Protein AF-0000000084936327 (afdb_homodimer)

Structure (mmCIF, N/CA/C/O backbone):
data_AF-0000000084936327-model_v1
#
loop_
_entity.id
_entity.type
_entity.pdbx_description
1 polymer 'EamA domain-containing protein'
#
loop_
_atom_site.group_PDB
_atom_site.id
_atom_site.type_symbol
_atom_site.label_atom_id
_atom_site.label_alt_id
_atom_site.label_comp_id
_atom_site.label_asym_id
_atom_site.label_entity_id
_atom_site.label_seq_id
_atom_site.pdbx_PDB_ins_code
_atom_site.Cartn_x
_atom_site.Cartn_y
_atom_site.Cartn_z
_atom_site.occupancy
_atom_site.B_iso_or_equiv
_atom_site.auth_seq_id
_atom_site.auth_comp_id
_atom_site.auth_asym_id
_atom_site.auth_atom_id
_atom_site.pdbx_PDB_model_num
ATOM 1 N N . MET A 1 1 ? 14.758 8.336 7.301 1 86.31 1 MET A N 1
ATOM 2 C CA . MET A 1 1 ? 14.344 9.297 8.32 1 86.31 1 MET A CA 1
ATOM 3 C C . MET A 1 1 ? 13.102 10.062 7.867 1 86.31 1 MET A C 1
ATOM 5 O O . MET A 1 1 ? 12.055 9.984 8.516 1 86.31 1 MET A O 1
ATOM 9 N N . TRP A 1 2 ? 13.125 10.625 6.633 1 91.94 2 TRP A N 1
ATOM 10 C CA . TRP A 1 2 ? 12 11.43 6.172 1 91.94 2 TRP A CA 1
ATOM 11 C C . TRP A 1 2 ? 10.75 10.578 6 1 91.94 2 TRP A C 1
ATOM 13 O O . TRP A 1 2 ? 9.633 11.062 6.164 1 91.94 2 TRP A O 1
ATOM 23 N N . ILE A 1 3 ? 10.93 9.273 5.809 1 90.69 3 ILE A N 1
ATOM 24 C CA . ILE A 1 3 ? 9.812 8.359 5.613 1 90.69 3 ILE A CA 1
ATOM 25 C C . ILE A 1 3 ? 9.023 8.211 6.914 1 90.69 3 ILE A C 1
ATOM 27 O O . ILE A 1 3 ? 7.797 8.312 6.918 1 90.69 3 ILE A O 1
ATOM 31 N N . ALA A 1 4 ? 9.719 8.016 8 1 91 4 ALA A N 1
ATOM 32 C CA . ALA A 1 4 ? 9.078 7.852 9.305 1 91 4 ALA A CA 1
ATOM 33 C C . ALA A 1 4 ? 8.32 9.117 9.703 1 91 4 ALA A C 1
ATOM 35 O O . ALA A 1 4 ? 7.207 9.039 10.234 1 91 4 ALA A O 1
ATOM 36 N N . PHE A 1 5 ? 8.859 10.266 9.406 1 94.56 5 PHE A N 1
ATOM 37 C CA . PHE A 1 5 ? 8.211 11.531 9.727 1 94.56 5 PHE A CA 1
ATOM 38 C C . PHE A 1 5 ? 6.965 11.734 8.875 1 94.56 5 PHE A C 1
ATOM 40 O O . PHE A 1 5 ? 5.957 12.258 9.359 1 94.56 5 PHE A O 1
ATOM 47 N N . THR A 1 6 ? 7.066 11.336 7.629 1 95.06 6 THR A N 1
ATOM 48 C CA . THR A 1 6 ? 5.918 11.469 6.738 1 95.06 6 THR A CA 1
ATOM 49 C C . THR A 1 6 ? 4.77 10.57 7.199 1 95.06 6 THR A C 1
ATOM 51 O O . THR A 1 6 ? 3.611 10.992 7.215 1 95.06 6 THR A O 1
ATOM 54 N N . LEU A 1 7 ? 5.129 9.367 7.602 1 93.31 7 LEU A N 1
ATOM 55 C CA . LEU A 1 7 ? 4.105 8.445 8.078 1 93.31 7 LEU A CA 1
ATOM 56 C C . LEU A 1 7 ? 3.453 8.961 9.352 1 93.31 7 LEU A C 1
ATOM 58 O O . LEU A 1 7 ? 2.236 8.852 9.523 1 93.31 7 LEU A O 1
ATOM 62 N N . LEU A 1 8 ? 4.246 9.492 10.211 1 94.75 8 LEU A N 1
ATOM 63 C CA . LEU A 1 8 ? 3.717 10.094 11.43 1 94.75 8 LEU A CA 1
ATOM 64 C C . LEU A 1 8 ? 2.77 11.242 11.102 1 94.75 8 LEU A C 1
ATOM 66 O O . LEU A 1 8 ? 1.688 11.352 11.68 1 94.75 8 LEU A O 1
ATOM 70 N N . ALA A 1 9 ? 3.234 12.086 10.227 1 96.62 9 ALA A N 1
ATOM 71 C CA . ALA A 1 9 ? 2.436 13.242 9.828 1 96.62 9 ALA A CA 1
ATOM 72 C C . ALA A 1 9 ? 1.108 12.805 9.219 1 96.62 9 ALA A C 1
ATOM 74 O O . ALA A 1 9 ? 0.053 13.344 9.562 1 96.62 9 ALA A O 1
ATOM 75 N N . ALA A 1 10 ? 1.183 11.852 8.336 1 94.12 10 ALA A N 1
ATOM 76 C CA . ALA A 1 10 ? -0.021 11.352 7.672 1 94.12 10 ALA A CA 1
ATOM 77 C C . ALA A 1 10 ? -0.997 10.758 8.68 1 94.12 10 ALA A C 1
ATOM 79 O O . ALA A 1 10 ? -2.207 10.977 8.586 1 94.12 10 ALA A O 1
ATOM 80 N N . PHE A 1 11 ? -0.504 10.039 9.648 1 94 11 PHE A N 1
ATOM 81 C CA . PHE A 1 11 ? -1.328 9.414 10.68 1 94 11 PHE A CA 1
ATOM 82 C C . PHE A 1 11 ? -2.004 10.469 11.547 1 94 11 PHE A C 1
ATOM 84 O O . PHE A 1 11 ? -3.213 10.406 11.773 1 94 11 PHE A O 1
ATOM 91 N N . MET A 1 12 ? -1.289 11.375 12 1 95.31 12 MET A N 1
ATOM 92 C CA . MET A 1 12 ? -1.824 12.43 12.859 1 95.31 12 MET A CA 1
ATOM 93 C C . MET A 1 12 ? -2.777 13.328 12.086 1 95.31 12 MET A C 1
ATOM 95 O O . MET A 1 12 ? -3.764 13.82 12.633 1 95.31 12 MET A O 1
ATOM 99 N N . GLN A 1 13 ? -2.457 13.57 10.859 1 93.75 13 GLN A N 1
ATOM 100 C CA . GLN A 1 13 ? -3.307 14.406 10.023 1 93.75 13 GLN A CA 1
ATOM 101 C C . GLN A 1 13 ? -4.676 13.773 9.812 1 93.75 13 GLN A C 1
ATOM 103 O O . GLN A 1 13 ? -5.688 14.469 9.742 1 93.75 13 GLN A O 1
ATOM 108 N N . ALA A 1 14 ? -4.715 12.523 9.656 1 90.75 14 ALA A N 1
ATOM 109 C CA . ALA A 1 14 ? -5.996 11.836 9.523 1 90.75 14 ALA A CA 1
ATOM 110 C C . ALA A 1 14 ? -6.871 12.055 10.75 1 90.75 14 ALA A C 1
ATOM 112 O O . ALA A 1 14 ? -8.07 12.336 10.625 1 90.75 14 ALA A O 1
ATOM 113 N N . TRP A 1 15 ? -6.27 11.984 11.891 1 91.69 15 TRP A N 1
ATOM 114 C CA . TRP A 1 15 ? -7.004 12.219 13.125 1 91.69 15 TRP A CA 1
ATOM 115 C C . TRP A 1 15 ? -7.434 13.68 13.234 1 91.69 15 TRP A C 1
ATOM 117 O O . TRP A 1 15 ? -8.57 13.977 13.602 1 91.69 15 TRP A O 1
ATOM 127 N N . ARG A 1 16 ? -6.562 14.508 12.93 1 93.44 16 ARG A N 1
ATOM 128 C CA . ARG A 1 16 ? -6.879 15.93 12.969 1 93.44 16 ARG A CA 1
ATOM 129 C C . ARG A 1 16 ? -8.07 16.25 12.07 1 93.44 16 ARG A C 1
ATOM 131 O O . ARG A 1 16 ? -9.008 16.938 12.492 1 93.44 16 ARG A O 1
ATOM 138 N N . ASN A 1 17 ? -8.031 15.758 10.867 1 89.5 17 ASN A N 1
ATOM 139 C CA . ASN A 1 17 ? -9.109 16 9.914 1 89.5 17 ASN A CA 1
ATOM 140 C C . ASN A 1 17 ? -10.445 15.461 10.422 1 89.5 17 ASN A C 1
ATOM 142 O O . ASN A 1 17 ? -11.484 16.078 10.227 1 89.5 17 ASN A O 1
ATOM 146 N N . ALA A 1 18 ? -10.398 14.352 11.031 1 88.06 18 ALA A N 1
ATOM 147 C CA . ALA A 1 18 ? -11.617 13.766 11.586 1 88.06 18 ALA A CA 1
ATOM 148 C C . ALA A 1 18 ? -12.203 14.641 12.688 1 88.06 18 ALA A C 1
ATOM 150 O O . ALA A 1 18 ? -13.406 14.906 12.711 1 88.06 18 ALA A O 1
ATOM 151 N N . PHE A 1 19 ? -11.391 15.109 13.578 1 91.56 19 PHE A N 1
ATOM 152 C CA . PHE A 1 19 ? -11.828 15.961 14.672 1 91.56 19 PHE A CA 1
ATOM 153 C C . PHE A 1 19 ? -12.312 17.312 14.156 1 91.56 19 PHE A C 1
ATOM 155 O O . PHE A 1 19 ? -13.312 17.844 14.641 1 91.56 19 PHE A O 1
ATOM 162 N N . GLN A 1 20 ? -11.57 17.781 13.211 1 91.38 20 GLN A N 1
ATOM 163 C CA . GLN A 1 20 ? -11.969 19.062 12.625 1 91.38 20 GLN A CA 1
ATOM 164 C C . GLN A 1 20 ? -13.305 18.953 11.898 1 91.38 20 GLN A C 1
ATOM 166 O O . GLN A 1 20 ? -14.109 19.875 11.914 1 91.38 20 GLN A O 1
ATOM 171 N N . SER A 1 21 ? -13.422 17.891 11.242 1 87.25 21 SER A N 1
ATOM 172 C CA . SER A 1 21 ? -14.695 17.656 10.57 1 87.25 21 SER A CA 1
ATOM 173 C C . SER A 1 21 ? -15.859 17.641 11.555 1 87.25 21 SER A C 1
ATOM 175 O O . SER A 1 21 ? -16.922 18.203 11.289 1 87.25 21 SER A O 1
ATOM 177 N N . GLN A 1 22 ? -15.695 17.047 12.633 1 87.94 22 GLN A N 1
ATOM 178 C CA . GLN A 1 22 ? -16.703 17.016 13.68 1 87.94 22 GLN A CA 1
ATOM 179 C C . GLN A 1 22 ? -17.016 18.422 14.195 1 87.94 22 GLN A C 1
ATOM 181 O O . GLN A 1 22 ? -18.172 18.781 14.383 1 87.94 22 GLN A O 1
ATOM 186 N N . LEU A 1 23 ? -16.016 19.125 14.367 1 90.56 23 LEU A N 1
ATOM 187 C CA . LEU A 1 23 ? -16.156 20.469 14.906 1 90.56 23 LEU A CA 1
ATOM 188 C C . LEU A 1 23 ? -16.812 21.391 13.875 1 90.56 23 LEU A C 1
ATOM 190 O O . LEU A 1 23 ? -17.516 22.328 14.234 1 90.56 23 LEU A O 1
ATOM 194 N N . SER A 1 24 ? -16.562 21.109 12.656 1 89.94 24 SER A N 1
ATOM 195 C CA . SER A 1 24 ? -17 21.984 11.578 1 89.94 24 SER A CA 1
ATOM 196 C C . SER A 1 24 ? -18.516 21.969 11.43 1 89.94 24 SER A C 1
ATOM 198 O O . SER A 1 24 ? -19.094 22.859 10.828 1 89.94 24 SER A O 1
ATOM 200 N N . ALA A 1 25 ? -19.156 21.062 12.016 1 86.88 25 ALA A N 1
ATOM 201 C CA . ALA A 1 25 ? -20.609 20.953 11.938 1 86.88 25 ALA A CA 1
ATOM 202 C C . ALA A 1 25 ? -21.297 22.062 12.734 1 86.88 25 ALA A C 1
ATOM 204 O O . ALA A 1 25 ? -22.406 22.469 12.406 1 86.88 25 ALA A O 1
ATOM 205 N N . HIS A 1 26 ? -20.562 22.609 13.68 1 88.12 26 HIS A N 1
ATOM 206 C CA . HIS A 1 26 ? -21.25 23.547 14.562 1 88.12 26 HIS A CA 1
ATOM 207 C C . HIS A 1 26 ? -20.422 24.812 14.773 1 88.12 26 HIS A C 1
ATOM 209 O O . HIS A 1 26 ? -20.703 25.594 15.68 1 88.12 26 HIS A O 1
ATOM 215 N N . THR A 1 27 ? -19.406 24.891 14.031 1 90.25 27 THR A N 1
ATOM 216 C CA . THR A 1 27 ? -18.5 26.031 14.211 1 90.25 27 THR A CA 1
ATOM 217 C C . THR A 1 27 ? -18.156 26.672 12.875 1 90.25 27 THR A C 1
ATOM 219 O O . THR A 1 27 ? -18.203 26.016 11.828 1 90.25 27 THR A O 1
ATOM 222 N N . SER A 1 28 ? -17.828 27.859 12.945 1 93.44 28 SER A N 1
ATOM 223 C CA . SER A 1 28 ? -17.484 28.594 11.727 1 93.44 28 SER A CA 1
ATOM 224 C C . SER A 1 28 ? -16.156 28.094 11.148 1 93.44 28 SER A C 1
ATOM 226 O O . SER A 1 28 ? -15.359 27.469 11.852 1 93.44 28 SER A O 1
ATOM 228 N N . VAL A 1 29 ? -15.93 28.391 9.852 1 93.56 29 VAL A N 1
ATOM 229 C CA . VAL A 1 29 ? -14.719 27.984 9.141 1 93.56 29 VAL A CA 1
ATOM 230 C C . VAL A 1 29 ? -13.492 28.578 9.82 1 93.56 29 VAL A C 1
ATOM 232 O O . VAL A 1 29 ? -12.508 27.875 10.078 1 93.56 29 VAL A O 1
ATOM 235 N N . ALA A 1 30 ? -13.578 29.875 10.156 1 94.31 30 ALA A N 1
ATOM 236 C CA . ALA A 1 30 ? -12.445 30.547 10.789 1 94.31 30 ALA A CA 1
ATOM 237 C C . ALA A 1 30 ? -12.156 29.953 12.172 1 94.31 30 ALA A C 1
ATOM 239 O O . ALA A 1 30 ? -10.992 29.828 12.562 1 94.31 30 ALA A O 1
ATOM 240 N N . GLY A 1 31 ? -13.203 29.625 12.852 1 94.56 31 GLY A N 1
ATOM 241 C CA . GLY A 1 31 ? -13.039 29.016 14.164 1 94.56 31 GLY A CA 1
ATOM 242 C C . GLY A 1 31 ? -12.367 27.656 14.109 1 94.56 31 GLY A C 1
ATOM 243 O O . GLY A 1 31 ? -11.438 27.391 14.867 1 94.56 31 GLY A O 1
ATOM 244 N N . VAL A 1 32 ? -12.828 26.844 13.203 1 94.44 32 VAL A N 1
ATOM 245 C CA . VAL A 1 32 ? -12.258 25.5 13.047 1 94.44 32 VAL A CA 1
ATOM 246 C C . VAL A 1 32 ? -10.797 25.609 12.602 1 94.44 32 VAL A C 1
ATOM 248 O O . VAL A 1 32 ? -9.953 24.812 13.039 1 94.44 32 VAL A O 1
ATOM 251 N N . THR A 1 33 ? -10.508 26.562 11.789 1 95.5 33 THR A N 1
ATOM 252 C CA . THR A 1 33 ? -9.141 26.781 11.312 1 95.5 33 THR A CA 1
ATOM 253 C C . THR A 1 33 ? -8.227 27.188 12.461 1 95.5 33 THR A C 1
ATOM 255 O O . THR A 1 33 ? -7.094 26.719 12.555 1 95.5 33 THR A O 1
ATOM 258 N N . LEU A 1 34 ? -8.703 28 13.305 1 95.56 34 LEU A N 1
ATOM 259 C CA . LEU A 1 34 ? -7.91 28.5 14.422 1 95.56 34 LEU A CA 1
ATOM 260 C C . LEU A 1 34 ? -7.523 27.359 15.359 1 95.56 34 LEU A C 1
ATOM 262 O O . LEU A 1 34 ? -6.414 27.344 15.898 1 95.56 34 LEU A O 1
ATOM 266 N N . VAL A 1 35 ? -8.391 26.469 15.594 1 95.19 35 VAL A N 1
ATOM 267 C CA . VAL A 1 35 ? -8.188 25.406 16.562 1 95.19 35 VAL A CA 1
ATOM 268 C C . VAL A 1 35 ? -6.984 24.562 16.156 1 95.19 35 VAL A C 1
ATOM 270 O O . VAL A 1 35 ? -6.277 24.016 17.016 1 95.19 35 VAL A O 1
ATOM 273 N N . ARG A 1 36 ? -6.719 24.453 14.875 1 94.06 36 ARG A N 1
ATOM 274 C CA . ARG A 1 36 ? -5.559 23.75 14.352 1 94.06 36 ARG A CA 1
ATOM 275 C C . ARG A 1 36 ? -4.262 24.312 14.93 1 94.06 36 ARG A C 1
ATOM 277 O O . ARG A 1 36 ? -3.289 23.578 15.117 1 94.06 36 ARG A O 1
ATOM 284 N N . PHE A 1 37 ? -4.328 25.578 15.289 1 94.25 37 PHE A N 1
ATOM 285 C CA . PHE A 1 37 ? -3.08 26.266 15.594 1 94.25 37 PHE A CA 1
ATOM 286 C C . PHE A 1 37 ? -3.082 26.766 17.031 1 94.25 37 PHE A C 1
ATOM 288 O O . PHE A 1 37 ? -2.025 27.078 17.594 1 94.25 37 PHE A O 1
ATOM 295 N N . LEU A 1 38 ? -4.203 26.797 17.656 1 92.44 38 LEU A N 1
ATOM 296 C CA . LEU A 1 38 ? -4.406 27.5 18.906 1 92.44 38 LEU A CA 1
ATOM 297 C C . LEU A 1 38 ? -3.439 27 19.984 1 92.44 38 LEU A C 1
ATOM 299 O O . LEU A 1 38 ? -2.65 27.781 20.516 1 92.44 38 LEU A O 1
ATOM 303 N N . TRP A 1 39 ? -3.439 25.766 20.219 1 93.19 39 TRP A N 1
ATOM 304 C CA . TRP A 1 39 ? -2.572 25.203 21.25 1 93.19 39 TRP A CA 1
ATOM 305 C C . TRP A 1 39 ? -1.319 24.594 20.641 1 93.19 39 TRP A C 1
ATOM 307 O O . TRP A 1 39 ? -0.469 24.062 21.344 1 93.19 39 TRP A O 1
ATOM 317 N N . ALA A 1 40 ? -1.215 24.688 19.375 1 93.88 40 ALA A N 1
ATOM 318 C CA . ALA A 1 40 ? -0.051 24.141 18.688 1 93.88 40 ALA A CA 1
ATOM 319 C C . ALA A 1 40 ? 1.184 25 18.906 1 93.88 40 ALA A C 1
ATOM 321 O O . ALA A 1 40 ? 2.311 24.5 18.891 1 93.88 40 ALA A O 1
ATOM 322 N N . GLY A 1 41 ? 0.998 26.281 19.172 1 93.31 41 GLY A N 1
ATOM 323 C CA . GLY A 1 41 ? 2.1 27.203 19.422 1 93.31 41 GLY A CA 1
ATOM 324 C C . GLY A 1 41 ? 2.92 26.812 20.641 1 93.31 41 GLY A C 1
ATOM 325 O O . GLY A 1 41 ? 4.113 26.531 20.531 1 93.31 41 GLY A O 1
ATOM 326 N N . PRO A 1 42 ? 2.248 26.75 21.734 1 95.12 42 PRO A N 1
ATOM 327 C CA . PRO A 1 42 ? 2.965 26.344 22.953 1 95.12 42 PRO A CA 1
ATOM 328 C C . PRO A 1 42 ? 3.592 24.953 22.812 1 95.12 42 PRO A C 1
ATOM 330 O O . PRO A 1 42 ? 4.688 24.719 23.328 1 95.12 42 PRO A O 1
ATOM 333 N N . LEU A 1 43 ? 2.953 24.125 22.156 1 96.25 43 LEU A N 1
ATOM 334 C CA . LEU A 1 43 ? 3.48 22.766 21.984 1 96.25 43 LEU A CA 1
ATOM 335 C C . LEU A 1 43 ? 4.719 22.781 21.094 1 96.25 43 LEU A C 1
ATOM 337 O O . LEU A 1 43 ? 5.695 22.094 21.375 1 96.25 43 LEU A O 1
ATOM 341 N N . ALA A 1 44 ? 4.629 23.5 20.047 1 96.31 44 ALA A N 1
ATOM 342 C CA . ALA A 1 44 ? 5.785 23.641 19.172 1 96.31 44 ALA A CA 1
ATOM 343 C C . ALA A 1 44 ? 6.953 24.297 19.891 1 96.31 44 ALA A C 1
ATOM 345 O O . ALA A 1 44 ? 8.109 23.938 19.672 1 96.31 44 ALA A O 1
ATOM 346 N N . GLY A 1 45 ? 6.641 25.312 20.734 1 96.5 45 GLY A N 1
ATOM 347 C CA . GLY A 1 45 ? 7.668 25.938 21.547 1 96.5 45 GLY A CA 1
ATOM 348 C C . GLY A 1 45 ? 8.344 24.953 22.5 1 96.5 45 GLY A C 1
ATOM 349 O O . GLY A 1 45 ? 9.562 24.969 22.656 1 96.5 45 GLY A O 1
ATOM 350 N N . ALA A 1 46 ? 7.52 24.203 23.094 1 96.81 46 ALA A N 1
ATOM 351 C CA . ALA A 1 46 ? 8.055 23.188 24 1 96.81 46 ALA A CA 1
ATOM 352 C C . ALA A 1 46 ? 8.93 22.188 23.25 1 96.81 46 ALA A C 1
ATOM 354 O O . ALA A 1 46 ? 9.953 21.75 23.766 1 96.81 46 ALA A O 1
ATOM 355 N N . TYR A 1 47 ? 8.492 21.828 22.109 1 96.25 47 TYR A N 1
ATOM 356 C CA . TYR A 1 47 ? 9.266 20.922 21.281 1 96.25 47 TYR A CA 1
ATOM 357 C C . TYR A 1 47 ? 10.633 21.5 20.938 1 96.25 47 TYR A C 1
ATOM 359 O O . TYR A 1 47 ? 11.656 20.844 21.094 1 96.25 47 TYR A O 1
ATOM 367 N N . LEU A 1 48 ? 10.672 22.703 20.484 1 95.56 48 LEU A N 1
ATOM 368 C CA . LEU A 1 48 ? 11.914 23.359 20.109 1 95.56 48 LEU A CA 1
ATOM 369 C C . LEU A 1 48 ? 12.828 23.516 21.328 1 95.56 48 LEU A C 1
ATOM 371 O O . LEU A 1 48 ? 14.039 23.328 21.219 1 95.56 48 LEU A O 1
ATOM 375 N N . PHE A 1 49 ? 12.195 23.938 22.422 1 95.94 49 PHE A N 1
ATOM 376 C CA . PHE A 1 49 ? 12.953 24.047 23.656 1 95.94 49 PHE A CA 1
ATOM 377 C C . PHE A 1 49 ? 13.602 22.719 24.031 1 95.94 49 PHE A C 1
ATOM 379 O O . PHE A 1 49 ? 14.758 22.672 24.453 1 95.94 49 PHE A O 1
ATOM 386 N N . GLY A 1 50 ? 12.844 21.734 23.922 1 96.06 50 GLY A N 1
ATOM 387 C CA . GLY A 1 50 ? 13.383 20.406 24.172 1 96.06 50 GLY A CA 1
ATOM 388 C C . GLY A 1 50 ? 14.539 20.031 23.266 1 96.06 50 GLY A C 1
ATOM 389 O O . GLY A 1 50 ? 15.508 19.406 23.703 1 96.06 50 GLY A O 1
ATOM 390 N N . LEU A 1 51 ? 14.469 20.391 22 1 94.81 51 LEU A N 1
ATOM 391 C CA . LEU A 1 51 ? 15.539 20.125 21.047 1 94.81 51 LEU A CA 1
ATOM 392 C C . LEU A 1 51 ? 16.828 20.812 21.453 1 94.81 51 LEU A C 1
ATOM 394 O O . LEU A 1 51 ? 17.906 20.234 21.344 1 94.81 51 LEU A O 1
ATOM 398 N N . TYR A 1 52 ? 16.703 22.031 21.922 1 94.12 52 TYR A N 1
ATOM 399 C CA . TYR A 1 52 ? 17.875 22.797 22.328 1 94.12 52 TYR A CA 1
ATOM 400 C C . TYR A 1 52 ? 18.484 22.234 23.594 1 94.12 52 TYR A C 1
ATOM 402 O O . TYR A 1 52 ? 19.688 22.375 23.844 1 94.12 52 TYR A O 1
ATOM 410 N N . GLN A 1 53 ? 17.641 21.625 24.438 1 94.75 53 GLN A N 1
ATOM 411 C CA . GLN A 1 53 ? 18.156 20.969 25.641 1 94.75 53 GLN A CA 1
ATOM 412 C C . GLN A 1 53 ? 18.875 19.672 25.281 1 94.75 53 GLN A C 1
ATOM 414 O O . GLN A 1 53 ? 19.844 19.281 25.938 1 94.75 53 GLN A O 1
ATOM 419 N N . TRP A 1 54 ? 18.375 19.016 24.312 1 93.19 54 TRP A N 1
ATOM 420 C CA . TRP A 1 54 ? 18.969 17.766 23.859 1 93.19 54 TRP A CA 1
ATOM 421 C C . TRP A 1 54 ? 20.266 18.016 23.094 1 93.19 54 TRP A C 1
ATOM 423 O O . TRP A 1 54 ? 21.281 17.375 23.359 1 93.19 54 TRP A O 1
ATOM 433 N N . GLN A 1 55 ? 20.25 18.922 22.141 1 93.75 55 GLN A N 1
ATOM 434 C CA . GLN A 1 55 ? 21.406 19.328 21.359 1 93.75 55 GLN A CA 1
ATOM 435 C C . GLN A 1 55 ? 21.469 20.844 21.234 1 93.75 55 GLN A C 1
ATOM 437 O O . GLN A 1 55 ? 20.906 21.422 20.297 1 93.75 55 GLN A O 1
ATOM 442 N N . PRO A 1 56 ? 22.234 21.375 22.109 1 91.75 56 P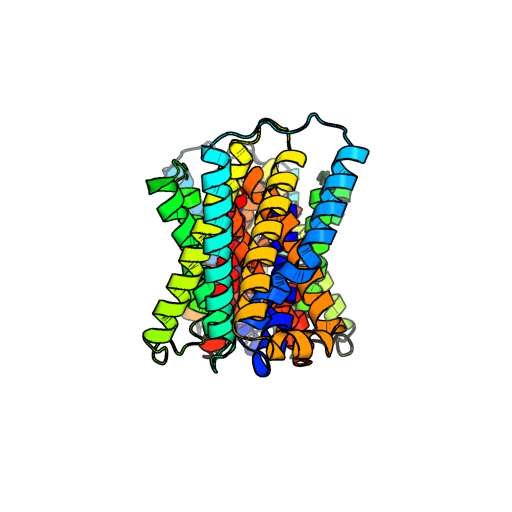RO A N 1
ATOM 443 C CA . PRO A 1 56 ? 22.328 22.828 22.047 1 91.75 56 PRO A CA 1
ATOM 444 C C . PRO A 1 56 ? 22.938 23.328 20.734 1 91.75 56 PRO A C 1
ATOM 446 O O . PRO A 1 56 ? 23.875 22.719 20.219 1 91.75 56 PRO A O 1
ATOM 449 N N . GLN A 1 57 ? 22.266 24.188 20.109 1 91.44 57 GLN A N 1
ATOM 450 C CA . GLN A 1 57 ? 22.719 24.844 18.891 1 91.44 57 GLN A CA 1
ATOM 451 C C . GLN A 1 57 ? 22.672 26.359 19.016 1 91.44 57 GLN A C 1
ATOM 453 O O . GLN A 1 57 ? 22.016 26.891 19.922 1 91.44 57 GLN A O 1
ATOM 458 N N . ALA A 1 58 ? 23.406 26.984 18.141 1 90.06 58 ALA A N 1
ATOM 459 C CA . ALA A 1 58 ? 23.359 28.453 18.109 1 90.06 58 ALA A CA 1
ATOM 460 C C . ALA A 1 58 ? 22 28.938 17.625 1 90.06 58 ALA A C 1
ATOM 462 O O . ALA A 1 58 ? 21.234 28.172 17.031 1 90.06 58 ALA A O 1
ATOM 463 N N . LEU A 1 59 ? 21.688 30.141 17.953 1 89.38 59 LEU A N 1
ATOM 464 C CA . LEU A 1 59 ? 20.453 30.734 17.422 1 89.38 59 LEU A CA 1
ATOM 465 C C . LEU A 1 59 ? 20.578 31.016 15.93 1 89.38 59 LEU A C 1
ATOM 467 O O . LEU A 1 59 ? 21.672 31.344 15.445 1 89.38 59 LEU A O 1
ATOM 471 N N . PRO A 1 60 ? 19.484 30.797 15.297 1 89.69 60 PRO A N 1
ATOM 472 C CA . PRO A 1 60 ? 19.547 30.984 13.852 1 89.69 60 PRO A CA 1
ATOM 473 C C . PRO A 1 60 ? 19.734 32.438 13.445 1 89.69 60 PRO A C 1
ATOM 475 O O . PRO A 1 60 ? 19.375 33.344 14.203 1 89.69 60 PRO A O 1
ATOM 478 N N . GLN A 1 61 ? 20.422 32.625 12.312 1 86.94 61 GLN A N 1
ATOM 479 C CA . GLN A 1 61 ? 20.469 33.906 11.656 1 86.94 61 GLN A CA 1
ATOM 480 C C . GLN A 1 61 ? 19.375 34.031 10.609 1 86.94 61 GLN A C 1
ATOM 482 O O . GLN A 1 61 ? 19.156 33.125 9.805 1 86.94 61 GLN A O 1
ATOM 487 N N . TRP A 1 62 ? 18.656 35.125 10.773 1 87 62 TRP A N 1
ATOM 488 C CA . TRP A 1 62 ? 17.5 35.281 9.898 1 87 62 TRP A CA 1
ATOM 489 C C . TRP A 1 62 ? 17.844 36.188 8.727 1 87 62 TRP A C 1
ATOM 491 O O . TRP A 1 62 ? 18.609 37.156 8.867 1 87 62 TRP A O 1
ATOM 501 N N . ASN A 1 63 ? 17.422 35.812 7.578 1 87.88 63 ASN A N 1
ATOM 502 C CA . ASN A 1 63 ? 17.516 36.656 6.402 1 87.88 63 ASN A CA 1
ATOM 503 C C . ASN A 1 63 ? 16.141 37.031 5.863 1 87.88 63 ASN A C 1
ATOM 505 O O . ASN A 1 63 ? 15.133 36.5 6.324 1 87.88 63 ASN A O 1
ATOM 509 N N . GLY A 1 64 ? 16.016 38.062 5.059 1 89.94 64 GLY A N 1
ATOM 510 C CA . GLY A 1 64 ? 14.766 38.562 4.516 1 89.94 64 GLY A CA 1
ATOM 511 C C . GLY A 1 64 ? 13.984 37.5 3.77 1 89.94 64 GLY A C 1
ATOM 512 O O . GLY A 1 64 ? 12.758 37.406 3.895 1 89.94 64 GLY A O 1
ATOM 513 N N . ALA A 1 65 ? 14.695 36.781 3.051 1 91.5 65 ALA A N 1
ATOM 514 C CA . ALA A 1 65 ? 14.047 35.719 2.283 1 91.5 65 ALA A CA 1
ATOM 515 C C . ALA A 1 65 ? 13.352 34.719 3.207 1 91.5 65 ALA A C 1
ATOM 517 O O . ALA A 1 65 ? 12.25 34.25 2.9 1 91.5 65 ALA A O 1
ATOM 518 N N . PHE A 1 66 ? 14.008 34.438 4.301 1 94.56 66 PHE A N 1
ATOM 519 C CA . PHE A 1 66 ? 13.445 33.531 5.289 1 94.56 66 PHE A CA 1
ATOM 520 C C . PHE A 1 66 ? 12.086 34 5.766 1 94.56 66 PHE A C 1
ATOM 522 O O . PHE A 1 66 ? 11.117 33.219 5.781 1 94.56 66 PHE A O 1
ATOM 529 N N . PHE A 1 67 ? 11.961 35.219 6.074 1 94.75 67 PHE A N 1
ATOM 530 C CA . PHE A 1 67 ? 10.711 35.781 6.586 1 94.75 67 PHE A CA 1
ATOM 531 C C . PHE A 1 67 ? 9.641 35.781 5.5 1 94.75 67 PHE A C 1
ATOM 533 O O . PHE A 1 67 ? 8.461 35.594 5.781 1 94.75 67 PHE A O 1
ATOM 540 N N . GLY A 1 68 ? 10.055 36.031 4.289 1 95.88 68 GLY A N 1
ATOM 541 C CA . GLY A 1 68 ? 9.109 35.938 3.189 1 95.88 68 GLY A CA 1
ATOM 542 C C . GLY A 1 68 ? 8.5 34.562 3.045 1 95.88 68 GLY A C 1
ATOM 543 O O . GLY A 1 68 ? 7.289 34.438 2.867 1 95.88 68 GLY A O 1
ATOM 544 N N . TYR A 1 69 ? 9.344 33.594 3.145 1 96.5 69 TYR A N 1
ATOM 545 C CA . TYR A 1 69 ? 8.883 32.219 3.033 1 96.5 69 TYR A CA 1
ATOM 546 C C . TYR A 1 69 ? 7.973 31.859 4.199 1 96.5 69 TYR A C 1
ATOM 548 O O . TYR A 1 69 ? 6.949 31.188 4.008 1 96.5 69 TYR A O 1
ATOM 556 N N . VAL A 1 70 ? 8.297 32.281 5.348 1 97 70 VAL A N 1
ATOM 557 C CA . VAL A 1 70 ? 7.516 31.953 6.543 1 97 70 VAL A CA 1
ATOM 558 C C . VAL A 1 70 ? 6.137 32.594 6.449 1 97 70 VAL A C 1
ATOM 560 O O . VAL A 1 70 ? 5.121 31.953 6.703 1 97 70 VAL A O 1
ATOM 563 N N . VAL A 1 71 ? 6.121 33.844 6.086 1 97.56 71 VAL A N 1
ATOM 564 C CA . VAL A 1 71 ? 4.863 34.562 5.965 1 97.56 71 VAL A CA 1
ATOM 565 C C . VAL A 1 71 ? 4.012 33.938 4.863 1 97.56 71 VAL A C 1
ATOM 567 O O . VAL A 1 71 ? 2.809 33.75 5.043 1 97.56 71 VAL A O 1
ATOM 570 N N . GLY A 1 72 ? 4.617 33.688 3.752 1 97.56 72 GLY A N 1
ATOM 571 C CA . GLY A 1 72 ? 3.902 33.031 2.666 1 97.56 72 GLY A CA 1
ATOM 572 C C . GLY A 1 72 ? 3.322 31.688 3.057 1 97.56 72 GLY A C 1
ATOM 573 O O . GLY A 1 72 ? 2.154 31.406 2.777 1 97.56 72 GLY A O 1
ATOM 574 N N . ALA A 1 73 ? 4.133 30.891 3.678 1 97.62 73 ALA A N 1
ATOM 575 C CA . ALA A 1 73 ? 3.697 29.562 4.117 1 97.62 73 ALA A CA 1
ATOM 576 C C . ALA A 1 73 ? 2.533 29.672 5.098 1 97.62 73 ALA A C 1
ATOM 578 O O . ALA A 1 73 ? 1.552 28.938 4.988 1 97.62 73 ALA A O 1
ATOM 579 N N . ALA A 1 74 ? 2.604 30.562 6.027 1 97.75 74 ALA A N 1
ATOM 580 C CA . ALA A 1 74 ? 1.571 30.734 7.047 1 97.75 74 ALA A CA 1
ATOM 581 C C . ALA A 1 74 ? 0.249 31.172 6.418 1 97.75 74 ALA A C 1
ATOM 583 O O . ALA A 1 74 ? -0.805 30.609 6.727 1 97.75 74 ALA A O 1
ATOM 584 N N . LEU A 1 75 ? 0.305 32.156 5.551 1 97.94 75 LEU A N 1
ATOM 585 C CA . LEU A 1 75 ? -0.901 32.656 4.914 1 97.94 75 LEU A CA 1
ATOM 586 C C . LEU A 1 75 ? -1.554 31.594 4.043 1 97.94 75 LEU A C 1
ATOM 588 O O . LEU A 1 75 ? -2.775 31.422 4.066 1 97.94 75 LEU A O 1
ATOM 592 N N . MET A 1 76 ? -0.717 30.938 3.32 1 97.38 76 MET A N 1
ATOM 593 C CA . MET A 1 76 ? -1.256 29.906 2.438 1 97.38 76 MET A CA 1
ATOM 594 C C . MET A 1 76 ? -1.824 28.734 3.244 1 97.38 76 MET A C 1
ATOM 596 O O . MET A 1 76 ? -2.816 28.125 2.846 1 97.38 76 MET A O 1
ATOM 600 N N . GLN A 1 77 ? -1.212 28.391 4.305 1 96.75 77 GLN A N 1
ATOM 601 C CA . GLN A 1 77 ? -1.719 27.312 5.137 1 96.75 77 GLN A CA 1
ATOM 602 C C . GLN A 1 77 ? -3.057 27.672 5.766 1 96.75 77 GLN A C 1
ATOM 604 O O . GLN A 1 77 ? -3.93 26.828 5.93 1 96.75 77 GLN A O 1
ATOM 609 N N . ILE A 1 78 ? -3.197 28.938 6.199 1 97.12 78 ILE A N 1
ATOM 610 C CA . ILE A 1 78 ? -4.48 29.406 6.707 1 97.12 78 ILE A CA 1
ATOM 611 C C . ILE A 1 78 ? -5.551 29.25 5.629 1 97.12 78 ILE A C 1
ATOM 613 O O . ILE A 1 78 ? -6.625 28.703 5.891 1 97.12 78 ILE A O 1
ATOM 617 N N . LEU A 1 79 ? -5.211 29.703 4.469 1 96.75 79 LEU A N 1
ATOM 618 C CA . LEU A 1 79 ? -6.141 29.609 3.352 1 96.75 79 LEU A CA 1
ATOM 619 C C . LEU A 1 79 ? -6.48 28.156 3.053 1 96.75 79 LEU A C 1
ATOM 621 O O . LEU A 1 79 ? -7.652 27.812 2.881 1 96.75 79 LEU A O 1
ATOM 625 N N . ALA A 1 80 ? -5.469 27.359 2.953 1 95.62 80 ALA A N 1
ATOM 626 C CA . ALA A 1 80 ? -5.656 25.938 2.643 1 95.62 80 ALA A CA 1
ATOM 627 C C . ALA A 1 80 ? -6.547 25.266 3.68 1 95.62 80 ALA A C 1
ATOM 629 O O . ALA A 1 80 ? -7.469 24.531 3.328 1 95.62 80 ALA A O 1
ATOM 630 N N . THR A 1 81 ? -6.273 25.5 4.898 1 94.44 81 THR A N 1
ATOM 631 C CA . THR A 1 81 ? -7.055 24.906 5.977 1 94.44 81 THR A CA 1
ATOM 632 C C . THR A 1 81 ? -8.5 25.375 5.926 1 94.44 81 THR A C 1
ATOM 634 O O . THR A 1 81 ? -9.43 24.578 6.105 1 94.44 81 THR A O 1
ATOM 637 N N . GLY A 1 82 ? -8.703 26.672 5.746 1 94.19 82 GLY A N 1
ATOM 638 C CA . GLY A 1 82 ? -10.055 27.188 5.598 1 94.19 82 GLY A CA 1
ATOM 639 C C . GLY A 1 82 ? -10.82 26.516 4.465 1 94.19 82 GLY A C 1
ATOM 640 O O . GLY A 1 82 ? -11.984 26.172 4.629 1 94.19 82 GLY A O 1
ATOM 641 N N . LEU A 1 83 ? -10.188 26.406 3.361 1 93.12 83 LEU A N 1
ATOM 642 C CA . LEU A 1 83 ? -10.812 25.75 2.217 1 93.12 83 LEU A CA 1
ATOM 643 C C . LEU A 1 83 ? -11.125 24.297 2.533 1 93.12 83 LEU A C 1
ATOM 645 O O . LEU A 1 83 ? -12.156 23.766 2.113 1 93.12 83 LEU A O 1
ATOM 649 N N . MET A 1 84 ? -10.258 23.703 3.223 1 91.12 84 MET A N 1
ATOM 650 C CA . MET A 1 84 ? -10.477 22.312 3.621 1 91.12 84 MET A CA 1
ATOM 651 C C . MET A 1 84 ? -11.688 22.188 4.531 1 91.12 84 MET A C 1
ATOM 653 O O . MET A 1 84 ? -12.492 21.266 4.383 1 91.12 84 MET A O 1
ATOM 657 N N . VAL A 1 85 ? -11.836 23.062 5.422 1 90.5 85 VAL A N 1
ATOM 658 C CA . VAL A 1 85 ? -12.969 23.047 6.336 1 90.5 85 VAL A CA 1
ATOM 659 C C . VAL A 1 85 ? -14.266 23.25 5.555 1 90.5 85 VAL A C 1
ATOM 661 O O . VAL A 1 85 ? -15.281 22.609 5.836 1 90.5 85 VAL A O 1
ATOM 664 N N . LYS A 1 86 ? -14.211 24.109 4.625 1 89.81 86 LYS A N 1
ATOM 665 C CA . LYS A 1 86 ? -15.383 24.297 3.77 1 89.81 86 LYS A CA 1
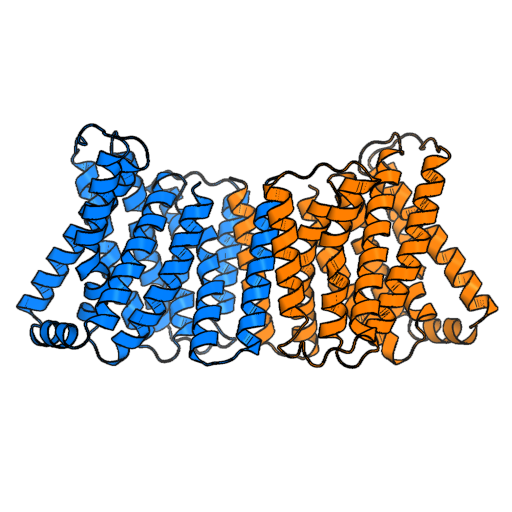ATOM 666 C C . LYS A 1 86 ? -15.75 23 3.047 1 89.81 86 LYS A C 1
ATOM 668 O O . LYS A 1 86 ? -16.938 22.703 2.863 1 89.81 86 LYS A O 1
ATOM 673 N N . LEU A 1 87 ? -14.766 22.344 2.666 1 85.44 87 LEU A N 1
ATOM 674 C CA . LEU A 1 87 ? -14.992 21.062 1.997 1 85.44 87 LEU A CA 1
ATOM 675 C C . LEU A 1 87 ? -15.633 20.062 2.949 1 85.44 87 LEU A C 1
ATOM 677 O O . LEU A 1 87 ? -16.484 19.266 2.539 1 85.44 87 LEU A O 1
ATOM 681 N N . PHE A 1 88 ? -15.242 20.094 4.227 1 82.5 88 PHE A N 1
ATOM 682 C CA . PHE A 1 88 ? -15.812 19.203 5.23 1 82.5 88 PHE A CA 1
ATOM 683 C C . PHE A 1 88 ? -17.297 19.469 5.41 1 82.5 88 PHE A C 1
ATOM 685 O O . PHE A 1 88 ? -18.062 18.547 5.73 1 82.5 88 PHE A O 1
ATOM 692 N N . GLN A 1 89 ? -17.625 20.594 5.164 1 83.69 89 GLN A N 1
ATOM 693 C CA . GLN A 1 89 ? -19 21.016 5.406 1 83.69 89 GLN A CA 1
ATOM 694 C C . GLN A 1 89 ? -19.906 20.625 4.238 1 83.69 89 GLN A C 1
ATOM 696 O O . GLN A 1 89 ? -21.141 20.641 4.363 1 83.69 89 GLN A O 1
ATOM 701 N N . LEU A 1 90 ? -19.25 20.219 3.221 1 76.69 90 LEU A N 1
ATOM 702 C CA . LEU A 1 90 ? -20.047 19.766 2.086 1 76.69 90 LEU A CA 1
ATOM 703 C C . LEU A 1 90 ? -20.562 18.359 2.316 1 76.69 90 LEU A C 1
ATOM 705 O O . LEU A 1 90 ? -20.031 17.625 3.146 1 76.69 90 LEU A O 1
ATOM 709 N N . LYS A 1 91 ? -21.594 17.922 1.722 1 61.94 91 LYS A N 1
ATOM 710 C CA . LYS A 1 91 ? -22.344 16.688 1.958 1 61.94 91 LYS A CA 1
ATOM 711 C C . LYS A 1 91 ? -21.484 15.461 1.7 1 61.94 91 LYS A C 1
ATOM 713 O O . LYS A 1 91 ? -21.656 14.43 2.35 1 61.94 91 LYS A O 1
ATOM 718 N N . ASN A 1 92 ? -20.656 15.625 0.686 1 59.69 92 ASN A N 1
ATOM 719 C CA . ASN A 1 92 ? -19.875 14.43 0.413 1 59.69 92 ASN A CA 1
ATOM 720 C C . ASN A 1 92 ? -18.422 14.602 0.863 1 59.69 92 ASN A C 1
ATOM 722 O O . ASN A 1 92 ? -17.547 14.922 0.054 1 59.69 92 ASN A O 1
ATOM 726 N N . PHE A 1 93 ? -18.141 14.422 2.18 1 57.91 93 PHE A N 1
ATOM 727 C CA . PHE A 1 93 ? -16.859 14.586 2.852 1 57.91 93 PHE A CA 1
ATOM 728 C C . PHE A 1 93 ? -15.766 13.82 2.121 1 57.91 93 PHE A C 1
ATOM 730 O O . PHE A 1 93 ? -14.656 14.336 1.938 1 57.91 93 PHE A O 1
ATOM 737 N N . ALA A 1 94 ? -16.156 12.648 1.753 1 57.78 94 ALA A N 1
ATOM 738 C CA . ALA A 1 94 ? -15.148 11.766 1.185 1 57.78 94 ALA A CA 1
ATOM 739 C C . ALA A 1 94 ? -14.594 12.328 -0.12 1 57.78 94 ALA A C 1
ATOM 741 O O . ALA A 1 94 ? -13.391 12.258 -0.378 1 57.78 94 ALA A O 1
ATOM 742 N N . VAL A 1 95 ? -15.492 13 -0.818 1 61.09 95 VAL A N 1
ATOM 743 C CA . VAL A 1 95 ? -15.102 13.57 -2.104 1 61.09 95 VAL A CA 1
ATOM 744 C C . VAL A 1 95 ? -14.219 14.797 -1.881 1 61.09 95 VAL A C 1
ATOM 746 O O . VAL A 1 95 ? -13.188 14.953 -2.539 1 61.09 95 VAL A O 1
ATOM 749 N N . GLY A 1 96 ? -14.633 15.547 -0.921 1 61.44 96 GLY A N 1
ATOM 750 C CA . GLY A 1 96 ? -13.875 16.766 -0.646 1 61.44 96 GLY A CA 1
ATOM 751 C C . GLY A 1 96 ? -12.469 16.484 -0.133 1 61.44 96 GLY A C 1
ATOM 752 O O . GLY A 1 96 ? -11.5 17.078 -0.598 1 61.44 96 GLY A O 1
ATOM 753 N N . ALA A 1 97 ? -12.289 15.523 0.706 1 62.97 97 ALA A N 1
ATOM 754 C CA . ALA A 1 97 ? -10.992 15.164 1.276 1 62.97 97 ALA A CA 1
ATOM 755 C C . ALA A 1 97 ? -10.07 14.586 0.214 1 62.97 97 ALA A C 1
ATOM 757 O O . ALA A 1 97 ? -8.859 14.836 0.23 1 62.97 97 ALA A O 1
ATOM 758 N N . GLY A 1 98 ? -10.695 13.93 -0.726 1 68.75 98 GLY A N 1
ATOM 759 C CA . GLY A 1 98 ? -9.906 13.344 -1.795 1 68.75 98 GLY A CA 1
ATOM 760 C C . GLY A 1 98 ? -9.32 14.375 -2.738 1 68.75 98 GLY A C 1
ATOM 761 O O . GLY A 1 98 ? -8.148 14.289 -3.115 1 68.75 98 GLY A O 1
ATOM 762 N N . LEU A 1 99 ? -10.133 15.375 -2.994 1 68.75 99 LEU A N 1
ATOM 763 C CA . LEU A 1 99 ? -9.688 16.406 -3.936 1 68.75 99 LEU A CA 1
ATOM 764 C C . LEU A 1 99 ? -8.602 17.281 -3.312 1 68.75 99 LEU A C 1
ATOM 766 O O . LEU A 1 99 ? -7.754 17.812 -4.02 1 68.75 99 LEU A O 1
ATOM 770 N N . ALA A 1 100 ? -8.648 17.312 -2.033 1 73.88 100 ALA A N 1
ATOM 771 C CA . ALA A 1 100 ? -7.613 18.078 -1.328 1 73.88 100 ALA A CA 1
ATOM 772 C C . ALA A 1 100 ? -6.262 17.375 -1.431 1 73.88 100 ALA A C 1
ATOM 774 O O . ALA A 1 100 ? -5.219 18 -1.22 1 73.88 100 ALA A O 1
ATOM 775 N N . LYS A 1 101 ? -6.254 16.234 -1.937 1 77.81 101 LYS A N 1
ATOM 776 C CA . LYS A 1 101 ? -5.027 15.445 -1.969 1 77.81 101 LYS A CA 1
ATOM 777 C C . LYS A 1 101 ? -4.293 15.617 -3.295 1 77.81 101 LYS A C 1
ATOM 779 O O . LYS A 1 101 ? -3.336 14.898 -3.582 1 77.81 101 LYS A O 1
ATOM 784 N N . SER A 1 102 ? -4.73 16.672 -4.062 1 84.75 102 SER A N 1
ATOM 785 C CA . SER A 1 102 ? -3.994 17.047 -5.266 1 84.75 102 SER A CA 1
ATOM 786 C C . SER A 1 102 ? -2.691 17.75 -4.922 1 84.75 102 SER A C 1
ATOM 788 O O . SER A 1 102 ? -1.928 18.125 -5.812 1 84.75 102 SER A O 1
ATOM 790 N N . GLU A 1 103 ? -2.498 17.859 -3.715 1 89.94 103 GLU A N 1
ATOM 791 C CA . GLU A 1 103 ? -1.35 18.578 -3.184 1 89.94 103 GLU A CA 1
ATOM 792 C C . GLU A 1 103 ? -0.039 18 -3.715 1 89.94 103 GLU A C 1
ATOM 794 O O . GLU A 1 103 ? 0.866 18.75 -4.09 1 89.94 103 GLU A O 1
ATOM 799 N N . ALA A 1 104 ? 0.111 16.734 -3.793 1 90.75 104 ALA A N 1
ATOM 800 C CA . ALA A 1 104 ? 1.351 16.094 -4.223 1 90.75 104 ALA A CA 1
ATOM 801 C C . ALA A 1 104 ? 1.668 16.438 -5.676 1 90.75 104 ALA A C 1
ATOM 803 O O . ALA A 1 104 ? 2.809 16.781 -6.008 1 90.75 104 ALA A O 1
ATOM 804 N N . LEU A 1 105 ? 0.674 16.406 -6.473 1 90.06 105 LEU A N 1
ATOM 805 C CA . LEU A 1 105 ? 0.853 16.688 -7.891 1 90.06 105 LEU A CA 1
ATOM 806 C C . LEU A 1 105 ? 1.191 18.156 -8.117 1 90.06 105 LEU A C 1
ATOM 808 O O . LEU A 1 105 ? 2.104 18.484 -8.883 1 90.06 105 LEU A O 1
ATOM 812 N N . VAL A 1 106 ? 0.454 19 -7.461 1 92.44 106 VAL A N 1
ATOM 813 C CA . VAL A 1 106 ? 0.681 20.438 -7.598 1 92.44 106 VAL A CA 1
ATOM 814 C C . VAL A 1 106 ? 2.066 20.797 -7.062 1 92.44 106 VAL A C 1
ATOM 816 O O . VAL A 1 106 ? 2.773 21.609 -7.652 1 92.44 106 VAL A O 1
ATOM 819 N N . ALA A 1 107 ? 2.418 20.188 -5.977 1 93.62 107 ALA A N 1
ATOM 820 C CA . ALA A 1 107 ? 3.744 20.422 -5.41 1 93.62 107 ALA A CA 1
ATOM 821 C C . ALA A 1 107 ? 4.836 20.016 -6.395 1 93.62 107 ALA A C 1
ATOM 823 O O . ALA A 1 107 ? 5.887 20.656 -6.469 1 93.62 107 ALA A O 1
ATOM 824 N N . ALA A 1 108 ? 4.656 18.969 -7.141 1 93.12 108 ALA A N 1
ATOM 825 C CA . ALA A 1 108 ? 5.633 18.516 -8.133 1 93.12 108 ALA A CA 1
ATOM 826 C C . ALA A 1 108 ? 5.75 19.531 -9.273 1 93.12 108 ALA A C 1
ATOM 828 O O . ALA A 1 108 ? 6.859 19.859 -9.703 1 93.12 108 ALA A O 1
ATOM 829 N N . ILE A 1 109 ? 4.633 20 -9.703 1 93.44 109 ILE A N 1
ATOM 830 C CA . ILE A 1 109 ? 4.609 20.938 -10.82 1 93.44 109 ILE A CA 1
ATOM 831 C C . ILE A 1 109 ? 5.219 22.281 -10.391 1 93.44 109 ILE A C 1
ATOM 833 O O . ILE A 1 109 ? 6.18 22.75 -11 1 93.44 109 ILE A O 1
ATOM 837 N N . LEU A 1 110 ? 4.723 22.844 -9.328 1 93.62 110 LEU A N 1
ATOM 838 C CA . LEU A 1 110 ? 5.203 24.141 -8.867 1 93.62 110 LEU A CA 1
ATOM 839 C C . LEU A 1 110 ? 6.637 24.031 -8.359 1 93.62 110 LEU A C 1
ATOM 841 O O . LEU A 1 110 ? 7.43 24.953 -8.539 1 93.62 110 LEU A O 1
ATOM 845 N N . GLY A 1 111 ? 6.91 22.953 -7.684 1 93.31 111 GLY A N 1
ATOM 846 C CA . GLY A 1 111 ? 8.266 22.75 -7.199 1 93.31 111 GLY A CA 1
ATOM 847 C C . GLY A 1 111 ? 9.305 22.75 -8.305 1 93.31 111 GLY A C 1
ATOM 848 O O . GLY A 1 111 ? 10.367 23.359 -8.164 1 93.31 111 GLY A O 1
ATOM 849 N N . THR A 1 112 ? 9.031 22.062 -9.375 1 92 112 THR A N 1
ATOM 850 C CA . THR A 1 112 ? 9.969 21.969 -10.484 1 92 112 THR A CA 1
ATOM 851 C C . THR A 1 112 ? 10.016 23.266 -11.266 1 92 112 THR A C 1
ATOM 853 O O . THR A 1 112 ? 11.078 23.688 -11.742 1 92 112 THR A O 1
ATOM 856 N N . LEU A 1 113 ? 8.945 23.969 -11.367 1 91.62 113 LEU A N 1
ATOM 857 C CA . LEU A 1 113 ? 8.859 25.172 -12.188 1 91.62 113 LEU A CA 1
ATOM 858 C C . LEU A 1 113 ? 9.43 26.375 -11.445 1 91.62 113 LEU A C 1
ATOM 860 O O . LEU A 1 113 ? 10.109 27.219 -12.039 1 91.62 113 LEU A O 1
ATOM 864 N N . PHE A 1 114 ? 9.18 26.469 -10.148 1 92.12 114 PHE A N 1
ATOM 865 C CA . PHE A 1 114 ? 9.438 27.75 -9.484 1 92.12 114 PHE A CA 1
ATOM 866 C C . PHE A 1 114 ? 10.445 27.578 -8.352 1 92.12 114 PHE A C 1
ATOM 868 O O . PHE A 1 114 ? 11.039 28.547 -7.891 1 92.12 114 PHE A O 1
ATOM 875 N N . PHE A 1 115 ? 10.703 26.359 -7.902 1 91.5 115 PHE A N 1
ATOM 876 C CA . PHE A 1 115 ? 11.516 26.203 -6.703 1 91.5 115 PHE A CA 1
ATOM 877 C C . PHE A 1 115 ? 12.766 25.375 -7 1 91.5 115 PHE A C 1
ATOM 879 O O . PHE A 1 115 ? 13.516 25.031 -6.082 1 91.5 115 PHE A O 1
ATOM 886 N N . GLY A 1 116 ? 12.891 25 -8.273 1 87 116 GLY A N 1
ATOM 887 C CA . GLY A 1 116 ? 14.109 24.344 -8.695 1 87 116 GLY A CA 1
ATOM 888 C C . GLY A 1 116 ? 14.164 22.875 -8.281 1 87 116 GLY A C 1
ATOM 889 O O . GLY A 1 116 ? 15.242 22.297 -8.195 1 87 116 GLY A O 1
ATOM 890 N N . THR A 1 117 ? 13.094 22.375 -7.934 1 87.06 117 THR A N 1
ATOM 891 C CA . THR A 1 117 ? 13.047 20.953 -7.559 1 87.06 117 THR A CA 1
ATOM 892 C C . THR A 1 117 ? 13.305 20.062 -8.766 1 87.06 117 THR A C 1
ATOM 894 O O . THR A 1 117 ? 12.734 20.281 -9.836 1 87.06 117 THR A O 1
ATOM 897 N N . GLN A 1 118 ? 14.219 19.141 -8.617 1 87.12 118 GLN A N 1
ATOM 898 C CA . GLN A 1 118 ? 14.516 18.188 -9.688 1 87.12 118 GLN A CA 1
ATOM 899 C C . GLN A 1 118 ? 13.953 16.812 -9.367 1 87.12 118 GLN A C 1
ATOM 901 O O . GLN A 1 118 ? 14.406 16.156 -8.422 1 87.12 118 GLN A O 1
ATOM 906 N N . LEU A 1 119 ? 13.016 16.438 -10.188 1 88.44 119 LEU A N 1
ATOM 907 C CA . LEU A 1 119 ? 12.43 15.109 -10.031 1 88.44 119 LEU A CA 1
ATOM 908 C C . LEU A 1 119 ? 12.914 14.164 -11.125 1 88.44 119 LEU A C 1
ATOM 910 O O . LEU A 1 119 ? 13.047 14.562 -12.289 1 88.44 119 LEU A O 1
ATOM 914 N N . SER A 1 120 ? 13.281 12.984 -10.805 1 88.88 120 SER A N 1
ATOM 915 C CA . SER A 1 120 ? 13.609 11.953 -11.797 1 88.88 120 SER A CA 1
ATOM 916 C C . SER A 1 120 ? 12.367 11.5 -12.547 1 88.88 120 SER A C 1
ATOM 918 O O . SER A 1 120 ? 11.242 11.836 -12.172 1 88.88 120 SER A O 1
ATOM 920 N N . LEU A 1 121 ? 12.539 10.797 -13.578 1 88.19 121 LEU A N 1
ATOM 921 C CA . LEU A 1 121 ? 11.422 10.25 -14.336 1 88.19 121 LEU A CA 1
ATOM 922 C C . LEU A 1 121 ? 10.578 9.32 -13.477 1 88.19 121 LEU A C 1
ATOM 924 O O . LEU A 1 121 ? 9.344 9.359 -13.531 1 88.19 121 LEU A O 1
ATOM 928 N N . LEU A 1 122 ? 11.242 8.508 -12.688 1 85.81 122 LEU A N 1
ATOM 929 C CA . LEU A 1 122 ? 10.531 7.613 -11.781 1 85.81 122 LEU A CA 1
ATOM 930 C C . LEU A 1 122 ? 9.773 8.398 -10.719 1 85.81 122 LEU A C 1
ATOM 932 O O . LEU A 1 122 ? 8.688 7.996 -10.297 1 85.81 122 LEU A O 1
ATOM 936 N N . GLY A 1 123 ? 10.398 9.469 -10.336 1 86.81 123 GLY A N 1
ATOM 937 C CA . GLY A 1 123 ? 9.703 10.336 -9.406 1 86.81 123 GLY A CA 1
ATOM 938 C C . GLY A 1 123 ? 8.406 10.898 -9.969 1 86.81 123 GLY A C 1
ATOM 939 O O . GLY A 1 123 ? 7.367 10.852 -9.312 1 86.81 123 GLY A O 1
ATOM 940 N N . TRP A 1 124 ? 8.438 11.367 -11.195 1 91.38 124 TRP A N 1
ATOM 941 C CA . TRP A 1 124 ? 7.25 11.883 -11.867 1 91.38 124 TRP A CA 1
ATOM 942 C C . TRP A 1 124 ? 6.191 10.797 -12.016 1 91.38 124 TRP A C 1
ATOM 944 O O . TRP A 1 124 ? 4.996 11.062 -11.867 1 91.38 124 TRP A O 1
ATOM 954 N N . LEU A 1 125 ? 6.625 9.633 -12.281 1 90.81 125 LEU A N 1
ATOM 955 C CA . LEU A 1 125 ? 5.699 8.516 -12.406 1 90.81 125 LEU A CA 1
ATOM 956 C C . LEU A 1 125 ? 5.008 8.227 -11.078 1 90.81 125 LEU A C 1
ATOM 958 O O . LEU A 1 125 ? 3.801 7.98 -11.039 1 90.81 125 LEU A O 1
ATOM 962 N N . GLY A 1 126 ? 5.812 8.188 -10.031 1 89.25 126 GLY A N 1
ATOM 963 C CA . GLY A 1 126 ? 5.23 7.992 -8.719 1 89.25 126 GLY A CA 1
ATOM 964 C C . GLY A 1 126 ? 4.195 9.039 -8.359 1 89.25 126 GLY A C 1
ATOM 965 O O . GLY A 1 126 ? 3.098 8.711 -7.902 1 89.25 126 GLY A O 1
ATOM 966 N N . VAL A 1 127 ? 4.566 10.273 -8.633 1 90.38 127 VAL A N 1
ATOM 967 C CA . VAL A 1 127 ? 3.662 11.383 -8.352 1 90.38 127 VAL A CA 1
ATOM 968 C C . VAL A 1 127 ? 2.396 11.25 -9.188 1 90.38 127 VAL A C 1
ATOM 970 O O . VAL A 1 127 ? 1.285 11.414 -8.68 1 90.38 127 VAL A O 1
ATOM 973 N N . GLY A 1 128 ? 2.541 10.961 -10.453 1 91.69 128 GLY A N 1
ATOM 974 C CA . GLY A 1 128 ? 1.405 10.789 -11.352 1 91.69 128 GLY A CA 1
ATOM 975 C C . GLY A 1 128 ? 0.475 9.672 -10.922 1 91.69 128 GLY A C 1
ATOM 976 O O . GLY A 1 128 ? -0.746 9.844 -10.906 1 91.69 128 GLY A O 1
ATOM 977 N N . ILE A 1 129 ? 1.03 8.57 -10.547 1 90.69 129 ILE A N 1
ATOM 978 C CA . ILE A 1 129 ? 0.253 7.426 -10.086 1 90.69 129 ILE A CA 1
ATOM 979 C C . ILE A 1 129 ? -0.511 7.797 -8.82 1 90.69 129 ILE A C 1
ATOM 981 O O . ILE A 1 129 ? -1.689 7.465 -8.672 1 90.69 129 ILE A O 1
ATOM 985 N N . GLY A 1 130 ? 0.169 8.445 -7.969 1 88.25 130 GLY A N 1
ATOM 986 C CA . GLY A 1 130 ? -0.499 8.906 -6.766 1 88.25 130 GLY A CA 1
ATOM 987 C C . GLY A 1 130 ? -1.677 9.82 -7.047 1 88.25 130 GLY A C 1
ATOM 988 O O . GLY A 1 130 ? -2.732 9.695 -6.426 1 88.25 130 GLY A O 1
ATOM 989 N N . ALA A 1 131 ? -1.499 10.68 -7.953 1 86.94 131 ALA A N 1
ATOM 990 C CA . ALA A 1 131 ? -2.561 11.617 -8.32 1 86.94 131 ALA A CA 1
ATOM 991 C C . ALA A 1 131 ? -3.775 10.875 -8.867 1 86.94 131 ALA A C 1
ATOM 993 O O . ALA A 1 131 ? -4.914 11.195 -8.523 1 86.94 131 ALA A O 1
ATOM 994 N N . ILE A 1 132 ? -3.564 9.961 -9.68 1 86.31 132 ILE A N 1
ATOM 995 C CA . ILE A 1 132 ? -4.637 9.156 -10.25 1 86.31 132 ILE A CA 1
ATOM 996 C C . ILE A 1 132 ? -5.352 8.383 -9.148 1 86.31 132 ILE A C 1
ATOM 998 O O . ILE A 1 132 ? -6.582 8.281 -9.148 1 86.31 132 ILE A O 1
ATOM 1002 N N . ALA A 1 133 ? -4.551 7.836 -8.227 1 85.12 133 ALA A N 1
ATOM 1003 C CA . ALA A 1 133 ? -5.105 7.059 -7.125 1 85.12 133 ALA A CA 1
ATOM 1004 C C . ALA A 1 133 ? -6.09 7.887 -6.309 1 85.12 133 ALA A C 1
ATOM 1006 O O . ALA A 1 133 ? -7.195 7.438 -6.008 1 85.12 133 ALA A O 1
ATOM 1007 N N . VAL A 1 134 ? -5.715 9.039 -6.004 1 79.25 134 VAL A N 1
ATOM 1008 C CA . VAL A 1 134 ? -6.535 9.914 -5.172 1 79.25 134 VAL A CA 1
ATOM 1009 C C . VAL A 1 134 ? -7.801 10.312 -5.93 1 79.25 134 VAL A C 1
ATOM 1011 O O . VAL A 1 134 ? -8.875 10.414 -5.336 1 79.25 134 VAL A O 1
ATOM 1014 N N . MET A 1 135 ? -7.676 10.547 -7.184 1 79 135 MET A N 1
ATOM 1015 C CA . MET A 1 135 ? -8.836 10.891 -7.996 1 79 135 MET A CA 1
ATOM 1016 C C . MET A 1 135 ? -9.836 9.742 -8.039 1 79 135 MET A C 1
ATOM 1018 O O . MET A 1 135 ? -11.047 9.961 -8 1 79 135 MET A O 1
ATOM 1022 N N . LEU A 1 136 ? -9.328 8.594 -8.07 1 77.94 136 LEU A N 1
ATOM 1023 C CA . LEU A 1 136 ? -10.188 7.41 -8.117 1 77.94 136 LEU A CA 1
ATOM 1024 C C . LEU A 1 136 ? -10.938 7.242 -6.801 1 77.94 136 LEU A C 1
ATOM 1026 O O . LEU A 1 136 ? -12.094 6.816 -6.797 1 77.94 136 LEU A O 1
ATOM 1030 N N . LEU A 1 137 ? -10.312 7.492 -5.773 1 76.25 137 LEU A N 1
ATOM 1031 C CA . LEU A 1 137 ? -10.898 7.277 -4.453 1 76.25 137 LEU A CA 1
ATOM 1032 C C . LEU A 1 137 ? -11.891 8.375 -4.117 1 76.25 137 LEU A C 1
ATOM 1034 O O . LEU A 1 137 ? -12.797 8.172 -3.305 1 76.25 137 LEU A O 1
ATOM 1038 N N . SER A 1 138 ? -11.703 9.516 -4.656 1 70.62 138 SER A N 1
ATOM 1039 C CA . SER A 1 138 ? -12.57 10.656 -4.344 1 70.62 138 SER A CA 1
ATOM 1040 C C . SER A 1 138 ? -13.898 10.555 -5.086 1 70.62 138 SER A C 1
ATOM 1042 O O . SER A 1 138 ? -14.906 11.109 -4.637 1 70.62 138 SER A O 1
ATOM 1044 N N . SER A 1 139 ? -14.016 9.953 -6.242 1 62.03 139 SER A N 1
ATOM 1045 C CA . SER A 1 139 ? -15.203 10.031 -7.09 1 62.03 139 SER A CA 1
ATOM 1046 C C . SER A 1 139 ? -16.188 8.914 -6.762 1 62.03 139 SER A C 1
ATOM 1048 O O . SER A 1 139 ? -17.344 8.961 -7.18 1 62.03 139 SER A O 1
ATOM 1050 N N . HIS A 1 140 ? -16.047 8.188 -5.68 1 59.44 140 HIS A N 1
ATOM 1051 C CA . HIS A 1 140 ? -16.922 7.051 -5.402 1 59.44 140 HIS A CA 1
ATOM 1052 C C . HIS A 1 140 ? -17.781 6.703 -6.617 1 59.44 140 HIS A C 1
ATOM 1054 O O . HIS A 1 140 ? -18.984 6.484 -6.488 1 59.44 140 HIS A O 1
ATOM 1060 N N . GLY A 1 141 ? -17.234 6.715 -7.758 1 54.91 141 GLY A N 1
ATOM 1061 C CA . GLY A 1 141 ? -18 6.367 -8.945 1 54.91 141 GLY A CA 1
ATOM 1062 C C . GLY A 1 141 ? -18.859 7.508 -9.469 1 54.91 141 GLY A C 1
ATOM 1063 O O . GLY A 1 141 ? -19.5 7.387 -10.516 1 54.91 141 GLY A O 1
ATOM 1064 N N . HIS A 1 142 ? -19 8.516 -8.703 1 60.78 142 HIS A N 1
ATOM 1065 C CA . HIS A 1 142 ? -19.938 9.547 -9.125 1 60.78 142 HIS A CA 1
ATOM 1066 C C . HIS A 1 142 ? -19.219 10.812 -9.562 1 60.78 142 HIS A C 1
ATOM 1068 O O . HIS A 1 142 ? -19.484 11.906 -9.047 1 60.78 142 HIS A O 1
ATOM 1074 N N . TRP A 1 143 ? -18.281 10.625 -10.391 1 60.31 143 TRP A N 1
ATOM 1075 C CA . TRP A 1 143 ? -17.594 11.812 -10.891 1 60.31 143 TRP A CA 1
ATOM 1076 C C . TRP A 1 143 ? -18.578 12.797 -11.516 1 60.31 143 TRP A C 1
ATOM 1078 O O . TRP A 1 143 ? -18.391 14.008 -11.438 1 60.31 143 TRP A O 1
ATOM 1088 N N . ARG A 1 144 ? -19.594 12.156 -11.906 1 59.34 144 ARG A N 1
ATOM 1089 C CA . ARG A 1 144 ? -20.562 12.945 -12.664 1 59.34 144 ARG A CA 1
ATOM 1090 C C . ARG A 1 144 ? -21.391 13.828 -11.734 1 59.34 144 ARG A C 1
ATOM 1092 O O . ARG A 1 144 ? -21.969 14.828 -12.172 1 59.34 144 ARG A O 1
ATOM 1099 N N . GLN A 1 145 ? -21.312 13.531 -10.656 1 62.97 145 GLN A N 1
ATOM 1100 C CA . GLN A 1 145 ? -22.172 14.305 -9.773 1 62.97 145 GLN A CA 1
ATOM 1101 C C . GLN A 1 145 ? -21.375 15.352 -9 1 62.97 145 GLN A C 1
ATOM 1103 O O . GLN A 1 145 ? -21.938 16.109 -8.211 1 62.97 145 GLN A O 1
ATOM 1108 N N . LEU A 1 146 ? -20.156 15.414 -9.43 1 69.81 146 LEU A N 1
ATOM 1109 C CA . LEU A 1 146 ? -19.375 16.422 -8.719 1 69.81 146 LEU A CA 1
ATOM 1110 C C . LEU A 1 146 ? -19.594 17.797 -9.328 1 69.81 146 LEU A C 1
ATOM 1112 O O . LEU A 1 146 ? -19.516 17.969 -10.547 1 69.81 146 LEU A O 1
ATOM 1116 N N . SER A 1 147 ? -20.031 18.766 -8.5 1 75.69 147 SER A N 1
ATOM 1117 C CA . SER A 1 147 ? -20.203 20.156 -8.953 1 75.69 147 SER A CA 1
ATOM 1118 C C . SER A 1 147 ? -18.859 20.797 -9.25 1 75.69 147 SER A C 1
ATOM 1120 O O . SER A 1 147 ? -17.844 20.438 -8.656 1 75.69 147 SER A O 1
ATOM 1122 N N . LEU A 1 148 ? -18.797 21.641 -10.164 1 78.94 148 LEU A N 1
ATOM 1123 C CA . LEU A 1 148 ? -17.594 22.406 -10.539 1 78.94 148 LEU A CA 1
ATOM 1124 C C . LEU A 1 148 ? -17.062 23.188 -9.344 1 78.94 148 LEU A C 1
ATOM 1126 O O . LEU A 1 148 ? -15.836 23.297 -9.172 1 78.94 148 LEU A O 1
ATOM 1130 N N . SER A 1 149 ? -17.922 23.641 -8.539 1 82.44 149 SER A N 1
ATOM 1131 C CA . SER A 1 149 ? -17.516 24.406 -7.371 1 82.44 149 SER A CA 1
ATOM 1132 C C . SER A 1 149 ? -16.719 23.547 -6.395 1 82.44 149 SER A C 1
ATOM 1134 O O . SER A 1 149 ? -15.742 24.016 -5.809 1 82.44 149 SER A O 1
ATOM 1136 N N . THR A 1 150 ? -17.062 22.375 -6.285 1 81.06 150 THR A N 1
ATOM 1137 C CA . THR A 1 150 ? -16.375 21.469 -5.375 1 81.06 150 THR A CA 1
ATOM 1138 C C . THR A 1 150 ? -14.992 21.109 -5.906 1 81.06 150 THR A C 1
ATOM 1140 O O . THR A 1 150 ? -14.031 21.047 -5.141 1 81.06 150 THR A O 1
ATOM 1143 N N . VAL A 1 151 ? -14.938 20.984 -7.172 1 80.25 151 VAL A N 1
ATOM 1144 C CA . VAL A 1 151 ? -13.664 20.641 -7.805 1 80.25 151 VAL A CA 1
ATOM 1145 C C . VAL A 1 151 ? -12.688 21.812 -7.672 1 80.25 151 VAL A C 1
ATOM 1147 O O . VAL A 1 151 ? -11.523 21.625 -7.336 1 80.25 151 VAL A O 1
ATOM 1150 N N . VAL A 1 152 ? -13.219 22.969 -7.895 1 86.44 152 VAL A N 1
ATOM 1151 C CA . VAL A 1 152 ? -12.383 24.156 -7.809 1 86.44 152 VAL A CA 1
ATOM 1152 C C . VAL A 1 152 ? -11.93 24.375 -6.367 1 86.44 152 VAL A C 1
ATOM 1154 O O . VAL A 1 152 ? -10.781 24.734 -6.117 1 86.44 152 VAL A O 1
ATOM 1157 N N . LEU A 1 153 ? -12.789 24.172 -5.48 1 87.56 153 LEU A N 1
ATOM 1158 C CA . LEU A 1 153 ? -12.461 24.297 -4.062 1 87.56 153 LEU A CA 1
ATOM 1159 C C . LEU A 1 153 ? -11.383 23.297 -3.66 1 87.56 153 LEU A C 1
ATOM 1161 O O . LEU A 1 153 ? -10.445 23.656 -2.943 1 87.56 153 LEU A O 1
ATOM 1165 N N . GLY A 1 154 ? -11.523 22.156 -4.133 1 86.44 154 GLY A N 1
ATOM 1166 C CA . GLY A 1 154 ? -10.539 21.125 -3.838 1 86.44 154 GLY A CA 1
ATOM 1167 C C . GLY A 1 154 ? -9.172 21.422 -4.418 1 86.44 154 GLY A C 1
ATOM 1168 O O . GLY A 1 154 ? -8.156 21.281 -3.732 1 86.44 154 GLY A O 1
ATOM 1169 N N . LEU A 1 155 ? -9.18 21.828 -5.617 1 87.12 155 LEU A N 1
ATOM 1170 C CA . LEU A 1 155 ? -7.926 22.156 -6.289 1 87.12 155 LEU A CA 1
ATOM 1171 C C . LEU A 1 155 ? -7.25 23.344 -5.637 1 87.12 155 LEU A C 1
ATOM 1173 O O . LEU A 1 155 ? -6.023 23.391 -5.52 1 87.12 155 LEU A O 1
ATOM 1177 N N . ALA A 1 156 ? -8.078 24.297 -5.301 1 92.94 156 ALA A N 1
ATOM 1178 C CA . ALA A 1 156 ? -7.543 25.469 -4.613 1 92.94 156 ALA A CA 1
ATOM 1179 C C . ALA A 1 156 ? -6.945 25.078 -3.262 1 92.94 156 ALA A C 1
ATOM 1181 O O . ALA A 1 156 ? -5.891 25.594 -2.875 1 92.94 156 ALA A O 1
ATOM 1182 N N . CYS A 1 157 ? -7.582 24.234 -2.574 1 93.44 157 CYS A N 1
ATOM 1183 C CA . CYS A 1 157 ? -7.094 23.734 -1.294 1 93.44 157 CYS A CA 1
ATOM 1184 C C . CYS A 1 157 ? -5.758 23.016 -1.461 1 93.44 157 CYS A C 1
ATOM 1186 O O . CYS A 1 157 ? -4.781 23.344 -0.786 1 93.44 157 CYS A O 1
ATOM 1188 N N . GLY A 1 158 ? -5.73 22.141 -2.422 1 92.38 158 GLY A N 1
ATOM 1189 C CA . GLY A 1 158 ? -4.508 21.406 -2.691 1 92.38 158 GLY A CA 1
ATOM 1190 C C . GLY A 1 158 ? -3.357 22.297 -3.119 1 92.38 158 GLY A C 1
ATOM 1191 O O . GLY A 1 158 ? -2.217 22.109 -2.695 1 92.38 158 GLY A O 1
ATOM 1192 N N . SER A 1 159 ? -3.686 23.219 -3.918 1 94.56 159 SER A N 1
ATOM 1193 C CA . SER A 1 159 ? -2.668 24.156 -4.395 1 94.56 159 SER A CA 1
ATOM 1194 C C . SER A 1 159 ? -2.117 25 -3.252 1 94.56 159 SER A C 1
ATOM 1196 O O . SER A 1 159 ? -0.913 25.25 -3.182 1 94.56 159 SER A O 1
ATOM 1198 N N . ALA A 1 160 ? -3 25.453 -2.439 1 96.44 160 ALA A N 1
ATOM 1199 C CA . ALA A 1 160 ? -2.576 26.25 -1.293 1 96.44 160 ALA A CA 1
ATOM 1200 C C . ALA A 1 160 ? -1.707 25.438 -0.343 1 96.44 160 ALA A C 1
ATOM 1202 O O . ALA A 1 160 ? -0.696 25.938 0.165 1 96.44 160 ALA A O 1
ATOM 1203 N N . PHE A 1 161 ? -2.092 24.219 -0.149 1 95.69 161 PHE A N 1
ATOM 1204 C CA . PHE A 1 161 ? -1.28 23.344 0.691 1 95.69 161 PHE A CA 1
ATOM 1205 C C . PHE A 1 161 ? 0.071 23.078 0.041 1 95.69 161 PHE A C 1
ATOM 1207 O O . PHE A 1 161 ? 1.091 22.984 0.729 1 95.69 161 PHE A O 1
ATOM 1214 N N . ALA A 1 162 ? 0.086 22.875 -1.236 1 95.69 162 ALA A N 1
ATOM 1215 C CA . ALA A 1 162 ? 1.338 22.656 -1.953 1 95.69 162 ALA A CA 1
ATOM 1216 C C . ALA A 1 162 ? 2.287 23.828 -1.785 1 95.69 162 ALA A C 1
ATOM 1218 O O . ALA A 1 162 ? 3.48 23.656 -1.53 1 95.69 162 ALA A O 1
ATOM 1219 N N . LEU A 1 163 ? 1.745 24.984 -1.942 1 96.31 163 LEU A N 1
ATOM 1220 C CA . LEU A 1 163 ? 2.557 26.188 -1.78 1 96.31 163 LEU A CA 1
ATOM 1221 C C . LEU A 1 163 ? 3.076 26.297 -0.351 1 96.31 163 LEU A C 1
ATOM 1223 O O . LEU A 1 163 ? 4.227 26.688 -0.134 1 96.31 163 LEU A O 1
ATOM 1227 N N . THR A 1 164 ? 2.199 26 0.573 1 96.81 164 THR A N 1
ATOM 1228 C CA . THR A 1 164 ? 2.623 25.984 1.968 1 96.81 164 THR A CA 1
ATOM 1229 C C . THR A 1 164 ? 3.828 25.062 2.154 1 96.81 164 THR A C 1
ATOM 1231 O O . THR A 1 164 ? 4.84 25.469 2.727 1 96.81 164 THR A O 1
ATOM 1234 N N . SER A 1 165 ? 3.725 23.891 1.664 1 96.5 165 SER A N 1
ATOM 1235 C CA . SER A 1 165 ? 4.766 22.891 1.84 1 96.5 165 SER A CA 1
ATOM 1236 C C . SER A 1 165 ? 6.066 23.312 1.174 1 96.5 165 SER A C 1
ATOM 1238 O O . SER A 1 165 ? 7.148 23.141 1.74 1 96.5 165 SER A O 1
ATOM 1240 N N . LEU A 1 166 ? 5.98 23.859 -0.001 1 96.38 166 LEU A N 1
ATOM 1241 C CA . LEU A 1 166 ? 7.164 24.297 -0.74 1 96.38 166 LEU A CA 1
ATOM 1242 C C . LEU A 1 166 ? 7.863 25.453 -0.028 1 96.38 166 LEU A C 1
ATOM 1244 O O . LEU A 1 166 ? 9.094 25.453 0.081 1 96.38 166 LEU A O 1
ATOM 1248 N N . TRP A 1 167 ? 7.113 26.344 0.455 1 96.88 167 TRP A N 1
ATOM 1249 C CA . TRP A 1 167 ? 7.695 27.5 1.138 1 96.88 167 TRP A CA 1
ATOM 1250 C C . TRP A 1 167 ? 8.25 27.094 2.5 1 96.88 167 TRP A C 1
ATOM 1252 O O . TRP A 1 167 ? 9.234 27.688 2.973 1 96.88 167 TRP A O 1
ATOM 1262 N N . VAL A 1 168 ? 7.621 26.141 3.131 1 95.62 168 VAL A N 1
ATOM 1263 C CA . VAL A 1 168 ? 8.156 25.609 4.383 1 95.62 168 VAL A CA 1
ATOM 1264 C C . VAL A 1 168 ? 9.531 25 4.141 1 95.62 168 VAL A C 1
ATOM 1266 O O . VAL A 1 168 ? 10.461 25.203 4.922 1 95.62 168 VAL A O 1
ATOM 1269 N N . ARG A 1 169 ? 9.656 24.25 3.105 1 95.44 169 ARG A N 1
ATOM 1270 C CA . ARG A 1 169 ? 10.961 23.672 2.779 1 95.44 169 ARG A CA 1
ATOM 1271 C C . ARG A 1 169 ? 11.992 24.75 2.496 1 95.44 169 ARG A C 1
ATOM 1273 O O . ARG A 1 169 ? 13.102 24.703 3.02 1 95.44 169 ARG A O 1
ATOM 1280 N N . GLU A 1 170 ? 11.656 25.75 1.712 1 94.56 170 GLU A N 1
ATOM 1281 C CA . GLU A 1 170 ? 12.578 26.828 1.386 1 94.56 170 GLU A CA 1
ATOM 1282 C C . GLU A 1 170 ? 13.016 27.578 2.641 1 94.56 170 GLU A C 1
ATOM 1284 O O . GLU A 1 170 ? 14.18 27.953 2.777 1 94.56 170 GLU A O 1
ATOM 1289 N N . ALA A 1 171 ? 12.062 27.797 3.479 1 95.44 171 ALA A N 1
ATOM 1290 C CA . ALA A 1 171 ? 12.398 28.469 4.734 1 95.44 171 ALA A CA 1
ATOM 1291 C C . ALA A 1 171 ? 13.391 27.641 5.543 1 95.44 171 ALA A C 1
ATOM 1293 O O . ALA A 1 171 ? 14.344 28.188 6.109 1 95.44 171 ALA A O 1
ATOM 1294 N N . SER A 1 172 ? 13.188 26.344 5.574 1 94.06 172 SER A N 1
ATOM 1295 C CA . SER A 1 172 ? 14.055 25.453 6.344 1 94.06 172 SER A CA 1
ATOM 1296 C C . SER A 1 172 ? 15.469 25.438 5.777 1 94.06 172 SER A C 1
ATOM 1298 O O . SER A 1 172 ? 16.438 25.312 6.523 1 94.06 172 SER A O 1
ATOM 1300 N N . LEU A 1 173 ? 15.617 25.625 4.488 1 90.94 173 LEU A N 1
ATOM 1301 C CA . LEU A 1 173 ? 16.922 25.594 3.834 1 90.94 173 LEU A CA 1
ATOM 1302 C C . LEU A 1 173 ? 17.672 26.906 4.078 1 90.94 173 LEU A C 1
ATOM 1304 O O . LEU A 1 173 ? 18.891 26.953 3.941 1 90.94 173 LEU A O 1
ATOM 1308 N N . GLN A 1 174 ? 16.922 27.938 4.465 1 91.56 174 GLN A N 1
ATOM 1309 C CA . GLN A 1 174 ? 17.547 29.234 4.703 1 91.56 174 GLN A CA 1
ATOM 1310 C C . GLN A 1 174 ? 18.125 29.312 6.117 1 91.56 174 GLN A C 1
ATOM 1312 O O . GLN A 1 174 ? 18.938 30.188 6.41 1 91.56 174 GLN A O 1
ATOM 1317 N N . VAL A 1 175 ? 17.594 28.297 6.895 1 90 175 VAL A N 1
ATOM 1318 C CA . VAL A 1 175 ? 18.047 28.328 8.281 1 90 175 VAL A CA 1
ATOM 1319 C C . VAL A 1 175 ? 19.422 27.672 8.391 1 90 175 VAL A C 1
ATOM 1321 O O . VAL A 1 175 ? 19.609 26.531 7.988 1 90 175 VAL A O 1
ATOM 1324 N N . GLY A 1 176 ? 20.5 28.297 8.656 1 87.75 176 GLY A N 1
ATOM 1325 C CA . GLY A 1 176 ? 21.875 27.797 8.758 1 87.75 176 GLY A CA 1
ATOM 1326 C C . GLY A 1 176 ? 22.094 26.891 9.953 1 87.75 176 GLY A C 1
ATOM 1327 O O . GLY A 1 176 ? 23.125 27 10.633 1 87.75 176 GLY A O 1
ATOM 1328 N N . LEU A 1 177 ? 21.078 26.125 10.352 1 91.5 177 LEU A N 1
ATOM 1329 C CA . LEU A 1 177 ? 21.203 25.156 11.445 1 91.5 177 LEU A CA 1
ATOM 1330 C C . LEU A 1 177 ? 20.984 23.734 10.945 1 91.5 177 LEU A C 1
ATOM 1332 O O . LEU A 1 177 ? 20.359 23.516 9.906 1 91.5 177 LEU A O 1
ATOM 1336 N N . PRO A 1 178 ? 21.562 22.891 11.609 1 91.56 178 PRO A N 1
ATOM 1337 C CA . PRO A 1 178 ? 21.359 21.484 11.219 1 91.56 178 PRO A CA 1
ATOM 1338 C C . PRO A 1 178 ? 19.969 20.969 11.586 1 91.56 178 PRO A C 1
ATOM 1340 O O . PRO A 1 178 ? 19.281 21.562 12.414 1 91.56 178 PRO A O 1
ATOM 1343 N N . PHE A 1 179 ? 19.531 19.875 10.922 1 90.75 179 PHE A N 1
ATOM 1344 C CA . PHE A 1 179 ? 18.344 19.141 11.344 1 90.75 179 PHE A CA 1
ATOM 1345 C C . PHE A 1 179 ? 18.562 18.516 12.719 1 90.75 179 PHE A C 1
ATOM 1347 O O . PHE A 1 179 ? 19.641 18.016 13.016 1 90.75 179 PHE A O 1
ATOM 1354 N N . PRO A 1 180 ? 17.5 18.641 13.578 1 93.12 180 PRO A N 1
ATOM 1355 C CA . PRO A 1 180 ? 16.094 19 13.398 1 93.12 180 PRO A CA 1
ATOM 1356 C C . PRO A 1 180 ? 15.797 20.453 13.812 1 93.12 180 PRO A C 1
ATOM 1358 O O . PRO A 1 180 ? 14.656 20.906 13.68 1 93.12 180 PRO A O 1
ATOM 1361 N N . HIS A 1 181 ? 16.719 21.266 14.203 1 94.25 181 HIS A N 1
ATOM 1362 C CA . HIS A 1 181 ? 16.516 22.594 14.734 1 94.25 181 HIS A CA 1
ATOM 1363 C C . HIS A 1 181 ? 15.945 23.531 13.672 1 94.25 181 HIS A C 1
ATOM 1365 O O . HIS A 1 181 ? 15.086 24.359 13.969 1 94.25 181 HIS A O 1
ATOM 1371 N N . ARG A 1 182 ? 16.438 23.391 12.453 1 93.69 182 ARG A N 1
ATOM 1372 C CA . ARG A 1 182 ? 15.938 24.266 11.391 1 93.69 182 ARG A CA 1
ATOM 1373 C C . ARG A 1 182 ? 14.438 24.062 11.172 1 93.69 182 ARG A C 1
ATOM 1375 O O . ARG A 1 182 ? 13.695 25.031 11.016 1 93.69 182 ARG A O 1
ATOM 1382 N N . ALA A 1 183 ? 13.984 22.812 11.148 1 94.81 183 ALA A N 1
ATOM 1383 C CA . ALA A 1 183 ? 12.562 22.516 10.977 1 94.81 183 ALA A CA 1
ATOM 1384 C C . ALA A 1 183 ? 11.75 23.016 12.164 1 94.81 183 ALA A C 1
ATOM 1386 O O . ALA A 1 183 ? 10.625 23.484 12 1 94.81 183 ALA A O 1
ATOM 1387 N N . GLY A 1 184 ? 12.344 22.891 13.336 1 95.81 184 GLY A N 1
ATOM 1388 C CA . GLY A 1 184 ? 11.672 23.359 14.547 1 95.81 184 GLY A CA 1
ATOM 1389 C C . GLY A 1 184 ? 11.414 24.844 14.555 1 95.81 184 GLY A C 1
ATOM 1390 O O . GLY A 1 184 ? 10.344 25.297 14.977 1 95.81 184 GLY A O 1
ATOM 1391 N N . TRP A 1 185 ? 12.336 25.578 14.141 1 95.56 185 TRP A N 1
ATOM 1392 C CA . TRP A 1 185 ? 12.188 27.031 14.102 1 95.56 185 TRP A CA 1
ATOM 1393 C C . TRP A 1 185 ? 11.109 27.438 13.094 1 95.56 185 TRP A C 1
ATOM 1395 O O . TRP A 1 185 ? 10.281 28.297 13.383 1 95.56 185 TRP A O 1
ATOM 1405 N N . VAL A 1 186 ? 11.18 26.875 11.93 1 96.12 186 VAL A N 1
ATOM 1406 C CA . VAL A 1 186 ? 10.18 27.188 10.914 1 96.12 186 VAL A CA 1
ATOM 1407 C C . VAL A 1 186 ? 8.789 26.828 11.43 1 96.12 186 VAL A C 1
ATOM 1409 O O . VAL A 1 186 ? 7.84 27.609 11.273 1 96.12 186 VAL A O 1
ATOM 1412 N N . LEU A 1 187 ? 8.68 25.719 12.062 1 97.06 187 LEU A N 1
ATOM 1413 C CA . LEU A 1 187 ? 7.418 25.25 12.641 1 97.06 187 LEU A CA 1
ATOM 1414 C C . LEU A 1 187 ? 6.871 26.266 13.641 1 97.06 187 LEU A C 1
ATOM 1416 O O . LEU A 1 187 ? 5.711 26.688 13.539 1 97.06 187 LEU A O 1
ATOM 1420 N N . LEU A 1 188 ? 7.68 26.656 14.555 1 96.44 188 LEU A N 1
ATOM 1421 C CA . LEU A 1 188 ? 7.25 27.562 15.617 1 96.44 188 LEU A CA 1
ATOM 1422 C C . LEU A 1 188 ? 6.801 28.906 15.039 1 96.44 188 LEU A C 1
ATOM 1424 O O . LEU A 1 188 ? 5.754 29.422 15.43 1 96.44 188 LEU A O 1
ATOM 1428 N N . LEU A 1 189 ? 7.566 29.438 14.156 1 96.69 189 LEU A N 1
ATOM 1429 C CA . LEU A 1 189 ? 7.281 30.766 13.633 1 96.69 189 LEU A CA 1
ATOM 1430 C C . LEU A 1 189 ? 6.035 30.75 12.75 1 96.69 189 LEU A C 1
ATOM 1432 O O . LEU A 1 189 ? 5.223 31.672 12.805 1 96.69 189 LEU A O 1
ATOM 1436 N N . VAL A 1 190 ? 5.891 29.734 11.93 1 97 190 VAL A N 1
ATOM 1437 C CA . VAL A 1 190 ? 4.719 29.625 11.07 1 97 190 VAL A CA 1
ATOM 1438 C C . VAL A 1 190 ? 3.461 29.484 11.922 1 97 190 VAL A C 1
ATOM 1440 O O . VAL A 1 190 ? 2.482 30.203 11.719 1 97 190 VAL A O 1
ATOM 1443 N N . ILE A 1 191 ? 3.494 28.641 12.898 1 97.19 191 ILE A N 1
ATOM 1444 C CA . ILE A 1 191 ? 2.336 28.391 13.75 1 97.19 191 ILE A CA 1
ATOM 1445 C C . ILE A 1 191 ? 2.025 29.641 14.57 1 97.19 191 ILE A C 1
ATOM 1447 O O . ILE A 1 191 ? 0.86 30.016 14.727 1 97.19 191 ILE A O 1
ATOM 1451 N N . ALA A 1 192 ? 3.045 30.25 15.109 1 96.88 192 ALA A N 1
ATOM 1452 C CA . ALA A 1 192 ? 2.852 31.469 15.906 1 96.88 192 ALA A CA 1
ATOM 1453 C C . ALA A 1 192 ? 2.178 32.562 15.086 1 96.88 192 ALA A C 1
ATOM 1455 O O . ALA A 1 192 ? 1.273 33.25 15.57 1 96.88 192 ALA A O 1
ATOM 1456 N N . LEU A 1 193 ? 2.664 32.719 13.898 1 97.12 193 LEU A N 1
ATOM 1457 C CA . LEU A 1 193 ? 2.078 33.719 13.023 1 97.12 193 LEU A CA 1
ATOM 1458 C C . LEU A 1 193 ? 0.624 33.375 12.711 1 97.12 193 LEU A C 1
ATOM 1460 O O . LEU A 1 193 ? -0.239 34.281 12.734 1 97.12 193 LEU A O 1
ATOM 1464 N N . GLN A 1 194 ? 0.312 32.156 12.43 1 97.38 194 GLN A N 1
ATOM 1465 C CA . GLN A 1 194 ? -1.047 31.734 12.117 1 97.38 194 GLN A CA 1
ATOM 1466 C C . GLN A 1 194 ? -1.975 31.938 13.312 1 97.38 194 GLN A C 1
ATOM 1468 O O . GLN A 1 194 ? -3.096 32.438 13.156 1 97.38 194 GLN A O 1
ATOM 1473 N N . THR A 1 195 ? -1.518 31.578 14.461 1 96.81 195 THR A N 1
ATOM 1474 C CA . THR A 1 195 ? -2.311 31.719 15.672 1 96.81 195 THR A CA 1
ATOM 1475 C C . THR A 1 195 ? -2.635 33.188 15.938 1 96.81 195 THR A C 1
ATOM 1477 O O . THR A 1 195 ? -3.781 33.531 16.234 1 96.81 195 THR A O 1
ATOM 1480 N N . THR A 1 196 ? -1.662 34 15.82 1 96.81 196 THR A N 1
ATOM 1481 C CA . THR A 1 196 ? -1.843 35.406 16.094 1 96.81 196 THR A CA 1
ATOM 1482 C C . THR A 1 196 ? -2.801 36.031 15.086 1 96.81 196 THR A C 1
ATOM 1484 O O . THR A 1 196 ? -3.697 36.812 15.461 1 96.81 196 THR A O 1
ATOM 1487 N N . LEU A 1 197 ? -2.637 35.781 13.82 1 96.88 197 LEU A N 1
ATOM 1488 C CA . LEU A 1 197 ? -3.471 36.344 12.773 1 96.88 197 LEU A CA 1
ATOM 1489 C C . LEU A 1 197 ? -4.922 35.906 12.938 1 96.88 197 LEU A C 1
ATOM 1491 O O . LEU A 1 197 ? -5.836 36.75 12.852 1 96.88 197 LEU A O 1
ATOM 1495 N N . LEU A 1 198 ? -5.152 34.688 13.203 1 96.44 198 LEU A N 1
ATOM 1496 C CA . LEU A 1 198 ? -6.512 34.156 13.289 1 96.44 198 LEU A CA 1
ATOM 1497 C C . LEU A 1 198 ? -7.176 34.594 14.594 1 96.44 198 LEU A C 1
ATOM 1499 O O . LEU A 1 198 ? -8.375 34.875 14.625 1 96.44 198 LEU A O 1
ATOM 1503 N N . LEU A 1 199 ? -6.422 34.594 15.656 1 95.5 199 LEU A N 1
ATOM 1504 C CA . LEU A 1 199 ? -6.961 35.094 16.922 1 95.5 199 LEU A CA 1
ATOM 1505 C C . LEU A 1 199 ? -7.387 36.562 16.797 1 95.5 199 LEU A C 1
ATOM 1507 O O . LEU A 1 199 ? -8.438 36.938 17.297 1 95.5 199 LEU A O 1
ATOM 1511 N N . ALA A 1 200 ? -6.52 37.312 16.203 1 96.31 200 ALA A N 1
ATOM 1512 C CA . ALA A 1 200 ? -6.84 38.719 15.992 1 96.31 200 ALA A CA 1
ATOM 1513 C C . ALA A 1 200 ? -8.094 38.875 15.141 1 96.31 200 ALA A C 1
ATOM 1515 O O . ALA A 1 200 ? -8.961 39.688 15.438 1 96.31 200 ALA A O 1
ATOM 1516 N N . TYR A 1 201 ? -8.18 38.094 14.141 1 95.81 201 TYR A N 1
ATOM 1517 C CA . TYR A 1 201 ? -9.32 38.156 13.242 1 95.81 201 TYR A CA 1
ATOM 1518 C C . TYR A 1 201 ? -10.609 37.781 13.977 1 95.81 201 TYR A C 1
ATOM 1520 O O . TYR A 1 201 ? -11.617 38.469 13.859 1 95.81 201 TYR A O 1
ATOM 1528 N N . LEU A 1 202 ? -10.617 36.688 14.695 1 94.56 202 LEU A N 1
ATOM 1529 C CA . LEU A 1 202 ? -11.812 36.219 15.383 1 94.56 202 LEU A CA 1
ATOM 1530 C C . LEU A 1 202 ? -12.195 37.156 16.516 1 94.56 202 LEU A C 1
ATOM 1532 O O . LEU A 1 202 ? -13.383 37.375 16.797 1 94.56 202 LEU A O 1
ATOM 1536 N N . TRP A 1 203 ? -11.195 37.688 17.172 1 94.56 203 TRP A N 1
ATOM 1537 C CA . TRP A 1 203 ? -11.461 38.656 18.234 1 94.56 203 TRP A CA 1
ATOM 1538 C C . TRP A 1 203 ? -12.141 39.906 17.703 1 94.56 203 TRP A C 1
ATOM 1540 O O . TRP A 1 203 ? -13 40.469 18.359 1 94.56 203 TRP A O 1
ATOM 1550 N N . TRP A 1 204 ? -11.852 40.25 16.516 1 95.31 204 TRP A N 1
ATOM 1551 C CA . TRP A 1 204 ? -12.367 41.469 15.914 1 95.31 204 TRP A CA 1
ATOM 1552 C C . TRP A 1 204 ? -13.711 41.219 15.242 1 95.31 204 TRP A C 1
ATOM 1554 O O . TRP A 1 204 ? -14.641 42.031 15.375 1 95.31 204 TRP A O 1
ATOM 1564 N N . ARG A 1 205 ? -13.883 40.062 14.586 1 94.19 205 ARG A N 1
ATOM 1565 C CA . ARG A 1 205 ? -15.039 39.875 13.719 1 94.19 205 ARG A CA 1
ATOM 1566 C C . ARG A 1 205 ? -15.984 38.812 14.297 1 94.19 205 ARG A C 1
ATOM 1568 O O . ARG A 1 205 ? -17.172 38.812 13.984 1 94.19 205 ARG A O 1
ATOM 1575 N N . GLU A 1 206 ? -15.484 37.906 14.992 1 94.56 206 GLU A N 1
ATOM 1576 C CA . GLU A 1 206 ? -16.297 36.781 15.43 1 94.56 206 GLU A CA 1
ATOM 1577 C C . GLU A 1 206 ? -16.016 36.438 16.891 1 94.56 206 GLU A C 1
ATOM 1579 O O . GLU A 1 206 ? -15.734 35.281 17.219 1 94.56 206 GLU A O 1
ATOM 1584 N N . ARG A 1 207 ? -16.281 37.219 17.781 1 93.06 207 ARG A N 1
ATOM 1585 C CA . ARG A 1 207 ? -15.969 37 19.188 1 93.06 207 ARG A CA 1
ATOM 1586 C C . ARG A 1 207 ? -16.781 35.844 19.781 1 93.06 207 ARG A C 1
ATOM 1588 O O . ARG A 1 207 ? -16.266 35.062 20.578 1 93.06 207 ARG A O 1
ATOM 1595 N N . PRO A 1 208 ? -18.047 35.656 19.359 1 92.62 208 PRO A N 1
ATOM 1596 C CA . PRO A 1 208 ? -18.828 34.531 19.906 1 92.62 208 PRO A CA 1
ATOM 1597 C C . PRO A 1 208 ? -18.219 33.188 19.578 1 92.62 208 PRO A C 1
ATOM 1599 O O . PRO A 1 208 ? -18.359 32.219 20.359 1 92.62 208 PRO A O 1
ATOM 1602 N N . THR A 1 209 ? -17.562 33.094 18.5 1 93.69 209 THR A N 1
ATOM 1603 C CA . THR A 1 209 ? -16.922 31.844 18.109 1 93.69 209 THR A CA 1
ATOM 1604 C C . THR A 1 209 ? -15.836 31.469 19.109 1 93.69 209 THR A C 1
ATOM 1606 O O . THR A 1 209 ? -15.664 30.281 19.422 1 93.69 209 THR A O 1
ATOM 1609 N N . LEU A 1 210 ? -15.133 32.406 19.625 1 93.5 210 LEU A N 1
ATOM 1610 C CA . LEU A 1 210 ? -14.086 32.156 20.594 1 93.5 210 LEU A CA 1
ATOM 1611 C C . LEU A 1 210 ? -14.672 31.594 21.891 1 93.5 210 LEU A C 1
ATOM 1613 O O . LEU A 1 210 ? -14.094 30.688 22.5 1 93.5 210 LEU A O 1
ATOM 1617 N N . THR A 1 211 ? -15.781 32.062 22.234 1 91.94 211 THR A N 1
ATOM 1618 C CA . THR A 1 211 ? -16.469 31.578 23.438 1 91.94 211 THR A CA 1
ATOM 1619 C C . THR A 1 211 ? -16.984 30.156 23.234 1 91.94 211 THR A C 1
ATOM 1621 O O . THR A 1 211 ? -16.922 29.328 24.141 1 91.94 211 THR A O 1
ATOM 1624 N N . ALA A 1 212 ? -17.438 29.953 22.078 1 91.81 212 ALA A N 1
ATOM 1625 C CA . ALA A 1 212 ? -17.953 28.625 21.75 1 91.81 212 ALA A CA 1
ATOM 1626 C C . ALA A 1 212 ? -16.828 27.594 21.797 1 91.81 212 ALA A C 1
ATOM 1628 O O . ALA A 1 212 ? -17.031 26.438 22.188 1 91.81 212 ALA A O 1
ATOM 1629 N N . LEU A 1 213 ? -15.68 27.984 21.359 1 93.25 213 LEU A N 1
ATOM 1630 C CA . LEU A 1 213 ? -14.531 27.078 21.359 1 93.25 213 LEU A CA 1
ATOM 1631 C C . LEU A 1 213 ? -14.086 26.75 22.781 1 93.25 213 LEU A C 1
ATOM 1633 O O . LEU A 1 213 ? -13.633 25.641 23.047 1 93.25 213 LEU A O 1
ATOM 1637 N N . ARG A 1 214 ? -14.266 27.672 23.672 1 91.88 214 ARG A N 1
ATOM 1638 C CA . ARG A 1 214 ? -13.898 27.469 25.078 1 91.88 214 ARG A CA 1
ATOM 1639 C C . ARG A 1 214 ? -14.82 26.453 25.734 1 91.88 214 ARG A C 1
ATOM 1641 O O . ARG A 1 214 ? -14.453 25.812 26.734 1 91.88 214 ARG A O 1
ATOM 1648 N N . ALA A 1 215 ? -15.953 26.25 25.141 1 91.88 215 ALA A N 1
ATOM 1649 C CA . ALA A 1 215 ? -16.953 25.328 25.688 1 91.88 215 ALA A CA 1
ATOM 1650 C C . ALA A 1 215 ? -16.625 23.891 25.312 1 91.88 215 ALA A C 1
ATOM 1652 O O . ALA A 1 215 ? -17.156 22.953 25.906 1 91.88 215 ALA A O 1
ATOM 1653 N N . ARG A 1 216 ? -15.719 23.703 24.406 1 93 216 ARG A N 1
ATOM 1654 C CA . ARG A 1 216 ? -15.336 22.359 23.969 1 93 216 ARG A CA 1
ATOM 1655 C C . ARG A 1 216 ? -13.82 22.156 24.062 1 93 216 ARG A C 1
ATOM 1657 O O . ARG A 1 216 ? -13.18 21.797 23.078 1 93 216 ARG A O 1
ATOM 1664 N N . PRO A 1 217 ? -13.297 22.188 25.25 1 93 217 PRO A N 1
ATOM 1665 C CA . PRO A 1 217 ? -11.844 22.172 25.391 1 93 217 PRO A CA 1
ATOM 1666 C C . PRO A 1 217 ? -11.219 20.828 25 1 93 217 PRO A C 1
ATOM 1668 O O . PRO A 1 217 ? -10.086 20.797 24.516 1 93 217 PRO A O 1
ATOM 1671 N N . ARG A 1 218 ? -11.93 19.781 25.188 1 94.62 218 ARG A N 1
ATOM 1672 C CA . ARG A 1 218 ? -11.375 18.484 24.859 1 94.62 218 ARG A CA 1
ATOM 1673 C C . ARG A 1 218 ? -11.148 18.328 23.359 1 94.62 218 ARG A C 1
ATOM 1675 O O . ARG A 1 218 ? -10.062 17.953 22.922 1 94.62 218 ARG A O 1
ATOM 1682 N N . LEU A 1 219 ? -12.141 18.641 22.594 1 94.69 219 LEU A N 1
ATOM 1683 C CA . LEU A 1 219 ? -12.055 18.531 21.141 1 94.69 219 LEU A CA 1
ATOM 1684 C C . LEU A 1 219 ? -11.031 19.516 20.578 1 94.69 219 LEU A C 1
ATOM 1686 O O . LEU A 1 219 ? -10.242 19.172 19.703 1 94.69 219 LEU A O 1
ATOM 1690 N N . VAL A 1 220 ? -11.016 20.656 21.125 1 95.12 220 VAL A N 1
ATOM 1691 C CA . VAL A 1 220 ? -10.07 21.688 20.703 1 95.12 220 VAL A CA 1
ATOM 1692 C C . VAL A 1 220 ? -8.641 21.234 21 1 95.12 220 VAL A C 1
ATOM 1694 O O . VAL A 1 220 ? -7.75 21.359 20.156 1 95.12 220 VAL A O 1
ATOM 1697 N N . GLY A 1 221 ? -8.477 20.719 22.172 1 96.06 221 GLY A N 1
ATOM 1698 C CA . GLY A 1 221 ? -7.164 20.234 22.562 1 96.06 221 GLY A CA 1
ATOM 1699 C C . GLY A 1 221 ? -6.672 19.078 21.703 1 96.06 221 GLY A C 1
ATOM 1700 O O . GLY A 1 221 ? -5.492 19.031 21.344 1 96.06 221 GLY A O 1
ATOM 1701 N N . LEU A 1 222 ? -7.539 18.203 21.359 1 95.94 222 LEU A N 1
ATOM 1702 C CA . LEU A 1 222 ? -7.172 17.062 20.531 1 95.94 222 LEU A CA 1
ATOM 1703 C C . LEU A 1 222 ? -6.781 17.5 19.125 1 95.94 222 LEU A C 1
ATOM 1705 O O . LEU A 1 222 ? -5.816 16.984 18.562 1 95.94 222 LEU A O 1
ATOM 1709 N N . ILE A 1 223 ? -7.512 18.406 18.609 1 95.69 223 ILE A N 1
ATOM 1710 C CA . ILE A 1 223 ? -7.219 18.922 17.281 1 95.69 223 ILE A CA 1
ATOM 1711 C C . ILE A 1 223 ? -5.852 19.594 17.281 1 95.69 223 ILE A C 1
ATOM 1713 O O . ILE A 1 223 ? -5.016 19.312 16.406 1 95.69 223 ILE A O 1
ATOM 1717 N N . SER A 1 224 ? -5.613 20.406 18.234 1 96.44 224 SER A N 1
ATOM 1718 C CA . SER A 1 224 ? -4.348 21.125 18.297 1 96.44 224 SER A CA 1
ATOM 1719 C C . SER A 1 224 ? -3.178 20.156 18.516 1 96.44 224 SER A C 1
ATOM 1721 O O . SER A 1 224 ? -2.102 20.359 17.938 1 96.44 224 SER A O 1
ATOM 1723 N N . LEU A 1 225 ? -3.365 19.188 19.344 1 96.69 225 LEU A N 1
ATOM 1724 C CA . LEU A 1 225 ? -2.312 18.219 19.625 1 96.69 225 LEU A CA 1
ATOM 1725 C C . LEU A 1 225 ? -1.967 17.422 18.375 1 96.69 225 LEU A C 1
ATOM 1727 O O . LEU A 1 225 ? -0.792 17.281 18.031 1 96.69 225 LEU A O 1
ATOM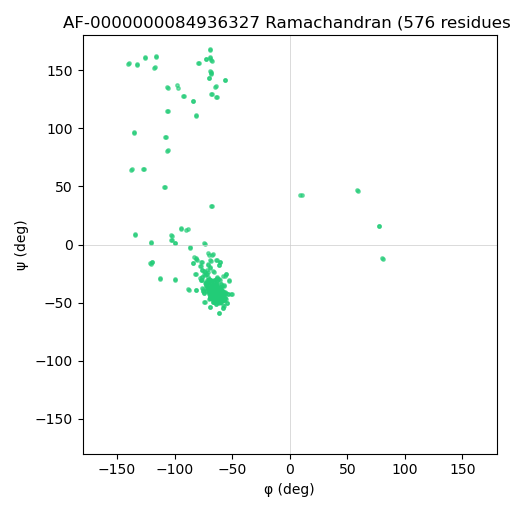 1731 N N . THR A 1 226 ? -2.971 16.875 17.75 1 96.31 226 THR A N 1
ATOM 1732 C CA . THR A 1 226 ? -2.742 16.094 16.547 1 96.31 226 THR A CA 1
ATOM 1733 C C . THR A 1 226 ? -2.17 16.969 15.438 1 96.31 226 THR A C 1
ATOM 1735 O O . THR A 1 226 ? -1.335 16.516 14.648 1 96.31 226 THR A O 1
ATOM 1738 N N . SER A 1 227 ? -2.631 18.188 15.406 1 96.38 227 SER A N 1
ATOM 1739 C CA . SER A 1 227 ? -2.113 19.109 14.414 1 96.38 227 SER A CA 1
ATOM 1740 C C . SER A 1 227 ? -0.634 19.406 14.648 1 96.38 227 SER A C 1
ATOM 1742 O O . SER A 1 227 ? 0.151 19.438 13.695 1 96.38 227 SER A O 1
ATOM 1744 N N . CYS A 1 228 ? -0.3 19.625 15.836 1 96.5 228 CYS A N 1
ATOM 1745 C CA . CYS A 1 228 ? 1.086 19.953 16.156 1 96.5 228 CYS A CA 1
ATOM 1746 C C . CYS A 1 228 ? 2.008 18.781 15.844 1 96.5 228 CYS A C 1
ATOM 1748 O O . CYS A 1 228 ? 3.045 18.953 15.203 1 96.5 228 CYS A O 1
ATOM 1750 N N . ILE A 1 229 ? 1.65 17.656 16.281 1 97 229 ILE A N 1
ATOM 1751 C CA . ILE A 1 229 ? 2.467 16.469 16.016 1 97 229 ILE A CA 1
ATOM 1752 C C . ILE A 1 229 ? 2.541 16.219 14.523 1 97 229 ILE A C 1
ATOM 1754 O O . ILE A 1 229 ? 3.602 15.867 13.992 1 97 229 ILE A O 1
ATOM 1758 N N . GLY A 1 230 ? 1.412 16.344 13.852 1 96.88 230 GLY A N 1
ATOM 1759 C CA . GLY A 1 230 ? 1.408 16.219 12.398 1 96.88 230 GLY A CA 1
ATOM 1760 C C . GLY A 1 230 ? 2.334 17.219 11.719 1 96.88 230 GLY A C 1
ATOM 1761 O O . GLY A 1 230 ? 3.07 16.844 10.805 1 96.88 230 GLY A O 1
ATOM 1762 N N . SER A 1 231 ? 2.305 18.391 12.195 1 96.56 231 SER A N 1
ATOM 1763 C CA . SER A 1 231 ? 3.145 19.438 11.609 1 96.56 231 SER A CA 1
ATOM 1764 C C . SER A 1 231 ? 4.621 19.172 11.891 1 96.56 231 SER A C 1
ATOM 1766 O O . SER A 1 231 ? 5.477 19.469 11.062 1 96.56 231 SER A O 1
ATOM 1768 N N . ILE A 1 232 ? 4.91 18.734 13.086 1 96.06 232 ILE A N 1
ATOM 1769 C CA . ILE A 1 232 ? 6.281 18.328 13.375 1 96.06 232 ILE A CA 1
ATOM 1770 C C . ILE A 1 232 ? 6.754 17.312 12.352 1 96.06 232 ILE A C 1
ATOM 1772 O O . ILE A 1 232 ? 7.871 17.406 11.836 1 96.06 232 ILE A O 1
ATOM 1776 N N . GLY A 1 233 ? 5.906 16.391 12.039 1 96.69 233 GLY A N 1
ATOM 1777 C CA . GLY A 1 233 ? 6.23 15.383 11.039 1 96.69 233 GLY A CA 1
ATOM 1778 C C . GLY A 1 233 ? 6.41 15.969 9.648 1 96.69 233 GLY A C 1
ATOM 1779 O O . GLY A 1 233 ? 7.422 15.711 8.992 1 96.69 233 GLY A O 1
ATOM 1780 N N . TRP A 1 234 ? 5.492 16.797 9.211 1 96.44 234 TRP A N 1
ATOM 1781 C CA . TRP A 1 234 ? 5.535 17.391 7.875 1 96.44 234 TRP A CA 1
ATOM 1782 C C . TRP A 1 234 ? 6.754 18.281 7.715 1 96.44 234 TRP A C 1
ATOM 1784 O O . TRP A 1 234 ? 7.512 18.156 6.75 1 96.44 234 TRP A O 1
ATOM 1794 N N . PHE A 1 235 ? 6.957 19.125 8.656 1 96.31 235 PHE A N 1
ATOM 1795 C CA . PHE A 1 235 ? 8.039 20.094 8.555 1 96.31 235 PHE A CA 1
ATOM 1796 C C . PHE A 1 235 ? 9.398 19.406 8.594 1 96.31 235 PHE A C 1
ATOM 1798 O O . PHE A 1 235 ? 10.328 19.797 7.895 1 96.31 235 PHE A O 1
ATOM 1805 N N . SER A 1 236 ? 9.477 18.406 9.414 1 95.75 236 SER A N 1
ATOM 1806 C CA . SER A 1 236 ? 10.711 17.625 9.461 1 95.75 236 SER A CA 1
ATOM 1807 C C . SER A 1 236 ? 10.961 16.891 8.148 1 95.75 236 SER A C 1
ATOM 1809 O O . SER A 1 236 ? 12.062 16.938 7.605 1 95.75 236 SER A O 1
ATOM 1811 N N . ALA A 1 237 ? 9.977 16.266 7.625 1 95.12 237 ALA A N 1
ATOM 1812 C CA . ALA A 1 237 ? 10.109 15.508 6.383 1 95.12 237 ALA A CA 1
ATOM 1813 C C . ALA A 1 237 ? 10.484 16.422 5.223 1 95.12 237 ALA A C 1
ATOM 1815 O O . ALA A 1 237 ? 11.359 16.094 4.422 1 95.12 237 ALA A O 1
ATOM 1816 N N . MET A 1 238 ? 9.859 17.578 5.199 1 93.75 238 MET A N 1
ATOM 1817 C CA . MET A 1 238 ? 10.07 18.516 4.094 1 93.75 238 MET A CA 1
ATOM 1818 C C . MET A 1 238 ? 11.438 19.172 4.199 1 93.75 238 MET A C 1
ATOM 1820 O O . MET A 1 238 ? 11.969 19.672 3.203 1 93.75 238 MET A O 1
ATOM 1824 N N . SER A 1 239 ? 11.953 19.203 5.375 1 92.31 239 SER A N 1
ATOM 1825 C CA . SER A 1 239 ? 13.305 19.734 5.539 1 92.31 239 SER A CA 1
ATOM 1826 C C . SER A 1 239 ? 14.352 18.734 5.074 1 92.31 239 SER A C 1
ATOM 1828 O O . SER A 1 239 ? 15.484 19.094 4.773 1 92.31 239 SER A O 1
ATOM 1830 N N . LEU A 1 240 ? 14.016 17.453 5.016 1 90.88 240 LEU A N 1
ATOM 1831 C CA . LEU A 1 240 ? 14.969 16.391 4.723 1 90.88 240 LEU A CA 1
ATOM 1832 C C . LEU A 1 240 ? 14.875 15.969 3.26 1 90.88 240 LEU A C 1
ATOM 1834 O O . LEU A 1 240 ? 15.852 15.477 2.689 1 90.88 240 LEU A O 1
ATOM 1838 N N . GLN A 1 241 ? 13.688 16.094 2.701 1 91.06 241 GLN A N 1
ATOM 1839 C CA . GLN A 1 241 ? 13.453 15.555 1.366 1 91.06 241 GLN A CA 1
ATOM 1840 C C . GLN A 1 241 ? 12.594 16.5 0.531 1 91.06 241 GLN A C 1
ATOM 1842 O O . GLN A 1 241 ? 11.891 17.344 1.077 1 91.06 241 GLN A O 1
ATOM 1847 N N . ALA A 1 242 ? 12.711 16.391 -0.794 1 92.5 242 ALA A N 1
ATOM 1848 C CA . ALA A 1 242 ? 11.914 17.203 -1.706 1 92.5 242 ALA A CA 1
ATOM 1849 C C . ALA A 1 242 ? 10.422 17.016 -1.438 1 92.5 242 ALA A C 1
ATOM 1851 O O . ALA A 1 242 ? 9.961 15.898 -1.21 1 92.5 242 ALA A O 1
ATOM 1852 N N . VAL A 1 243 ? 9.688 18.094 -1.538 1 93.25 243 VAL A N 1
ATOM 1853 C CA . VAL A 1 243 ? 8.289 18.156 -1.127 1 93.25 243 VAL A CA 1
ATOM 1854 C C . VAL A 1 243 ? 7.453 17.188 -1.955 1 93.25 243 VAL A C 1
ATOM 1856 O O . VAL A 1 243 ? 6.613 16.469 -1.415 1 93.25 243 VAL A O 1
ATOM 1859 N N . PRO A 1 244 ? 7.656 17.062 -3.266 1 91.62 244 PRO A N 1
ATOM 1860 C CA . PRO A 1 244 ? 6.812 16.156 -4.047 1 91.62 244 PRO A CA 1
ATOM 1861 C C . PRO A 1 244 ? 6.926 14.703 -3.58 1 91.62 244 PRO A C 1
ATOM 1863 O O . PRO A 1 244 ? 5.93 13.977 -3.566 1 91.62 244 PRO A O 1
ATOM 1866 N N . TYR A 1 245 ? 8.102 14.273 -3.227 1 91 245 TYR A N 1
ATOM 1867 C CA . TYR A 1 245 ? 8.281 12.906 -2.734 1 91 245 TYR A CA 1
ATOM 1868 C C . TYR A 1 245 ? 7.594 12.719 -1.388 1 91 245 TYR A C 1
ATOM 1870 O O . TYR A 1 245 ? 6.906 11.719 -1.17 1 91 245 TYR A O 1
ATOM 1878 N N . VAL A 1 246 ? 7.707 13.703 -0.547 1 93 246 VAL A N 1
ATOM 1879 C CA . VAL A 1 246 ? 7.125 13.648 0.79 1 93 246 VAL A CA 1
ATOM 1880 C C . VAL A 1 246 ? 5.602 13.609 0.69 1 93 246 VAL A C 1
ATOM 1882 O O . VAL A 1 246 ? 4.949 12.789 1.341 1 93 246 VAL A O 1
ATOM 1885 N N . LYS A 1 247 ? 5.078 14.422 -0.141 1 92.81 247 LYS A N 1
ATOM 1886 C CA . LYS A 1 247 ? 3.625 14.523 -0.229 1 92.81 247 LYS A CA 1
ATOM 1887 C C . LYS A 1 247 ? 3.035 13.344 -0.996 1 92.81 247 LYS A C 1
ATOM 1889 O O . LYS A 1 247 ? 1.897 12.945 -0.747 1 92.81 247 LYS A O 1
ATOM 1894 N N . THR A 1 248 ? 3.781 12.844 -1.913 1 90.75 248 THR A N 1
ATOM 1895 C CA . THR A 1 248 ? 3.316 11.625 -2.564 1 90.75 248 THR A CA 1
ATOM 1896 C C . THR A 1 248 ? 3.221 10.477 -1.562 1 90.75 248 THR A C 1
ATOM 1898 O O . THR A 1 248 ? 2.209 9.781 -1.507 1 90.75 248 THR A O 1
ATOM 1901 N N . LEU A 1 249 ? 4.27 10.289 -0.8 1 90.5 249 LEU A N 1
ATOM 1902 C CA . LEU A 1 249 ? 4.207 9.281 0.26 1 90.5 249 LEU A CA 1
ATOM 1903 C C . LEU A 1 249 ? 3.096 9.609 1.252 1 90.5 249 LEU A C 1
ATOM 1905 O O . LEU A 1 249 ? 2.434 8.703 1.768 1 90.5 249 LEU A O 1
ATOM 1909 N N . GLY A 1 250 ? 2.875 10.82 1.467 1 92.31 250 GLY A N 1
ATOM 1910 C CA . GLY A 1 250 ? 1.851 11.281 2.393 1 92.31 250 GLY A CA 1
ATOM 1911 C C . GLY A 1 250 ? 0.452 10.844 1.997 1 92.31 250 GLY A C 1
ATOM 1912 O O . GLY A 1 250 ? -0.461 10.844 2.826 1 92.31 250 GLY A O 1
ATOM 1913 N N . GLN A 1 251 ? 0.3 10.469 0.81 1 89.69 251 GLN A N 1
ATOM 1914 C CA . GLN A 1 251 ? -1.009 10.016 0.354 1 89.69 251 GLN A CA 1
ATOM 1915 C C . GLN A 1 251 ? -1.445 8.758 1.1 1 89.69 251 GLN A C 1
ATOM 1917 O O . GLN A 1 251 ? -2.625 8.391 1.081 1 89.69 251 GLN A O 1
ATOM 1922 N N . VAL A 1 252 ? -0.545 8.125 1.794 1 89.5 252 VAL A N 1
ATOM 1923 C CA . VAL A 1 252 ? -0.897 6.98 2.623 1 89.5 252 VAL A CA 1
ATOM 1924 C C . VAL A 1 252 ? -1.913 7.398 3.684 1 89.5 252 VAL A C 1
ATOM 1926 O O . VAL A 1 252 ? -2.566 6.551 4.297 1 89.5 252 VAL A O 1
ATOM 1929 N N . GLU A 1 253 ? -2.025 8.68 3.859 1 89.38 253 GLU A N 1
ATOM 1930 C CA . GLU A 1 253 ? -3.02 9.211 4.785 1 89.38 253 GLU A CA 1
ATOM 1931 C C . GLU A 1 253 ? -4.41 8.664 4.477 1 89.38 253 GLU A C 1
ATOM 1933 O O . GLU A 1 253 ? -5.238 8.523 5.379 1 89.38 253 GLU A O 1
ATOM 1938 N N . VAL A 1 254 ? -4.676 8.383 3.262 1 85.19 254 VAL A N 1
ATOM 1939 C CA . VAL A 1 254 ? -5.977 7.871 2.85 1 85.19 254 VAL A CA 1
ATOM 1940 C C . VAL A 1 254 ? -6.281 6.57 3.592 1 85.19 254 VAL A C 1
ATOM 1942 O O . VAL A 1 254 ? -7.418 6.34 4.008 1 85.19 254 VAL A O 1
ATOM 1945 N N . PHE A 1 255 ? -5.309 5.754 3.756 1 86.12 255 PHE A N 1
ATOM 1946 C CA . PHE A 1 255 ? -5.492 4.527 4.527 1 86.12 255 PHE A CA 1
ATOM 1947 C C . PHE A 1 255 ? -5.953 4.844 5.945 1 86.12 255 PHE A C 1
ATOM 1949 O O . PHE A 1 255 ? -6.898 4.23 6.445 1 86.12 255 PHE A O 1
ATOM 1956 N N . PHE A 1 256 ? -5.395 5.812 6.531 1 87.25 256 PHE A N 1
ATOM 1957 C CA . PHE A 1 256 ? -5.699 6.168 7.914 1 87.25 256 PHE A CA 1
ATOM 1958 C C . PHE A 1 256 ? -7.078 6.812 8.016 1 87.25 256 PHE A C 1
ATOM 1960 O O . PHE A 1 256 ? -7.809 6.582 8.984 1 87.25 256 PHE A O 1
ATOM 1967 N N . THR A 1 257 ? -7.32 7.574 7.094 1 83.81 257 THR A N 1
ATOM 1968 C CA . THR A 1 257 ? -8.633 8.211 7.074 1 83.81 257 THR A CA 1
ATOM 1969 C C . THR A 1 257 ? -9.742 7.16 6.988 1 83.81 257 THR A C 1
ATOM 1971 O O . THR A 1 257 ? -10.75 7.262 7.688 1 83.81 257 THR A O 1
ATOM 1974 N N . LEU A 1 258 ? -9.555 6.188 6.121 1 81.75 258 LEU A N 1
ATOM 1975 C CA . LEU A 1 258 ? -10.531 5.113 6 1 81.75 258 LEU A CA 1
ATOM 1976 C C . LEU A 1 258 ? -10.625 4.312 7.293 1 81.75 258 LEU A C 1
ATOM 1978 O O . LEU A 1 258 ? -11.711 3.896 7.695 1 81.75 258 LEU A O 1
ATOM 1982 N N . LEU A 1 259 ? -9.523 4.168 7.914 1 83.62 259 LEU A N 1
ATOM 1983 C CA . LEU A 1 259 ? -9.492 3.445 9.18 1 83.62 259 LEU A CA 1
ATOM 1984 C C . LEU A 1 259 ? -10.242 4.215 10.266 1 83.62 259 LEU A C 1
ATOM 1986 O O . LEU A 1 259 ? -11.07 3.643 10.977 1 83.62 259 LEU A O 1
ATOM 1990 N N . VAL A 1 260 ? -9.969 5.492 10.359 1 82.88 260 VAL A N 1
ATOM 1991 C CA . VAL A 1 260 ? -10.617 6.344 11.352 1 82.88 260 VAL A CA 1
ATOM 1992 C C . VAL A 1 260 ? -12.117 6.395 11.086 1 82.88 260 VAL A C 1
ATOM 1994 O O . VAL A 1 260 ? -12.93 6.312 12.008 1 82.88 260 VAL A O 1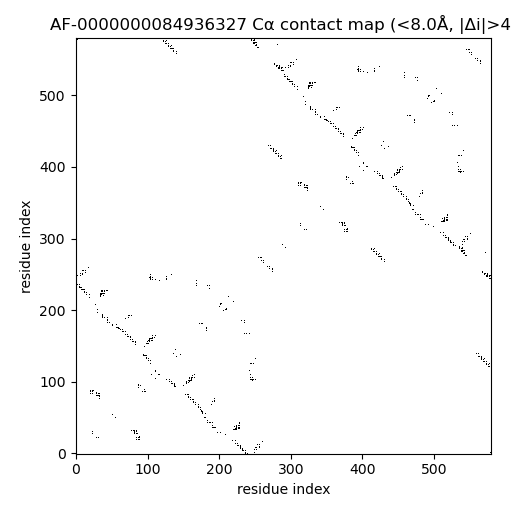
ATOM 1997 N N . SER A 1 261 ? -12.477 6.488 9.852 1 79 261 SER A N 1
ATOM 1998 C CA . SER A 1 261 ? -13.891 6.508 9.477 1 79 261 SER A CA 1
ATOM 1999 C C . SER A 1 261 ? -14.578 5.195 9.852 1 79 261 SER A C 1
ATOM 2001 O O . SER A 1 261 ? -15.695 5.199 10.367 1 79 261 SER A O 1
ATOM 2003 N N . ALA A 1 262 ? -13.922 4.129 9.57 1 81 262 ALA A N 1
ATOM 2004 C CA . ALA A 1 262 ? -14.477 2.818 9.891 1 81 262 ALA A CA 1
ATOM 2005 C C . ALA A 1 262 ? -14.617 2.641 11.406 1 81 262 ALA A C 1
ATOM 2007 O O . ALA A 1 262 ? -15.578 2.029 11.875 1 81 262 ALA A O 1
ATOM 2008 N N . LEU A 1 263 ? -13.719 3.141 12.172 1 81.69 263 LEU A N 1
ATOM 2009 C CA . LEU A 1 263 ? -13.758 3.061 13.633 1 81.69 263 LEU A CA 1
ATOM 2010 C C . LEU A 1 263 ? -14.898 3.902 14.188 1 81.69 263 LEU A C 1
ATOM 2012 O O . LEU A 1 263 ? -15.617 3.461 15.086 1 81.69 263 LEU A O 1
ATOM 2016 N N . TRP A 1 264 ? -15.094 4.992 13.633 1 76.12 264 TRP A N 1
ATOM 2017 C CA . TRP A 1 264 ? -16.156 5.895 14.07 1 76.12 264 TRP A CA 1
ATOM 2018 C C . TRP A 1 264 ? -17.531 5.328 13.727 1 76.12 264 TRP A C 1
ATOM 2020 O O . TRP A 1 264 ? -18.484 5.504 14.484 1 76.12 264 TRP A O 1
ATOM 2030 N N . LEU A 1 265 ? -17.562 4.625 12.562 1 72.31 265 LEU A N 1
ATOM 2031 C CA . LEU A 1 265 ? -18.828 4.055 12.117 1 72.31 265 LEU A CA 1
ATOM 2032 C C . LEU A 1 265 ? -19.047 2.67 12.727 1 72.31 265 LEU A C 1
ATOM 2034 O O . LEU A 1 265 ? -20.062 2.027 12.469 1 72.31 265 LEU A O 1
ATOM 2038 N N . LYS A 1 266 ? -18.047 2.27 13.461 1 78.5 266 LYS A N 1
ATOM 2039 C CA . LYS A 1 266 ? -18.109 0.998 14.172 1 78.5 266 LYS A CA 1
ATOM 2040 C C . LYS A 1 266 ? -18.328 -0.163 13.211 1 78.5 266 LYS A C 1
ATOM 2042 O O . LYS A 1 26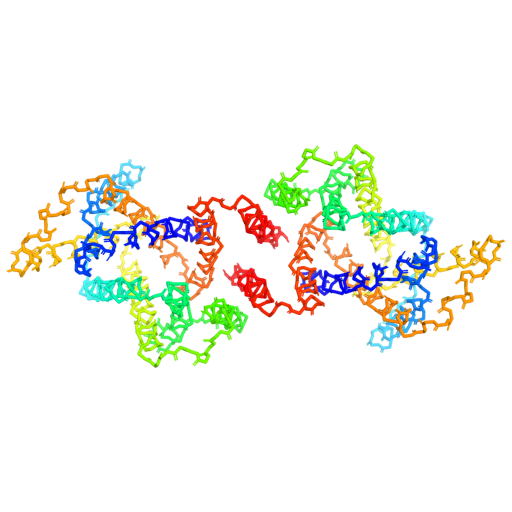6 ? -19.25 -0.964 13.383 1 78.5 266 LYS A O 1
ATOM 2047 N N . GLN A 1 267 ? -17.594 -0.141 12.234 1 76.56 267 GLN A N 1
ATOM 2048 C CA . GLN A 1 267 ? -17.578 -1.228 11.258 1 76.56 267 GLN A CA 1
ATOM 2049 C C . GLN A 1 267 ? -16.297 -2.043 11.367 1 76.56 267 GLN A C 1
ATOM 2051 O O . GLN A 1 267 ? -15.336 -1.811 10.625 1 76.56 267 GLN A O 1
ATOM 2056 N N . PRO A 1 268 ? -16.375 -3.076 12.141 1 74.38 268 PRO A N 1
ATOM 2057 C CA . PRO A 1 268 ? -15.133 -3.795 12.43 1 74.38 268 PRO A CA 1
ATOM 2058 C C . PRO A 1 268 ? -14.57 -4.52 11.211 1 74.38 268 PRO A C 1
ATOM 2060 O O . PRO A 1 268 ? -13.344 -4.609 11.055 1 74.38 268 PRO A O 1
ATOM 2063 N N . VAL A 1 269 ? -15.43 -4.984 10.383 1 68.12 269 VAL A N 1
ATOM 2064 C CA . VAL A 1 269 ? -14.977 -5.711 9.195 1 68.12 269 VAL A CA 1
ATOM 2065 C C . VAL A 1 269 ? -14.195 -4.77 8.281 1 68.12 269 VAL A C 1
ATOM 2067 O O . VAL A 1 269 ? -13.141 -5.137 7.762 1 68.12 269 VAL A O 1
ATOM 2070 N N . ARG A 1 270 ? -14.656 -3.611 8.18 1 78.94 270 ARG A N 1
ATOM 2071 C CA . ARG A 1 270 ? -13.992 -2.625 7.332 1 78.94 270 ARG A CA 1
ATOM 2072 C C . ARG A 1 270 ? -12.672 -2.17 7.945 1 78.94 270 ARG A C 1
ATOM 2074 O O . ARG A 1 270 ? -11.711 -1.894 7.227 1 78.94 270 ARG A O 1
ATOM 2081 N N . VAL A 1 271 ? -12.688 -2.201 9.242 1 79.81 271 VAL A N 1
ATOM 2082 C CA . VAL A 1 271 ? -11.469 -1.789 9.938 1 79.81 271 VAL A CA 1
ATOM 2083 C C . VAL A 1 271 ? -10.344 -2.789 9.648 1 79.81 271 VAL A C 1
ATOM 2085 O O . VAL A 1 271 ? -9.234 -2.4 9.281 1 79.81 271 VAL A O 1
ATOM 2088 N N . ASN A 1 272 ? -10.68 -4.027 9.75 1 78.69 272 ASN A N 1
ATOM 2089 C CA . ASN A 1 272 ? -9.688 -5.066 9.508 1 78.69 272 ASN A CA 1
ATOM 2090 C C . ASN A 1 272 ? -9.219 -5.07 8.055 1 78.69 272 ASN A C 1
ATOM 2092 O O . ASN A 1 272 ? -8.047 -5.301 7.773 1 78.69 272 ASN A O 1
ATOM 2096 N N . GLU A 1 273 ? -10.125 -4.77 7.191 1 81.06 273 GLU A N 1
ATOM 2097 C CA . GLU A 1 273 ? -9.805 -4.73 5.77 1 81.06 273 GLU A CA 1
ATOM 2098 C C . GLU A 1 273 ? -8.828 -3.598 5.453 1 81.06 273 GLU A C 1
ATOM 2100 O O . GLU A 1 273 ? -7.785 -3.824 4.836 1 81.06 273 GLU A O 1
ATOM 2105 N N . PHE A 1 274 ? -9.047 -2.5 5.93 1 82.5 274 PHE A N 1
ATOM 2106 C CA . PHE A 1 274 ? -8.211 -1.344 5.621 1 82.5 274 PHE A CA 1
ATOM 2107 C C . PHE A 1 274 ? -6.887 -1.417 6.371 1 82.5 274 PHE A C 1
ATOM 2109 O O . PHE A 1 274 ? -5.844 -1.041 5.836 1 82.5 274 PHE A O 1
ATOM 2116 N N . LEU A 1 275 ? -6.969 -1.889 7.578 1 83.62 275 LEU A N 1
ATOM 2117 C CA . LEU A 1 275 ? -5.746 -2.064 8.352 1 83.62 275 LEU A CA 1
ATOM 2118 C C . LEU A 1 275 ? -4.836 -3.104 7.699 1 83.62 275 LEU A C 1
ATOM 2120 O O . LEU A 1 275 ? -3.623 -2.912 7.625 1 83.62 275 LEU A O 1
ATOM 2124 N N . GLY A 1 276 ? -5.418 -4.125 7.281 1 82.62 276 GLY A N 1
ATOM 2125 C CA . GLY A 1 276 ? -4.652 -5.145 6.59 1 82.62 276 GLY A CA 1
ATOM 2126 C C . GLY A 1 276 ? -3.982 -4.637 5.324 1 82.62 276 GLY A C 1
ATOM 2127 O O . GLY A 1 276 ? -2.797 -4.887 5.102 1 82.62 276 GLY A O 1
ATOM 2128 N N . LEU A 1 277 ? -4.719 -3.945 4.535 1 84.5 277 LEU A N 1
ATOM 2129 C CA . LEU A 1 277 ? -4.188 -3.402 3.289 1 84.5 277 LEU A CA 1
ATOM 2130 C C . LEU A 1 277 ? -3.072 -2.398 3.564 1 84.5 277 LEU A C 1
ATOM 2132 O O . LEU A 1 277 ? -2.061 -2.379 2.857 1 84.5 277 LEU A O 1
ATOM 2136 N N . PHE A 1 278 ? -3.236 -1.65 4.59 1 86.81 278 PHE A N 1
ATOM 2137 C CA . PHE A 1 278 ? -2.195 -0.71 4.988 1 86.81 278 PHE A CA 1
ATOM 2138 C C . PHE A 1 278 ? -0.93 -1.448 5.406 1 86.81 278 PHE A C 1
ATOM 2140 O O . PHE A 1 278 ? 0.177 -1.067 5.02 1 86.81 278 PHE A O 1
ATOM 2147 N N . LEU A 1 279 ? -1.122 -2.475 6.191 1 84.19 279 LEU A N 1
ATOM 2148 C CA . LEU A 1 279 ? 0.016 -3.234 6.699 1 84.19 279 LEU A CA 1
ATOM 2149 C C . LEU A 1 279 ? 0.748 -3.939 5.559 1 84.19 279 LEU A C 1
ATOM 2151 O O . LEU A 1 279 ? 1.975 -4.055 5.582 1 84.19 279 LEU A O 1
ATOM 2155 N N . ILE A 1 280 ? 0.039 -4.383 4.59 1 85.62 280 ILE A N 1
ATOM 2156 C CA . ILE A 1 280 ? 0.663 -4.992 3.422 1 85.62 280 ILE A CA 1
ATOM 2157 C C . ILE A 1 280 ? 1.528 -3.961 2.701 1 85.62 280 ILE A C 1
ATOM 2159 O O . ILE A 1 280 ? 2.67 -4.25 2.332 1 85.62 280 ILE A O 1
ATOM 2163 N N . ALA A 1 281 ? 0.96 -2.766 2.523 1 87.44 281 ALA A N 1
ATOM 2164 C CA . ALA A 1 281 ? 1.709 -1.691 1.875 1 87.44 281 ALA A CA 1
ATOM 2165 C C . ALA A 1 281 ? 2.961 -1.336 2.674 1 87.44 281 ALA A C 1
ATOM 2167 O O . ALA A 1 281 ? 4.035 -1.146 2.1 1 87.44 281 ALA A O 1
ATOM 2168 N N . LEU A 1 282 ? 2.768 -1.305 3.959 1 87.19 282 LEU A N 1
ATOM 2169 C CA . LEU A 1 282 ? 3.887 -0.986 4.84 1 87.19 282 LEU A CA 1
ATOM 2170 C C . LEU A 1 282 ? 4.961 -2.064 4.762 1 87.19 282 LEU A C 1
ATOM 2172 O O . LEU A 1 282 ? 6.152 -1.754 4.684 1 87.19 282 LEU A O 1
ATOM 2176 N N . ALA A 1 283 ? 4.574 -3.285 4.844 1 85.38 283 ALA A N 1
ATOM 2177 C CA . ALA A 1 283 ? 5.512 -4.398 4.73 1 85.38 283 ALA A CA 1
ATOM 2178 C C . ALA A 1 283 ? 6.281 -4.34 3.412 1 85.38 283 ALA A C 1
ATOM 2180 O O . ALA A 1 283 ? 7.492 -4.551 3.383 1 85.38 283 ALA A O 1
ATOM 2181 N N . ALA A 1 284 ? 5.59 -4.043 2.328 1 85.19 284 ALA A N 1
ATOM 2182 C CA . ALA A 1 284 ? 6.207 -3.926 1.01 1 85.19 284 ALA A CA 1
ATOM 2183 C C . ALA A 1 284 ? 7.258 -2.816 0.99 1 85.19 284 ALA A C 1
ATOM 2185 O O . ALA A 1 284 ? 8.367 -3.014 0.488 1 85.19 284 ALA A O 1
ATOM 2186 N N . ILE A 1 285 ? 6.957 -1.724 1.567 1 83.81 285 ILE A N 1
ATOM 2187 C CA . ILE A 1 285 ? 7.859 -0.578 1.623 1 83.81 285 ILE A CA 1
ATOM 2188 C C . ILE A 1 285 ? 9.109 -0.941 2.42 1 83.81 285 ILE A C 1
ATOM 2190 O O . ILE A 1 285 ? 10.227 -0.605 2.023 1 83.81 285 ILE A O 1
ATOM 2194 N N . ILE A 1 286 ? 9 -1.678 3.5 1 82.94 286 ILE A N 1
ATOM 2195 C CA . ILE A 1 286 ? 10.109 -2.02 4.379 1 82.94 286 ILE A CA 1
ATOM 2196 C C . ILE A 1 286 ? 11.047 -2.99 3.668 1 82.94 286 ILE A C 1
ATOM 2198 O O . ILE A 1 286 ? 12.266 -2.791 3.656 1 82.94 286 ILE A O 1
ATOM 2202 N N . VAL A 1 287 ? 10.586 -3.932 2.959 1 83.19 287 VAL A N 1
ATOM 2203 C CA . VAL A 1 287 ? 11.414 -5.012 2.436 1 83.19 287 VAL A CA 1
ATOM 2204 C C . VAL A 1 287 ? 12.125 -4.547 1.163 1 83.19 287 VAL A C 1
ATOM 2206 O O . VAL A 1 287 ? 13.148 -5.105 0.777 1 83.19 287 VAL A O 1
ATOM 2209 N N . ILE A 1 288 ? 11.594 -3.594 0.455 1 79.12 288 ILE A N 1
ATOM 2210 C CA . ILE A 1 288 ? 12.195 -3.119 -0.785 1 79.12 288 ILE A CA 1
ATOM 2211 C C . ILE A 1 288 ? 13.477 -2.348 -0.471 1 79.12 288 ILE A C 1
ATOM 2213 O O . ILE A 1 288 ? 14.336 -2.184 -1.339 1 79.12 288 ILE A O 1
ATOM 2217 N N . TRP A 1 289 ? 13.648 -1.938 0.769 1 74.06 289 TRP A N 1
ATOM 2218 C CA . TRP A 1 289 ? 14.859 -1.237 1.185 1 74.06 289 TRP A CA 1
ATOM 2219 C C . TRP A 1 289 ? 16.078 -2.164 1.13 1 74.06 289 TRP A C 1
ATOM 2221 O O . TRP A 1 289 ? 17.219 -1.706 1.201 1 74.06 289 TRP A O 1
ATOM 2231 N N . PHE A 1 290 ? 15.859 -3.494 0.899 1 69 290 PHE A N 1
ATOM 2232 C CA . PHE A 1 290 ? 16.953 -4.457 0.896 1 69 290 PHE A CA 1
ATOM 2233 C C . PHE A 1 290 ? 17.203 -4.984 -0.512 1 69 290 PHE A C 1
ATOM 2235 O O . PHE A 1 290 ? 16.266 -5.121 -1.305 1 69 290 PHE A O 1
ATOM 2242 N N . MET B 1 1 ? 14.781 -4.578 -10.258 1 86.25 1 MET B N 1
ATOM 2243 C CA . MET B 1 1 ? 14.43 -5.629 -11.211 1 86.25 1 MET B CA 1
ATOM 2244 C C . MET B 1 1 ? 13.531 -6.676 -10.555 1 86.25 1 MET B C 1
ATOM 2246 O O . MET B 1 1 ? 12.398 -6.891 -10.992 1 86.25 1 MET B O 1
ATOM 2250 N N . TRP B 1 2 ? 13.922 -7.195 -9.352 1 91.88 2 TRP B N 1
ATOM 2251 C CA . TRP B 1 2 ? 13.148 -8.25 -8.711 1 91.88 2 TRP B CA 1
ATOM 2252 C C . TRP B 1 2 ? 11.773 -7.734 -8.281 1 91.88 2 TRP B C 1
ATOM 2254 O O . TRP B 1 2 ? 10.805 -8.492 -8.242 1 91.88 2 TRP B O 1
ATOM 2264 N N . ILE B 1 3 ? 11.656 -6.426 -8.102 1 90.56 3 ILE B N 1
ATOM 2265 C CA . ILE B 1 3 ? 10.398 -5.82 -7.672 1 90.56 3 ILE B CA 1
ATOM 2266 C C . ILE B 1 3 ? 9.375 -5.914 -8.797 1 90.56 3 ILE B C 1
ATOM 2268 O O . ILE B 1 3 ? 8.234 -6.324 -8.57 1 90.56 3 ILE B O 1
ATOM 2272 N N . ALA B 1 4 ? 9.773 -5.566 -10 1 90.88 4 ALA B N 1
ATOM 2273 C CA . ALA B 1 4 ? 8.883 -5.605 -11.148 1 90.88 4 ALA B CA 1
ATOM 2274 C C . ALA B 1 4 ? 8.406 -7.027 -11.43 1 90.88 4 ALA B C 1
ATOM 2276 O O . ALA B 1 4 ? 7.23 -7.25 -11.734 1 90.88 4 ALA B O 1
ATOM 2277 N N . PHE B 1 5 ? 9.266 -7.984 -11.266 1 94.5 5 PHE B N 1
ATOM 2278 C CA . PHE B 1 5 ? 8.922 -9.383 -11.484 1 94.5 5 PHE B CA 1
ATOM 2279 C C . PHE B 1 5 ? 7.945 -9.875 -10.422 1 94.5 5 PHE B C 1
ATOM 2281 O O . PHE B 1 5 ? 7.031 -10.648 -10.719 1 94.5 5 PHE B O 1
ATOM 2288 N N . THR B 1 6 ? 8.172 -9.445 -9.211 1 95 6 THR B N 1
ATOM 2289 C CA . THR B 1 6 ? 7.281 -9.844 -8.125 1 95 6 THR B CA 1
ATOM 2290 C C . THR B 1 6 ? 5.883 -9.273 -8.344 1 95 6 THR B C 1
ATOM 2292 O O . THR B 1 6 ? 4.887 -9.977 -8.148 1 95 6 THR B O 1
ATOM 2295 N N . LEU B 1 7 ? 5.836 -8.031 -8.766 1 93.25 7 LEU B N 1
ATOM 2296 C CA . LEU B 1 7 ? 4.543 -7.406 -9.016 1 93.25 7 LEU B CA 1
ATOM 2297 C C . LEU B 1 7 ? 3.816 -8.102 -10.164 1 93.25 7 LEU B C 1
ATOM 2299 O O . LEU B 1 7 ? 2.604 -8.312 -10.102 1 93.25 7 LEU B O 1
ATOM 2303 N N . LEU B 1 8 ? 4.547 -8.438 -11.172 1 94.69 8 LEU B N 1
ATOM 2304 C CA . LEU B 1 8 ? 3.971 -9.188 -12.281 1 94.69 8 LEU B CA 1
ATOM 2305 C C . LEU B 1 8 ? 3.426 -10.523 -11.805 1 94.69 8 LEU B C 1
ATOM 2307 O O . LEU B 1 8 ? 2.316 -10.914 -12.18 1 94.69 8 LEU B O 1
ATOM 2311 N N . ALA B 1 9 ? 4.242 -11.203 -11.055 1 96.62 9 ALA B N 1
ATOM 2312 C CA . ALA B 1 9 ? 3.854 -12.516 -10.547 1 96.62 9 ALA B CA 1
ATOM 2313 C C . ALA B 1 9 ? 2.6 -12.414 -9.68 1 96.62 9 ALA B C 1
ATOM 2315 O O . ALA B 1 9 ? 1.671 -13.211 -9.836 1 96.62 9 ALA B O 1
ATOM 2316 N N . ALA B 1 10 ? 2.592 -11.453 -8.805 1 94.06 10 ALA B N 1
ATOM 2317 C CA . ALA B 1 10 ? 1.448 -11.266 -7.918 1 94.06 10 ALA B CA 1
ATOM 2318 C C . ALA B 1 10 ? 0.181 -10.961 -8.711 1 94.06 10 ALA B C 1
ATOM 2320 O O . ALA B 1 10 ? -0.895 -11.477 -8.398 1 94.06 10 ALA B O 1
ATOM 2321 N N . PHE B 1 11 ? 0.283 -10.164 -9.734 1 93.94 11 PHE B N 1
ATOM 2322 C CA . PHE B 1 11 ? -0.851 -9.797 -10.578 1 93.94 11 PHE B CA 1
ATOM 2323 C C . PHE B 1 11 ? -1.385 -11.008 -11.328 1 93.94 11 PHE B C 1
ATOM 2325 O O . PHE B 1 11 ? -2.592 -11.266 -11.328 1 93.94 11 PHE B O 1
ATOM 2332 N N . MET B 1 12 ? -0.558 -11.711 -11.93 1 95.25 12 MET B N 1
ATOM 2333 C CA . MET B 1 12 ? -0.959 -12.883 -12.695 1 95.25 12 MET B CA 1
ATOM 2334 C C . MET B 1 12 ? -1.488 -13.984 -11.781 1 95.25 12 MET B C 1
ATOM 2336 O O . MET B 1 12 ? -2.404 -14.719 -12.148 1 95.25 12 MET B O 1
ATOM 2340 N N . GLN B 1 13 ? -0.901 -14.102 -10.633 1 93.69 13 GLN B N 1
ATOM 2341 C CA . GLN B 1 13 ? -1.337 -15.109 -9.672 1 93.69 13 GLN B CA 1
ATOM 2342 C C . GLN B 1 13 ? -2.76 -14.836 -9.195 1 93.69 13 GLN B C 1
ATOM 2344 O O . GLN B 1 13 ? -3.529 -15.766 -8.953 1 93.69 13 GLN B O 1
ATOM 2349 N N . ALA B 1 14 ? -3.08 -13.633 -9.008 1 90.69 14 ALA B N 1
ATOM 2350 C CA . ALA B 1 14 ? -4.445 -13.289 -8.617 1 90.69 14 ALA B CA 1
ATOM 2351 C C . ALA B 1 14 ? -5.449 -13.758 -9.664 1 90.69 14 ALA B C 1
ATOM 2353 O O . ALA B 1 14 ? -6.488 -14.328 -9.328 1 90.69 14 ALA B O 1
ATOM 2354 N N . TRP B 1 15 ? -5.113 -13.562 -10.898 1 91.69 15 TRP B N 1
ATOM 2355 C CA . TRP B 1 15 ? -5.98 -14.008 -11.984 1 91.69 15 TRP B CA 1
ATOM 2356 C C . TRP B 1 15 ? -6.039 -15.531 -12.047 1 91.69 15 TRP B C 1
ATOM 2358 O O . TRP B 1 15 ? -7.113 -16.109 -12.195 1 91.69 15 TRP B O 1
ATOM 2368 N N . ARG B 1 16 ? -4.938 -16.109 -11.93 1 93.44 16 ARG B N 1
ATOM 2369 C CA . ARG B 1 16 ? -4.887 -17.562 -11.938 1 93.44 16 ARG B CA 1
ATOM 2370 C C . ARG B 1 16 ? -5.77 -18.156 -10.844 1 93.44 16 ARG B C 1
ATOM 2372 O O . ARG B 1 16 ? -6.562 -19.062 -11.102 1 93.44 16 ARG B O 1
ATOM 2379 N N . ASN B 1 17 ? -5.637 -17.641 -9.656 1 89.38 17 ASN B N 1
ATOM 2380 C CA . ASN B 1 17 ? -6.418 -18.125 -8.523 1 89.38 17 ASN B CA 1
ATOM 2381 C C . ASN B 1 17 ? -7.914 -17.953 -8.758 1 89.38 17 ASN B C 1
ATOM 2383 O O . ASN B 1 17 ? -8.711 -18.812 -8.391 1 89.38 17 ASN B O 1
ATOM 2387 N N . ALA B 1 18 ? -8.273 -16.875 -9.336 1 87.94 18 ALA B N 1
ATOM 2388 C CA . ALA B 1 18 ? -9.68 -16.641 -9.625 1 87.94 18 ALA B CA 1
ATOM 2389 C C . ALA B 1 18 ? -10.219 -17.656 -10.625 1 87.94 18 ALA B C 1
ATOM 2391 O O . ALA B 1 18 ? -11.297 -18.219 -10.43 1 87.94 18 ALA B O 1
ATOM 2392 N N . PHE B 1 19 ? -9.484 -17.922 -11.672 1 91.5 19 PHE B N 1
ATOM 2393 C CA . PHE B 1 19 ? -9.898 -18.891 -12.688 1 91.5 19 PHE B CA 1
ATOM 2394 C C . PHE B 1 19 ? -9.914 -20.297 -12.125 1 91.5 19 PHE B C 1
ATOM 2396 O O . PHE B 1 19 ? -10.82 -21.078 -12.422 1 91.5 19 PHE B O 1
ATOM 2403 N N . GLN B 1 20 ? -8.906 -20.562 -11.336 1 91.25 20 GLN B N 1
ATOM 2404 C CA . GLN B 1 20 ? -8.844 -21.875 -10.719 1 91.25 20 GLN B CA 1
ATOM 2405 C C . GLN B 1 20 ? -10 -22.078 -9.75 1 91.25 20 GLN B C 1
ATOM 2407 O O . GLN B 1 20 ? -10.539 -23.188 -9.641 1 91.25 20 GLN B O 1
ATOM 2412 N N . SER B 1 21 ? -10.266 -21.062 -9.062 1 87.19 21 SER B N 1
ATOM 2413 C CA . SER B 1 21 ? -11.406 -21.141 -8.156 1 87.19 21 SER B CA 1
ATOM 2414 C C . SER B 1 21 ? -12.695 -21.453 -8.906 1 87.19 21 SER B C 1
ATOM 2416 O O . SER B 1 21 ? -13.516 -22.25 -8.453 1 87.19 21 SER B O 1
ATOM 2418 N N . GLN B 1 22 ? -12.906 -20.875 -9.984 1 87.94 22 GLN B N 1
ATOM 2419 C CA . GLN B 1 22 ? -14.078 -21.125 -10.82 1 87.94 22 GLN B CA 1
ATOM 2420 C C . GLN B 1 22 ? -14.094 -22.578 -11.305 1 87.94 22 GLN B C 1
ATOM 2422 O O . GLN B 1 22 ? -15.141 -23.219 -11.281 1 87.94 22 GLN B O 1
ATOM 2427 N N . LEU B 1 23 ? -13 -23 -11.688 1 90.56 23 LEU B N 1
ATOM 2428 C CA . LEU B 1 23 ? -12.906 -24.359 -12.219 1 90.56 23 LEU B CA 1
ATOM 2429 C C . LEU B 1 23 ? -13.086 -25.391 -11.109 1 90.56 23 LEU B C 1
ATOM 2431 O O . LEU B 1 23 ? -13.594 -26.484 -11.359 1 90.56 23 LEU B O 1
ATOM 2435 N N . SER B 1 24 ? -12.695 -25.016 -9.945 1 89.88 24 SER B N 1
ATOM 2436 C CA . SER B 1 24 ? -12.688 -25.953 -8.828 1 89.88 24 SER B CA 1
ATOM 2437 C C . SER B 1 24 ? -14.109 -26.312 -8.398 1 89.88 24 SER B C 1
ATOM 2439 O O . SER B 1 24 ? -14.32 -27.312 -7.715 1 89.88 24 SER B O 1
ATOM 2441 N N . ALA B 1 25 ? -15.047 -25.609 -8.828 1 86.81 25 ALA B N 1
ATOM 2442 C CA . ALA B 1 25 ? -16.453 -25.875 -8.484 1 86.81 25 ALA B CA 1
ATOM 2443 C C . ALA B 1 25 ? -16.953 -27.141 -9.164 1 86.81 25 ALA B C 1
ATOM 2445 O O . ALA B 1 25 ? -17.844 -27.812 -8.641 1 86.81 25 ALA B O 1
ATOM 2446 N N . HIS B 1 26 ? -16.312 -27.5 -10.242 1 88.06 26 HIS B N 1
ATOM 2447 C CA . HIS B 1 26 ? -16.891 -28.609 -11.008 1 88.06 26 HIS B CA 1
ATOM 2448 C C . HIS B 1 26 ? -15.828 -29.625 -11.406 1 88.06 26 HIS B C 1
ATOM 2450 O O . HIS B 1 26 ? -16.062 -30.469 -12.266 1 88.06 26 HIS B O 1
ATOM 2456 N N . THR B 1 27 ? -14.688 -29.438 -10.859 1 90.19 27 THR B N 1
ATOM 2457 C CA . THR B 1 27 ? -13.578 -30.297 -11.234 1 90.19 27 THR B CA 1
ATOM 2458 C C . THR B 1 27 ? -12.844 -30.812 -10 1 90.19 27 THR B C 1
ATOM 2460 O O . THR B 1 27 ? -12.859 -30.156 -8.953 1 90.19 27 THR B O 1
ATOM 2463 N N . SER B 1 28 ? -12.242 -31.875 -10.156 1 93.31 28 SER B N 1
ATOM 2464 C CA . SER B 1 28 ? -11.492 -32.469 -9.047 1 93.31 28 SER B CA 1
ATOM 2465 C C . SER B 1 28 ? -10.258 -31.625 -8.711 1 93.31 28 SER B C 1
ATOM 2467 O O . SER B 1 28 ? -9.789 -30.844 -9.539 1 93.31 28 SER B O 1
ATOM 2469 N N . VAL B 1 29 ? -9.719 -31.828 -7.488 1 93.56 29 VAL B N 1
ATOM 2470 C CA . VAL B 1 29 ? -8.547 -31.109 -7.012 1 93.56 29 VAL B CA 1
ATOM 2471 C C . VAL B 1 29 ? -7.355 -31.391 -7.926 1 93.56 29 VAL B C 1
ATOM 2473 O O . VAL B 1 29 ? -6.656 -30.453 -8.344 1 93.56 29 VAL B O 1
ATOM 2476 N N . ALA B 1 30 ? -7.172 -32.656 -8.273 1 94.19 30 ALA B N 1
ATOM 2477 C CA . ALA B 1 30 ? -6.051 -33.062 -9.125 1 94.19 30 ALA B CA 1
ATOM 2478 C C . ALA B 1 30 ? -6.184 -32.438 -10.516 1 94.19 30 ALA B C 1
ATOM 2480 O O . ALA B 1 30 ? -5.188 -32.031 -11.117 1 94.19 30 ALA B O 1
ATOM 2481 N N . GLY B 1 31 ? -7.387 -32.406 -10.984 1 94.56 31 GLY B N 1
ATOM 2482 C CA . GLY B 1 31 ? -7.629 -31.812 -12.289 1 94.56 31 GLY B CA 1
ATOM 2483 C C . GLY B 1 31 ? -7.332 -30.312 -12.328 1 94.56 31 GLY B C 1
ATOM 2484 O O . GLY B 1 31 ? -6.656 -29.844 -13.242 1 94.56 31 GLY B O 1
ATOM 2485 N N . VAL B 1 32 ? -7.801 -29.625 -11.328 1 94.44 32 VAL B N 1
ATOM 2486 C CA . VAL B 1 32 ? -7.574 -28.172 -11.25 1 94.44 32 VAL B CA 1
ATOM 2487 C C . VAL B 1 32 ? -6.082 -27.891 -11.094 1 94.44 32 VAL B C 1
ATOM 2489 O O . VAL B 1 32 ? -5.562 -26.938 -11.664 1 94.44 32 VAL B O 1
ATOM 2492 N N . THR B 1 33 ? -5.41 -28.719 -10.375 1 95.56 33 THR B N 1
ATOM 2493 C CA . THR B 1 33 ? -3.973 -28.578 -10.164 1 95.56 33 THR B CA 1
ATOM 2494 C C . THR B 1 33 ? -3.215 -28.781 -11.477 1 95.56 33 THR B C 1
ATOM 2496 O O . THR B 1 33 ? -2.279 -28.031 -11.773 1 95.56 33 THR B O 1
ATOM 2499 N N . LEU B 1 34 ? -3.617 -29.703 -12.242 1 95.56 34 LEU B N 1
ATOM 2500 C CA . LEU B 1 34 ? -2.949 -30 -13.5 1 95.56 34 LEU B CA 1
ATOM 2501 C C . LEU B 1 34 ? -3.049 -28.828 -14.469 1 95.56 34 LEU B C 1
ATOM 2503 O O . LEU B 1 34 ? -2.104 -28.547 -15.203 1 95.56 34 LEU B O 1
ATOM 2507 N N . VAL B 1 35 ? -4.148 -28.188 -14.5 1 95.12 35 VAL B N 1
ATOM 2508 C CA . VAL B 1 35 ? -4.41 -27.125 -15.469 1 95.12 35 VAL B CA 1
ATOM 2509 C C . VAL B 1 35 ? -3.406 -26 -15.273 1 95.12 35 VAL B C 1
ATOM 2511 O O . VAL B 1 35 ? -3.035 -25.312 -16.234 1 95.12 35 VAL B O 1
ATOM 2514 N N . ARG B 1 36 ? -2.934 -25.812 -14.062 1 94 36 ARG B N 1
ATOM 2515 C CA . ARG B 1 36 ? -1.915 -24.812 -13.742 1 94 36 ARG B CA 1
ATOM 2516 C C . ARG B 1 36 ? -0.652 -25.047 -14.57 1 94 36 ARG B C 1
ATOM 2518 O O . ARG B 1 36 ? 0.05 -24.094 -14.914 1 94 36 ARG B O 1
ATOM 2525 N N . PHE B 1 37 ? -0.461 -26.281 -14.945 1 94.38 37 PHE B N 1
ATOM 2526 C CA . PHE B 1 37 ? 0.841 -26.641 -15.5 1 94.38 37 PHE B CA 1
ATOM 2527 C C . PHE B 1 37 ? 0.7 -27.156 -16.922 1 94.38 37 PHE B C 1
ATOM 2529 O O . PHE B 1 37 ? 1.677 -27.203 -17.672 1 94.38 37 PHE B O 1
ATOM 2536 N N . LEU B 1 38 ? -0.47 -27.484 -17.328 1 92.5 38 LEU B N 1
ATOM 2537 C CA . LEU B 1 38 ? -0.716 -28.266 -18.531 1 92.5 38 LEU B CA 1
ATOM 2538 C C . LEU B 1 38 ? -0.127 -27.562 -19.75 1 92.5 38 LEU B C 1
ATOM 2540 O O . LEU B 1 38 ? 0.71 -28.125 -20.453 1 92.5 38 LEU B O 1
ATOM 2544 N N . TRP B 1 39 ? -0.481 -26.359 -19.969 1 93.12 39 TRP B N 1
ATOM 2545 C CA . TRP B 1 39 ? 0.01 -25.625 -21.125 1 93.12 39 TRP B CA 1
ATOM 2546 C C . TRP B 1 39 ? 1.157 -24.703 -20.75 1 93.12 39 TRP B C 1
ATOM 2548 O O . TRP B 1 39 ? 1.69 -23.984 -21.594 1 93.12 39 TRP B O 1
ATOM 2558 N N . ALA B 1 40 ? 1.512 -24.75 -19.516 1 93.81 40 ALA B N 1
ATOM 2559 C CA . ALA B 1 40 ? 2.602 -23.906 -19.047 1 93.81 40 ALA B CA 1
ATOM 2560 C C . ALA B 1 40 ? 3.953 -24.422 -19.516 1 93.81 40 ALA B C 1
ATOM 2562 O O . ALA B 1 40 ? 4.895 -23.656 -19.719 1 93.81 40 ALA B O 1
ATOM 2563 N N . GLY B 1 41 ? 4.059 -25.719 -19.797 1 93.25 41 GLY B N 1
ATOM 2564 C CA . GLY B 1 41 ? 5.289 -26.328 -20.281 1 93.25 41 GLY B CA 1
ATOM 2565 C C . GLY B 1 41 ? 5.738 -25.766 -21.609 1 93.25 41 GLY B C 1
ATOM 2566 O O . GLY B 1 41 ? 6.816 -25.172 -21.719 1 93.25 41 GLY B O 1
ATOM 2567 N N . PRO B 1 42 ? 4.879 -25.906 -22.562 1 95.06 42 PRO B N 1
ATOM 2568 C CA . PRO B 1 42 ? 5.223 -25.359 -23.875 1 95.06 42 PRO B CA 1
ATOM 2569 C C . PRO B 1 42 ? 5.488 -23.844 -23.828 1 95.06 42 PRO B C 1
ATOM 2571 O O . PRO B 1 42 ? 6.371 -23.359 -24.531 1 95.06 42 PRO B O 1
ATOM 2574 N N . LEU B 1 43 ? 4.789 -23.188 -23.031 1 96.25 43 LEU B N 1
ATOM 2575 C CA . LEU B 1 43 ? 4.98 -21.75 -22.922 1 96.25 43 LEU B CA 1
ATOM 2576 C C . LEU B 1 43 ? 6.324 -21.422 -22.281 1 96.25 43 LEU B C 1
ATOM 2578 O O . LEU B 1 43 ? 7.027 -20.516 -22.719 1 96.25 43 LEU B O 1
ATOM 2582 N N . ALA B 1 44 ? 6.621 -22.125 -21.266 1 96.25 44 ALA B N 1
ATOM 2583 C CA . ALA B 1 44 ? 7.918 -21.938 -20.609 1 96.25 44 ALA B CA 1
ATOM 2584 C C . ALA B 1 44 ? 9.062 -22.297 -21.562 1 96.25 44 ALA B C 1
ATOM 2586 O O . ALA B 1 44 ? 10.109 -21.656 -21.547 1 96.25 44 ALA B O 1
ATOM 2587 N N . GLY B 1 45 ? 8.867 -23.375 -22.344 1 96.5 45 GLY B N 1
ATOM 2588 C CA . GLY B 1 45 ? 9.844 -23.734 -23.359 1 96.5 45 GLY B CA 1
ATOM 2589 C C . GLY B 1 45 ? 10.062 -22.641 -24.391 1 96.5 45 GLY B C 1
ATOM 2590 O O . GLY B 1 45 ? 11.195 -22.344 -24.766 1 96.5 45 GLY B O 1
ATOM 2591 N N . ALA B 1 46 ? 8.977 -22.141 -24.812 1 96.75 46 ALA B N 1
ATOM 2592 C CA . ALA B 1 46 ? 9.055 -21.047 -25.766 1 96.75 46 ALA B CA 1
ATOM 2593 C C . ALA B 1 46 ? 9.773 -19.844 -25.172 1 96.75 46 ALA B C 1
ATOM 2595 O O . ALA B 1 46 ? 10.539 -19.156 -25.859 1 96.75 46 ALA B O 1
ATOM 2596 N N . TYR B 1 47 ? 9.484 -19.578 -23.953 1 96.19 47 TYR B N 1
ATOM 2597 C CA . TYR B 1 47 ? 10.141 -18.469 -23.25 1 96.19 47 TYR B CA 1
ATOM 2598 C C . TYR B 1 47 ? 11.648 -18.688 -23.188 1 96.19 47 TYR B C 1
ATOM 2600 O O . TYR B 1 47 ? 12.422 -17.797 -23.531 1 96.19 47 TYR B O 1
ATOM 2608 N N . LEU B 1 48 ? 12.07 -19.812 -22.781 1 95.56 48 LEU B N 1
ATOM 2609 C CA . LEU B 1 48 ? 13.484 -20.141 -22.672 1 95.56 48 LEU B CA 1
ATOM 2610 C C . LEU B 1 48 ? 14.164 -20.094 -24.047 1 95.56 48 LEU B C 1
ATOM 2612 O O . LEU B 1 48 ? 15.289 -19.594 -24.172 1 95.56 48 LEU B O 1
ATOM 2616 N N . PHE B 1 49 ? 13.461 -20.656 -25.016 1 95.88 49 PHE B N 1
ATOM 2617 C CA . PHE B 1 49 ? 13.977 -20.609 -26.375 1 95.88 49 PHE B CA 1
ATOM 2618 C C . PHE B 1 49 ? 14.188 -19.172 -26.812 1 95.88 49 PHE B C 1
ATOM 2620 O O . PHE B 1 49 ? 15.195 -18.844 -27.453 1 95.88 49 PHE B O 1
ATOM 2627 N N . GLY B 1 50 ? 13.242 -18.406 -26.562 1 96 50 GLY B N 1
ATOM 2628 C CA . GLY B 1 50 ? 13.359 -16.984 -26.875 1 96 50 GLY B CA 1
ATOM 2629 C C . GLY B 1 50 ? 14.539 -16.328 -26.188 1 96 50 GLY B C 1
ATOM 2630 O O . GLY B 1 50 ? 15.219 -15.484 -26.781 1 96 50 GLY B O 1
ATOM 2631 N N . LEU B 1 51 ? 14.797 -16.656 -24.938 1 94.69 51 LEU B N 1
ATOM 2632 C CA . LEU B 1 51 ? 15.922 -16.094 -24.203 1 94.69 51 LEU B CA 1
ATOM 2633 C C . LEU B 1 51 ? 17.25 -16.453 -24.875 1 94.69 51 LEU B C 1
ATOM 2635 O O . LEU B 1 51 ? 18.141 -15.609 -24.938 1 94.69 51 LEU B O 1
ATOM 2639 N N . TYR B 1 52 ? 17.344 -17.672 -25.328 1 94.06 52 TYR B N 1
ATOM 2640 C CA . TYR B 1 52 ? 18.578 -18.109 -25.953 1 94.06 52 TYR B CA 1
ATOM 2641 C C . TYR B 1 52 ? 18.781 -17.453 -27.312 1 94.06 52 TYR B C 1
ATOM 2643 O O . TYR B 1 52 ? 19.906 -17.281 -27.781 1 94.06 52 TYR B O 1
ATOM 2651 N N . GLN B 1 53 ? 17.656 -17.094 -27.969 1 94.69 53 GLN B N 1
ATOM 2652 C CA . GLN B 1 53 ? 17.75 -16.344 -29.219 1 94.69 53 GLN B CA 1
ATOM 2653 C C . GLN B 1 53 ? 18.172 -14.898 -28.969 1 94.69 53 GLN B C 1
ATOM 2655 O O . GLN B 1 53 ? 18.875 -14.297 -29.781 1 94.69 53 GLN B O 1
ATOM 2660 N N . TRP B 1 54 ? 17.719 -14.391 -27.891 1 93.06 54 TRP B N 1
ATOM 2661 C CA . TRP B 1 54 ? 18.047 -13.016 -27.531 1 93.06 54 TRP B CA 1
ATOM 2662 C C . TRP B 1 54 ? 19.484 -12.914 -27.031 1 93.06 54 TRP B C 1
ATOM 2664 O O . TRP B 1 54 ? 20.234 -12.047 -27.469 1 93.06 54 TRP B O 1
ATOM 2674 N N . GLN B 1 55 ? 19.875 -13.773 -26.109 1 93.75 55 GLN B N 1
ATOM 2675 C CA . GLN B 1 55 ? 21.234 -13.852 -25.578 1 93.75 55 GLN B CA 1
ATOM 2676 C C . GLN B 1 55 ? 21.703 -15.305 -25.5 1 93.75 55 GLN B C 1
ATOM 2678 O O . GLN B 1 55 ? 21.484 -15.977 -24.5 1 93.75 55 GLN B O 1
ATOM 2683 N N . PRO B 1 56 ? 22.406 -15.633 -26.531 1 91.56 56 PRO B N 1
ATOM 2684 C CA . PRO B 1 56 ? 22.859 -17.031 -26.531 1 91.56 56 PRO B CA 1
ATOM 2685 C C . PRO B 1 56 ? 23.812 -17.328 -25.375 1 91.56 56 PRO B C 1
ATOM 2687 O O . PRO B 1 56 ? 24.656 -16.484 -25.016 1 91.56 56 PRO B O 1
ATOM 2690 N N . GLN B 1 57 ? 23.516 -18.312 -24.641 1 91.38 57 GLN B N 1
ATOM 2691 C CA . GLN B 1 57 ? 24.344 -18.797 -23.547 1 91.38 57 GLN B CA 1
ATOM 2692 C C . GLN B 1 57 ? 24.656 -20.281 -23.703 1 91.38 57 GLN B C 1
ATOM 2694 O O . GLN B 1 57 ? 24 -20.984 -24.484 1 91.38 57 GLN B O 1
ATOM 2699 N N . ALA B 1 58 ? 25.688 -20.672 -23 1 89.94 58 ALA B N 1
ATOM 2700 C CA . ALA B 1 58 ? 26.016 -22.094 -23 1 89.94 58 ALA B CA 1
ATOM 2701 C C . ALA B 1 58 ? 24.938 -22.906 -22.281 1 89.94 58 ALA B C 1
ATOM 2703 O O . ALA B 1 58 ? 24.125 -22.344 -21.531 1 89.94 58 ALA B O 1
ATOM 2704 N N . LEU B 1 59 ? 24.875 -24.156 -22.578 1 89.19 59 LEU B N 1
ATOM 2705 C CA . LEU B 1 59 ? 23.953 -25.031 -21.844 1 89.19 59 LEU B CA 1
ATOM 2706 C C . LEU B 1 59 ? 24.438 -25.234 -20.406 1 89.19 59 LEU B C 1
ATOM 2708 O O . LEU B 1 59 ? 25.641 -25.281 -20.156 1 89.19 59 LEU B O 1
ATOM 2712 N N . PRO B 1 60 ? 23.453 -25.297 -19.578 1 89.56 60 PRO B N 1
ATOM 2713 C CA . PRO B 1 60 ? 23.844 -25.422 -18.172 1 89.56 60 PRO B CA 1
ATOM 2714 C C . PRO B 1 60 ? 24.469 -26.781 -17.844 1 89.56 60 PRO B C 1
ATOM 2716 O O . PRO B 1 60 ? 24.203 -27.766 -18.547 1 89.56 60 PRO B O 1
ATOM 2719 N N . GLN B 1 61 ? 25.375 -26.734 -16.875 1 86.88 61 GLN B N 1
ATOM 2720 C CA . GLN B 1 61 ? 25.875 -27.969 -16.266 1 86.88 61 GLN B CA 1
ATOM 2721 C C . GLN B 1 61 ? 25.047 -28.359 -15.039 1 86.88 61 GLN B C 1
ATOM 2723 O O . GLN B 1 61 ? 24.766 -27.516 -14.188 1 86.88 61 GLN B O 1
ATOM 2728 N N . TRP B 1 62 ? 24.625 -29.578 -15.094 1 86.81 62 TRP B N 1
ATOM 2729 C CA . TRP B 1 62 ? 23.734 -30.047 -14.031 1 86.81 62 TRP B CA 1
ATOM 2730 C C . TRP B 1 62 ? 24.516 -30.797 -12.961 1 86.81 62 TRP B C 1
ATOM 2732 O O . TRP B 1 62 ? 25.469 -31.516 -13.266 1 86.81 62 TRP B O 1
ATOM 2742 N N . ASN B 1 63 ? 24.219 -30.484 -11.742 1 87.81 63 ASN B N 1
ATOM 2743 C CA . ASN B 1 63 ? 24.75 -31.266 -10.625 1 87.81 63 ASN B CA 1
ATOM 2744 C C . ASN B 1 63 ? 23.625 -31.953 -9.844 1 87.81 63 ASN B C 1
ATOM 2746 O O . ASN B 1 63 ? 22.453 -31.719 -10.094 1 87.81 63 ASN B O 1
ATOM 2750 N N . GLY B 1 64 ? 23.938 -32.969 -9.047 1 89.88 64 GLY B N 1
ATOM 2751 C CA . GLY B 1 64 ? 22.969 -33.75 -8.289 1 89.88 64 GLY B CA 1
ATOM 2752 C C . GLY B 1 64 ? 22.109 -32.906 -7.383 1 89.88 64 GLY B C 1
ATOM 2753 O O . GLY B 1 64 ? 20.906 -33.125 -7.277 1 89.88 64 GLY B O 1
ATOM 2754 N N . ALA B 1 65 ? 22.734 -32 -6.793 1 91.44 65 ALA B N 1
ATOM 2755 C CA . ALA B 1 65 ? 22 -31.141 -5.891 1 91.44 65 ALA B CA 1
ATOM 2756 C C . ALA B 1 65 ? 20.906 -30.375 -6.641 1 91.44 65 ALA B C 1
ATOM 2758 O O . ALA B 1 65 ? 19.812 -30.188 -6.121 1 91.44 65 ALA B O 1
ATOM 2759 N N . PHE B 1 66 ? 21.25 -29.953 -7.832 1 94.56 66 PHE B N 1
ATOM 2760 C CA . PHE B 1 66 ? 20.312 -29.234 -8.672 1 94.56 66 PHE B CA 1
ATOM 2761 C C . PHE B 1 66 ? 19.047 -30.062 -8.898 1 94.56 66 PHE B C 1
ATOM 2763 O O . PHE B 1 66 ? 17.938 -29.562 -8.711 1 94.56 66 PHE B O 1
ATOM 2770 N N . PHE B 1 67 ? 19.188 -31.281 -9.211 1 94.69 67 PHE B N 1
ATOM 2771 C CA . PHE B 1 67 ? 18.031 -32.125 -9.492 1 94.69 67 PHE B CA 1
ATOM 2772 C C . PHE B 1 67 ? 17.234 -32.406 -8.219 1 94.69 67 PHE B C 1
ATOM 2774 O O . PHE B 1 67 ? 16 -32.5 -8.273 1 94.69 67 PHE B O 1
ATOM 2781 N N . GLY B 1 68 ? 17.922 -32.5 -7.117 1 95.88 68 GLY B N 1
ATOM 2782 C CA . GLY B 1 68 ? 17.203 -32.625 -5.855 1 95.88 68 GLY B CA 1
ATOM 2783 C C . GLY B 1 68 ? 16.312 -31.438 -5.566 1 95.88 68 GLY B C 1
ATOM 2784 O O . GLY B 1 68 ? 15.156 -31.625 -5.164 1 95.88 68 GLY B O 1
ATOM 2785 N N . TYR B 1 69 ? 16.844 -30.297 -5.797 1 96.44 69 TYR B N 1
ATOM 2786 C CA . TYR B 1 69 ? 16.078 -29.062 -5.566 1 96.44 69 TYR B CA 1
ATOM 2787 C C . TYR B 1 69 ? 14.898 -28.969 -6.527 1 96.44 69 TYR B C 1
ATOM 2789 O O . TYR B 1 69 ? 13.797 -28.594 -6.133 1 96.44 69 TYR B O 1
ATOM 2797 N N . VAL B 1 70 ? 15.094 -29.328 -7.734 1 96.94 70 VAL B N 1
ATOM 2798 C CA . VAL B 1 70 ? 14.047 -29.25 -8.75 1 96.94 70 VAL B CA 1
ATOM 2799 C C . VAL B 1 70 ? 12.922 -30.219 -8.414 1 96.94 70 VAL B C 1
ATOM 2801 O O . VAL B 1 70 ? 11.742 -29.859 -8.453 1 96.94 70 VAL B O 1
ATOM 2804 N N . VAL B 1 71 ? 13.289 -31.422 -8.07 1 97.56 71 VAL B N 1
ATOM 2805 C CA . VAL B 1 71 ? 12.305 -32.438 -7.734 1 97.56 71 VAL B CA 1
ATOM 2806 C C . VAL B 1 71 ? 11.547 -32.031 -6.477 1 97.56 71 VAL B C 1
ATOM 2808 O O . VAL B 1 71 ? 10.32 -32.125 -6.426 1 97.56 71 VAL B O 1
ATOM 2811 N N . GLY B 1 72 ? 12.266 -31.594 -5.496 1 97.56 72 GLY B N 1
ATOM 2812 C CA . GLY B 1 72 ? 11.625 -31.109 -4.281 1 97.56 72 GLY B CA 1
ATOM 2813 C C . GLY B 1 72 ? 10.664 -29.969 -4.523 1 97.56 72 GLY B C 1
ATOM 2814 O O . GLY B 1 72 ? 9.539 -29.984 -4.027 1 97.56 72 GLY B O 1
ATOM 2815 N N . ALA B 1 73 ? 11.109 -29 -5.273 1 97.62 73 ALA B N 1
ATOM 2816 C CA . ALA B 1 73 ? 10.273 -27.844 -5.59 1 97.62 73 ALA B CA 1
ATOM 2817 C C . ALA B 1 73 ? 9.016 -28.266 -6.336 1 97.62 73 ALA B C 1
ATOM 2819 O O . ALA B 1 73 ? 7.914 -27.797 -6.023 1 97.62 73 ALA B O 1
ATOM 2820 N N . ALA B 1 74 ? 9.133 -29.125 -7.277 1 97.69 74 ALA B N 1
ATOM 2821 C CA . ALA B 1 74 ? 8.008 -29.578 -8.086 1 97.69 74 ALA B CA 1
ATOM 2822 C C . ALA B 1 74 ? 6.98 -30.328 -7.234 1 97.69 74 ALA B C 1
ATOM 2824 O O . ALA B 1 74 ? 5.777 -30.062 -7.324 1 97.69 74 ALA B O 1
ATOM 2825 N N . LEU B 1 75 ? 7.438 -31.219 -6.418 1 97.94 75 LEU B N 1
ATOM 2826 C CA . LEU B 1 75 ? 6.543 -32 -5.578 1 97.94 75 LEU B CA 1
ATOM 2827 C C . LEU B 1 75 ? 5.816 -31.125 -4.57 1 97.94 75 LEU B C 1
ATOM 2829 O O . LEU B 1 75 ? 4.609 -31.281 -4.363 1 97.94 75 LEU B O 1
ATOM 2833 N N . MET B 1 76 ? 6.582 -30.25 -4.004 1 97.38 76 MET B N 1
ATOM 2834 C CA . MET B 1 76 ? 5.973 -29.375 -3.01 1 97.38 76 MET B CA 1
ATOM 2835 C C . MET B 1 76 ? 4.988 -28.422 -3.666 1 97.38 76 MET B C 1
ATOM 2837 O O . MET B 1 76 ? 3.965 -28.062 -3.074 1 97.38 76 MET B O 1
ATOM 2841 N N . GLN B 1 77 ? 5.285 -27.953 -4.812 1 96.81 77 GLN B N 1
ATOM 2842 C CA . GLN B 1 77 ? 4.371 -27.047 -5.508 1 96.81 77 GLN B CA 1
ATOM 2843 C C . GLN B 1 77 ? 3.076 -27.766 -5.887 1 96.81 77 GLN B C 1
ATOM 2845 O O . GLN B 1 77 ? 1.999 -27.172 -5.855 1 96.81 77 GLN B O 1
ATOM 2850 N N . ILE B 1 78 ? 3.174 -29.016 -6.309 1 97.12 78 ILE B N 1
ATOM 2851 C CA . ILE B 1 78 ? 1.982 -29.812 -6.578 1 97.12 78 ILE B CA 1
ATOM 2852 C C . ILE B 1 78 ? 1.129 -29.922 -5.316 1 97.12 78 ILE B C 1
ATOM 2854 O O . ILE B 1 78 ? -0.078 -29.672 -5.355 1 97.12 78 ILE B O 1
ATOM 2858 N N . LEU B 1 79 ? 1.791 -30.25 -4.258 1 96.75 79 LEU B N 1
ATOM 2859 C CA . LEU B 1 79 ? 1.094 -30.359 -2.98 1 96.75 79 LEU B CA 1
ATOM 2860 C C . LEU B 1 79 ? 0.457 -29.031 -2.588 1 96.75 79 LEU B C 1
ATOM 2862 O O . LEU B 1 79 ? -0.709 -28.984 -2.189 1 96.75 79 LEU B O 1
ATOM 2866 N N . ALA B 1 80 ? 1.23 -28 -2.664 1 95.62 80 ALA B N 1
ATOM 2867 C CA . ALA B 1 80 ? 0.753 -26.672 -2.289 1 95.62 80 ALA B CA 1
ATOM 2868 C C . ALA B 1 80 ? -0.46 -26.281 -3.123 1 95.62 80 ALA B C 1
ATOM 2870 O O . ALA B 1 80 ? -1.457 -25.781 -2.584 1 95.62 80 ALA B O 1
ATOM 2871 N N . THR B 1 81 ? -0.371 -26.469 -4.383 1 94.38 81 THR B N 1
ATOM 2872 C CA . THR B 1 81 ? -1.465 -26.109 -5.281 1 94.38 81 THR B CA 1
ATOM 2873 C C . THR B 1 81 ? -2.709 -26.938 -4.965 1 94.38 81 THR B C 1
ATOM 2875 O O . THR B 1 81 ? -3.824 -26.406 -4.949 1 94.38 81 THR B O 1
ATOM 2878 N N . GLY B 1 82 ? -2.537 -28.234 -4.781 1 94.19 82 GLY B N 1
ATOM 2879 C CA . GLY B 1 82 ? -3.662 -29.062 -4.395 1 94.19 82 GLY B CA 1
ATOM 2880 C C . GLY B 1 82 ? -4.344 -28.594 -3.121 1 94.19 82 GLY B C 1
ATOM 2881 O O . GLY B 1 82 ? -5.574 -28.547 -3.053 1 94.19 82 GLY B O 1
ATOM 2882 N N . LEU B 1 83 ? -3.566 -28.297 -2.152 1 93.06 83 LEU B N 1
ATOM 2883 C CA . LEU B 1 83 ? -4.109 -27.797 -0.896 1 93.06 83 LEU B CA 1
ATOM 2884 C C . LEU B 1 83 ? -4.832 -26.469 -1.108 1 93.06 83 LEU B C 1
ATOM 2886 O O . LEU B 1 83 ? -5.867 -26.219 -0.49 1 93.06 83 LEU B O 1
ATOM 2890 N N . MET B 1 84 ? -4.289 -25.703 -1.936 1 91.12 84 MET B N 1
ATOM 2891 C CA . MET B 1 84 ? -4.918 -24.422 -2.25 1 91.12 84 MET B CA 1
ATOM 2892 C C . MET B 1 84 ? -6.277 -24.625 -2.91 1 91.12 84 MET B C 1
ATOM 2894 O O . MET B 1 84 ? -7.242 -23.922 -2.588 1 91.12 84 MET B O 1
ATOM 2898 N N . VAL B 1 85 ? -6.359 -25.516 -3.779 1 90.5 85 VAL B N 1
ATOM 2899 C CA . VAL B 1 85 ? -7.613 -25.812 -4.461 1 90.5 85 VAL B CA 1
ATOM 2900 C C . VAL B 1 85 ? -8.641 -26.328 -3.455 1 90.5 85 VAL B C 1
ATOM 2902 O O . VAL B 1 85 ? -9.82 -25.969 -3.527 1 90.5 85 VAL B O 1
ATOM 2905 N N . LYS B 1 86 ? -8.203 -27.109 -2.576 1 89.75 86 LYS B N 1
ATOM 2906 C CA . LYS B 1 86 ? -9.102 -27.578 -1.522 1 89.75 86 LYS B CA 1
ATOM 2907 C C . LYS B 1 86 ? -9.648 -26.406 -0.711 1 89.75 86 LYS B C 1
ATOM 2909 O O . LYS B 1 86 ? -10.812 -26.406 -0.302 1 89.75 86 LYS B O 1
ATOM 2914 N N . LEU B 1 87 ? -8.805 -25.516 -0.507 1 85.38 87 LEU B N 1
ATOM 2915 C CA . LEU B 1 87 ? -9.219 -24.312 0.226 1 85.38 87 LEU B CA 1
ATOM 2916 C C . LEU B 1 87 ? -10.258 -23.531 -0.563 1 85.38 87 LEU B C 1
ATOM 2918 O O . LEU B 1 87 ? -11.195 -22.969 0.018 1 85.38 87 LEU B O 1
ATOM 2922 N N . PHE B 1 88 ? -10.125 -23.484 -1.889 1 82.44 88 PHE B N 1
ATOM 2923 C CA . PHE B 1 88 ? -11.078 -22.797 -2.744 1 82.44 88 PHE B CA 1
ATOM 2924 C C . PHE B 1 88 ? -12.461 -23.438 -2.648 1 82.44 88 PHE B C 1
ATOM 2926 O O . PHE B 1 88 ? -13.477 -22.766 -2.801 1 82.44 88 PHE B O 1
ATOM 2933 N N . GLN B 1 89 ? -12.43 -24.609 -2.385 1 83.5 89 GLN B N 1
ATOM 2934 C CA . GLN B 1 89 ? -13.68 -25.375 -2.371 1 83.5 89 GLN B CA 1
ATOM 2935 C C . GLN B 1 89 ? -14.414 -25.188 -1.047 1 83.5 89 GLN B C 1
ATOM 2937 O O . GLN B 1 89 ? -15.602 -25.516 -0.939 1 83.5 89 GLN B O 1
ATOM 2942 N N . LEU B 1 90 ? -13.703 -24.609 -0.16 1 76.62 90 LEU B N 1
ATOM 2943 C CA . LEU B 1 90 ? -14.359 -24.344 1.115 1 76.62 90 LEU B CA 1
ATOM 2944 C C . LEU B 1 90 ? -15.25 -23.109 1.022 1 76.62 90 LEU B C 1
ATOM 2946 O O . LEU B 1 90 ? -15.078 -22.281 0.126 1 76.62 90 LEU B O 1
ATOM 2950 N N . LYS B 1 91 ? -16.219 -22.938 1.801 1 61.84 91 LYS B N 1
ATOM 2951 C CA . LYS B 1 91 ? -17.297 -21.953 1.743 1 61.84 91 LYS B CA 1
ATOM 2952 C C . LYS B 1 91 ? -16.734 -20.531 1.863 1 61.84 91 LYS B C 1
ATOM 2954 O O . LYS B 1 91 ? -17.297 -19.594 1.285 1 61.84 91 LYS B O 1
ATOM 2959 N N . ASN B 1 92 ? -15.727 -20.469 2.705 1 59.47 92 ASN B N 1
ATOM 2960 C CA . ASN B 1 92 ? -15.234 -19.094 2.854 1 59.47 92 ASN B CA 1
ATOM 2961 C C . ASN B 1 92 ? -13.906 -18.906 2.133 1 59.47 92 ASN B C 1
ATOM 2963 O O . ASN B 1 92 ? -12.844 -18.984 2.752 1 59.47 92 ASN B O 1
ATOM 2967 N N . PHE B 1 93 ? -13.93 -18.688 0.784 1 57.94 93 PHE B N 1
ATOM 2968 C CA . PHE B 1 93 ? -12.789 -18.531 -0.118 1 57.94 93 PHE B CA 1
ATOM 2969 C C . PHE B 1 93 ? -11.812 -17.5 0.418 1 57.94 93 PHE B C 1
ATOM 2971 O O . PHE B 1 93 ? -10.594 -17.703 0.375 1 57.94 93 PHE B O 1
ATOM 2978 N N . ALA B 1 94 ? -12.414 -16.453 0.893 1 57.62 94 ALA B N 1
ATOM 2979 C CA . ALA B 1 94 ? -11.57 -15.328 1.29 1 57.62 94 ALA B CA 1
ATOM 2980 C C . ALA B 1 94 ? -10.656 -15.711 2.451 1 57.62 94 ALA B C 1
ATOM 2982 O O . ALA B 1 94 ? -9.484 -15.32 2.482 1 57.62 94 ALA B O 1
ATOM 2983 N N . VAL B 1 95 ? -11.203 -16.578 3.291 1 60.94 95 VAL B N 1
ATOM 2984 C CA . VAL B 1 95 ? -10.453 -17 4.465 1 60.94 95 VAL B CA 1
ATOM 2985 C C . VAL B 1 95 ? -9.344 -17.969 4.051 1 60.94 95 VAL B C 1
ATOM 2987 O O . VAL B 1 95 ? -8.203 -17.844 4.496 1 60.94 95 VAL B O 1
ATOM 2990 N N . GLY B 1 96 ? -9.734 -18.828 3.162 1 61.38 96 GLY B N 1
ATOM 2991 C CA . GLY B 1 96 ? -8.758 -19.812 2.715 1 61.38 96 GLY B CA 1
ATOM 2992 C C . GLY B 1 96 ? -7.594 -19.188 1.96 1 61.38 96 GLY B C 1
ATOM 2993 O O . GLY B 1 96 ? -6.434 -19.516 2.219 1 61.38 96 GLY B O 1
ATOM 2994 N N . ALA B 1 97 ? -7.82 -18.234 1.133 1 63 97 ALA B N 1
ATOM 2995 C CA . ALA B 1 97 ? -6.785 -17.578 0.339 1 63 97 ALA B CA 1
ATOM 2996 C C . ALA B 1 97 ? -5.855 -16.75 1.227 1 63 97 ALA B C 1
ATOM 2998 O O . ALA B 1 97 ? -4.648 -16.688 0.977 1 63 97 ALA B O 1
ATOM 2999 N N . GLY B 1 98 ? -6.453 -16.266 2.287 1 68.75 98 GLY B N 1
ATOM 3000 C CA . GLY B 1 98 ? -5.648 -15.469 3.205 1 68.75 98 GLY B CA 1
ATOM 3001 C C . GLY B 1 98 ? -4.652 -16.297 3.994 1 68.75 98 GLY B C 1
ATOM 3002 O O . GLY B 1 98 ? -3.494 -15.906 4.148 1 68.75 98 GLY B O 1
ATOM 3003 N N . LEU B 1 99 ? -5.113 -17.469 4.363 1 68.81 99 LEU B N 1
ATOM 3004 C CA . LEU B 1 99 ? -4.25 -18.328 5.176 1 68.81 99 LEU B CA 1
ATOM 3005 C C . LEU B 1 99 ? -3.119 -18.906 4.336 1 68.81 99 LEU B C 1
ATOM 3007 O O . LEU B 1 99 ? -2.039 -19.203 4.855 1 68.81 99 LEU B O 1
ATOM 3011 N N . ALA B 1 100 ? -3.385 -18.984 3.088 1 74 100 ALA B N 1
ATOM 3012 C CA . ALA B 1 100 ? -2.346 -19.469 2.18 1 74 100 ALA B CA 1
ATOM 3013 C C . ALA B 1 100 ? -1.22 -18.438 2.049 1 74 100 ALA B C 1
ATOM 3015 O O . ALA B 1 100 ? -0.11 -18.781 1.631 1 74 100 ALA B O 1
ATOM 3016 N N . LYS B 1 101 ? -1.413 -17.328 2.562 1 77.75 101 LYS B N 1
ATOM 3017 C CA . LYS B 1 101 ? -0.446 -16.25 2.389 1 77.75 101 LYS B CA 1
ATOM 3018 C C . LYS B 1 101 ? 0.544 -16.203 3.549 1 77.75 101 LYS B C 1
ATOM 3020 O O . LYS B 1 101 ? 1.321 -15.25 3.674 1 77.75 101 LYS B O 1
ATOM 3025 N N . SER B 1 102 ? 0.538 -17.312 4.363 1 84.69 102 SER B N 1
ATOM 3026 C CA . SER B 1 102 ? 1.559 -17.453 5.395 1 84.69 102 SER B CA 1
ATOM 3027 C C . SER B 1 102 ? 2.91 -17.8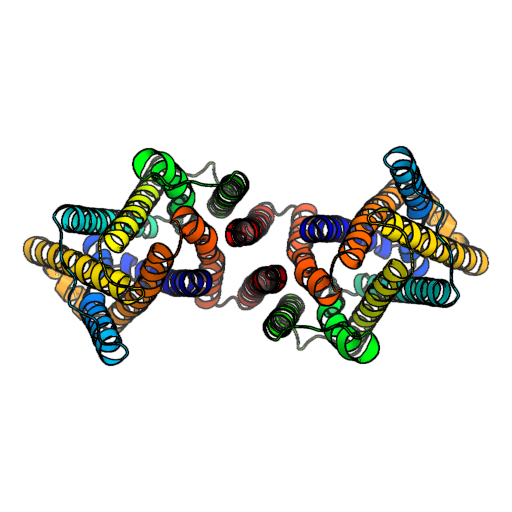28 4.793 1 84.69 102 SER B C 1
ATOM 3029 O O . SER B 1 102 ? 3.898 -17.969 5.512 1 84.69 102 SER B O 1
ATOM 3031 N N . GLU B 1 103 ? 2.887 -17.906 3.576 1 90 103 GLU B N 1
ATOM 3032 C CA . GLU B 1 103 ? 4.059 -18.328 2.816 1 90 103 GLU B CA 1
ATOM 3033 C C . GLU B 1 103 ? 5.258 -17.422 3.104 1 90 103 GLU B C 1
ATOM 3035 O O . GLU B 1 103 ? 6.379 -17.906 3.279 1 90 103 GLU B O 1
ATOM 3040 N N . ALA B 1 104 ? 5.098 -16.156 3.184 1 90.75 104 ALA B N 1
ATOM 3041 C CA . ALA B 1 104 ? 6.191 -15.219 3.387 1 90.75 104 ALA B CA 1
ATOM 3042 C C . ALA B 1 104 ? 6.855 -15.43 4.746 1 90.75 104 ALA B C 1
ATOM 3044 O O . ALA B 1 104 ? 8.086 -15.461 4.848 1 90.75 104 ALA B O 1
ATOM 3045 N N . LEU B 1 105 ? 6.055 -15.633 5.719 1 90.12 105 LEU B N 1
ATOM 3046 C CA . LEU B 1 105 ? 6.562 -15.828 7.07 1 90.12 105 LEU B CA 1
ATOM 3047 C C . LEU B 1 105 ? 7.301 -17.156 7.188 1 90.12 105 LEU B C 1
ATOM 3049 O O . LEU B 1 105 ? 8.391 -17.219 7.758 1 90.12 105 LEU B O 1
ATOM 3053 N N . VAL B 1 106 ? 6.699 -18.172 6.668 1 92.38 106 VAL B N 1
ATOM 3054 C CA . VAL B 1 106 ? 7.305 -19.5 6.719 1 92.38 106 VAL B CA 1
ATOM 3055 C C . VAL B 1 106 ? 8.609 -19.5 5.926 1 92.38 106 VAL B C 1
ATOM 3057 O O . VAL B 1 106 ? 9.602 -20.094 6.352 1 92.38 106 VAL B O 1
ATOM 3060 N N . ALA B 1 107 ? 8.586 -18.859 4.805 1 93.62 107 ALA B N 1
ATOM 3061 C CA . ALA B 1 107 ? 9.797 -18.766 3.994 1 93.62 107 ALA B CA 1
ATOM 3062 C C . ALA B 1 107 ? 10.914 -18.062 4.766 1 93.62 107 ALA B C 1
ATOM 3064 O O . ALA B 1 107 ? 12.086 -18.422 4.625 1 93.62 107 ALA B O 1
ATOM 3065 N N . ALA B 1 108 ? 10.609 -17.078 5.555 1 93.12 108 ALA B N 1
ATOM 3066 C CA . ALA B 1 108 ? 11.609 -16.375 6.352 1 93.12 108 ALA B CA 1
ATOM 3067 C C . ALA B 1 108 ? 12.195 -17.281 7.43 1 93.12 108 ALA B C 1
ATOM 3069 O O . ALA B 1 108 ? 13.406 -17.312 7.629 1 93.12 108 ALA B O 1
ATOM 3070 N N . ILE B 1 109 ? 11.336 -18.031 8.047 1 93.5 109 ILE B N 1
ATOM 3071 C CA . ILE B 1 109 ? 11.758 -18.922 9.125 1 93.5 109 ILE B CA 1
ATOM 3072 C C . ILE B 1 109 ? 12.594 -20.062 8.555 1 93.5 109 ILE B C 1
ATOM 3074 O O . ILE B 1 109 ? 13.742 -20.266 8.961 1 93.5 109 ILE B O 1
ATOM 3078 N N . LEU B 1 110 ? 12.07 -20.75 7.594 1 93.56 110 LEU B N 1
ATOM 3079 C CA . LEU B 1 110 ? 12.766 -21.891 7.012 1 93.56 110 LEU B CA 1
ATOM 3080 C C . LEU B 1 110 ? 14.008 -21.453 6.246 1 93.56 110 LEU B C 1
ATOM 3082 O O . LEU B 1 110 ? 15.031 -22.141 6.258 1 93.56 110 LEU B O 1
ATOM 3086 N N . GLY B 1 111 ? 13.867 -20.359 5.57 1 93.25 111 GLY B N 1
ATOM 3087 C CA . GLY B 1 111 ? 15.008 -19.812 4.84 1 93.25 111 GLY B CA 1
ATOM 3088 C C . GLY B 1 111 ? 16.203 -19.531 5.734 1 93.25 111 GLY B C 1
ATOM 3089 O O . GLY B 1 111 ? 17.344 -19.844 5.383 1 93.25 111 GLY B O 1
ATOM 3090 N N . THR B 1 112 ? 15.969 -18.906 6.852 1 92 112 THR B N 1
ATOM 3091 C CA . THR B 1 112 ? 17.047 -18.547 7.773 1 92 112 THR B CA 1
ATOM 3092 C C . THR B 1 112 ? 17.578 -19.781 8.492 1 92 112 THR B C 1
ATOM 3094 O O . THR B 1 112 ? 18.766 -19.891 8.742 1 92 112 THR B O 1
ATOM 3097 N N . LEU B 1 113 ? 16.75 -20.734 8.773 1 91.69 113 LEU B N 1
ATOM 3098 C CA . LEU B 1 113 ? 17.125 -21.906 9.562 1 91.69 113 LEU B CA 1
ATOM 3099 C C . LEU B 1 113 ? 17.828 -22.938 8.695 1 91.69 113 LEU B C 1
ATOM 3101 O O . LEU B 1 113 ? 18.812 -23.562 9.133 1 91.69 113 LEU B O 1
ATOM 3105 N N . PHE B 1 114 ? 17.375 -23.125 7.469 1 92.06 114 PHE B N 1
ATOM 3106 C CA . PHE B 1 114 ? 17.812 -24.297 6.73 1 92.06 114 PHE B CA 1
ATOM 3107 C C . PHE B 1 114 ? 18.516 -23.891 5.438 1 92.06 114 PHE B C 1
ATOM 3109 O O . PHE B 1 114 ? 19.25 -24.703 4.844 1 92.06 114 PHE B O 1
ATOM 3116 N N . PHE B 1 115 ? 18.375 -22.672 4.977 1 91.38 115 PHE B N 1
ATOM 3117 C CA . PHE B 1 115 ? 18.875 -22.344 3.646 1 91.38 115 PHE B CA 1
ATOM 3118 C C . PHE B 1 115 ? 19.906 -21.234 3.721 1 91.38 115 PHE B C 1
ATOM 3120 O O . PHE B 1 115 ? 20.359 -20.719 2.691 1 91.38 115 PHE B O 1
ATOM 3127 N N . GLY B 1 116 ? 20.172 -20.797 4.957 1 87 116 GLY B N 1
ATOM 3128 C CA . GLY B 1 116 ? 21.234 -19.828 5.152 1 87 116 GLY B CA 1
ATOM 3129 C C . GLY B 1 116 ? 20.844 -18.406 4.773 1 87 116 GLY B C 1
ATOM 3130 O O . GLY B 1 116 ? 21.703 -17.578 4.488 1 87 116 GLY B O 1
ATOM 3131 N N . THR B 1 117 ? 19.625 -18.203 4.66 1 87.06 117 THR B N 1
ATOM 3132 C CA . THR B 1 117 ? 19.156 -16.859 4.34 1 87.06 117 THR B CA 1
ATOM 3133 C C . THR B 1 117 ? 19.406 -15.906 5.5 1 87.06 117 THR B C 1
ATOM 3135 O O . THR B 1 117 ? 19.109 -16.234 6.652 1 87.06 117 THR B O 1
ATOM 3138 N N . GLN B 1 118 ? 20 -14.797 5.199 1 87 118 GLN B N 1
ATOM 3139 C CA . GLN B 1 118 ? 20.25 -13.781 6.215 1 87 118 GLN B CA 1
ATOM 3140 C C . GLN B 1 118 ? 19.312 -12.586 6.043 1 87 118 GLN B C 1
ATOM 3142 O O . GLN B 1 118 ? 19.391 -11.867 5.047 1 87 118 GLN B O 1
ATOM 3147 N N . LEU B 1 119 ? 18.484 -12.445 7.039 1 88.44 119 LEU B N 1
ATOM 3148 C CA . LEU B 1 119 ? 17.547 -11.312 7.031 1 88.44 119 LEU B CA 1
ATOM 3149 C C . LEU B 1 119 ? 17.984 -10.25 8.031 1 88.44 119 LEU B C 1
ATOM 3151 O O . LEU B 1 119 ? 18.438 -10.578 9.133 1 88.44 119 LEU B O 1
ATOM 3155 N N . SER B 1 120 ? 17.969 -9.016 7.676 1 89 120 SER B N 1
ATOM 3156 C CA . SER B 1 120 ? 18.203 -7.914 8.602 1 89 120 SER B CA 1
ATOM 3157 C C . SER B 1 120 ? 17.047 -7.773 9.594 1 89 120 SER B C 1
ATOM 3159 O O . SER B 1 120 ? 16 -8.391 9.43 1 89 120 SER B O 1
ATOM 3161 N N . LEU B 1 121 ? 17.234 -7.023 10.594 1 88.19 121 LEU B N 1
ATOM 3162 C CA . LEU B 1 121 ? 16.172 -6.762 11.57 1 88.19 121 LEU B CA 1
ATOM 3163 C C . LEU B 1 121 ? 14.977 -6.098 10.906 1 88.19 121 LEU B C 1
ATOM 3165 O O . LEU B 1 121 ? 13.828 -6.453 11.195 1 88.19 121 LEU B O 1
ATOM 3169 N N . LEU B 1 122 ? 15.242 -5.16 10.031 1 85.88 122 LEU B N 1
ATOM 3170 C CA . LEU B 1 122 ? 14.172 -4.496 9.305 1 85.88 122 LEU B CA 1
ATOM 3171 C C . LEU B 1 122 ? 13.453 -5.473 8.375 1 85.88 122 LEU B C 1
ATOM 3173 O O . LEU B 1 122 ? 12.242 -5.371 8.18 1 85.88 122 LEU B O 1
ATOM 3177 N N . GLY B 1 123 ? 14.258 -6.355 7.859 1 86.94 123 GLY B N 1
ATOM 3178 C CA . GLY B 1 123 ? 13.641 -7.398 7.055 1 86.94 123 GLY B CA 1
ATOM 3179 C C . GLY B 1 123 ? 12.656 -8.25 7.836 1 86.94 123 GLY B C 1
ATOM 3180 O O . GLY B 1 123 ? 11.539 -8.492 7.383 1 86.94 123 GLY B O 1
ATOM 3181 N N . TRP B 1 124 ? 13.031 -8.672 9.016 1 91.31 124 TRP B N 1
ATOM 3182 C CA . TRP B 1 124 ? 12.164 -9.461 9.883 1 91.31 124 TRP B CA 1
ATOM 3183 C C . TRP B 1 124 ? 10.914 -8.672 10.258 1 91.31 124 TRP B C 1
ATOM 3185 O O . TRP B 1 124 ? 9.82 -9.234 10.328 1 91.31 124 TRP B O 1
ATOM 3195 N N . LEU B 1 125 ? 11.078 -7.43 10.469 1 90.88 125 LEU B N 1
ATOM 3196 C CA . LEU B 1 125 ? 9.938 -6.582 10.797 1 90.88 125 LEU B CA 1
ATOM 3197 C C . LEU B 1 125 ? 8.961 -6.512 9.633 1 90.88 125 LEU B C 1
ATOM 3199 O O . LEU B 1 125 ? 7.746 -6.582 9.828 1 90.88 125 LEU B O 1
ATOM 3203 N N . GLY B 1 126 ? 9.516 -6.301 8.453 1 89.25 126 GLY B N 1
ATOM 3204 C CA . GLY B 1 126 ? 8.664 -6.289 7.277 1 89.25 126 GLY B CA 1
ATOM 3205 C C . GLY B 1 126 ? 7.879 -7.574 7.09 1 89.25 126 GLY B C 1
ATOM 3206 O O . GLY B 1 126 ? 6.672 -7.539 6.855 1 89.25 126 GLY B O 1
ATOM 3207 N N . VAL B 1 127 ? 8.594 -8.656 7.266 1 90.31 127 VAL B N 1
ATOM 3208 C CA . VAL B 1 127 ? 7.965 -9.969 7.129 1 90.31 127 VAL B CA 1
ATOM 3209 C C . VAL B 1 127 ? 6.887 -10.133 8.195 1 90.31 127 VAL B C 1
ATOM 3211 O O . VAL B 1 127 ? 5.781 -10.594 7.902 1 90.31 127 VAL B O 1
ATOM 3214 N N . GLY B 1 128 ? 7.199 -9.789 9.414 1 91.62 128 GLY B N 1
ATOM 3215 C CA . GLY B 1 128 ? 6.246 -9.891 10.516 1 91.62 128 GLY B CA 1
ATOM 3216 C C . GLY B 1 128 ? 4.996 -9.055 10.297 1 91.62 128 GLY B C 1
ATOM 3217 O O . GLY B 1 128 ? 3.881 -9.531 10.508 1 91.62 128 GLY B O 1
ATOM 3218 N N . ILE B 1 129 ? 5.164 -7.871 9.852 1 90.69 129 ILE B N 1
ATOM 3219 C CA . ILE B 1 129 ? 4.051 -6.973 9.57 1 90.69 129 ILE B CA 1
ATOM 3220 C C . ILE B 1 129 ? 3.182 -7.559 8.461 1 90.69 129 ILE B C 1
ATOM 3222 O O . ILE B 1 129 ? 1.951 -7.543 8.555 1 90.69 129 ILE B O 1
ATOM 3226 N N . GLY B 1 130 ? 3.84 -8.031 7.488 1 88.25 130 GLY B N 1
ATOM 3227 C CA . GLY B 1 130 ? 3.098 -8.68 6.422 1 88.25 130 GLY B CA 1
ATOM 3228 C C . GLY B 1 130 ? 2.266 -9.852 6.898 1 88.25 130 GLY B C 1
ATOM 3229 O O . GLY B 1 130 ? 1.114 -10.008 6.492 1 88.25 130 GLY B O 1
ATOM 3230 N N . ALA B 1 131 ? 2.826 -10.609 7.73 1 86.88 131 ALA B N 1
ATOM 3231 C CA . ALA B 1 131 ? 2.125 -11.773 8.266 1 86.88 131 ALA B CA 1
ATOM 3232 C C . ALA B 1 131 ? 0.889 -11.359 9.055 1 86.88 131 ALA B C 1
ATOM 3234 O O . ALA B 1 131 ? -0.177 -11.961 8.922 1 86.88 131 ALA B O 1
ATOM 3235 N N . ILE B 1 132 ? 1.007 -10.406 9.828 1 86.31 132 ILE B N 1
ATOM 3236 C CA . ILE B 1 132 ? -0.106 -9.891 10.617 1 86.31 132 ILE B CA 1
ATOM 3237 C C . ILE B 1 132 ? -1.19 -9.352 9.688 1 86.31 132 ILE B C 1
ATOM 3239 O O . ILE B 1 132 ? -2.383 -9.562 9.922 1 86.31 132 ILE B O 1
ATOM 3243 N N . ALA B 1 133 ? -0.748 -8.633 8.648 1 85.06 133 ALA B N 1
ATOM 3244 C CA . ALA B 1 133 ? -1.681 -8.047 7.691 1 85.06 133 ALA B CA 1
ATOM 3245 C C . ALA B 1 133 ? -2.557 -9.125 7.051 1 85.06 133 ALA B C 1
ATOM 3247 O O . ALA B 1 133 ? -3.779 -8.977 6.98 1 85.06 133 ALA B O 1
ATOM 3248 N N . VAL B 1 134 ? -1.964 -10.148 6.656 1 79.31 134 VAL B N 1
ATOM 3249 C CA . VAL B 1 134 ? -2.68 -11.219 5.969 1 79.31 134 VAL B CA 1
ATOM 3250 C C . VAL B 1 134 ? -3.635 -11.906 6.941 1 79.31 134 VAL B C 1
ATOM 3252 O O . VAL B 1 134 ? -4.742 -12.297 6.562 1 79.31 134 VAL B O 1
ATOM 3255 N N . MET B 1 135 ? -3.225 -12.07 8.148 1 79 135 MET B N 1
ATOM 3256 C CA . MET B 1 135 ? -4.086 -12.68 9.156 1 79 135 MET B CA 1
ATOM 3257 C C . MET B 1 135 ? -5.316 -11.82 9.414 1 79 135 MET B C 1
ATOM 3259 O O . MET B 1 135 ? -6.418 -12.344 9.602 1 79 135 MET B O 1
ATOM 3263 N N . LEU B 1 136 ? -5.125 -10.594 9.383 1 78.06 136 LEU B N 1
ATOM 3264 C CA . LEU B 1 136 ? -6.227 -9.664 9.609 1 78.06 136 LEU B CA 1
ATOM 3265 C C . LEU B 1 136 ? -7.234 -9.727 8.469 1 78.06 136 LEU B C 1
ATOM 3267 O O . LEU B 1 136 ? -8.445 -9.609 8.695 1 78.06 136 LEU B O 1
ATOM 3271 N N . LEU B 1 137 ? -6.77 -9.836 7.328 1 76.12 137 LEU B N 1
ATOM 3272 C CA . LEU B 1 137 ? -7.629 -9.812 6.148 1 76.12 137 LEU B CA 1
ATOM 3273 C C . LEU B 1 137 ? -8.359 -11.141 5.98 1 76.12 137 LEU B C 1
ATOM 3275 O O . LEU B 1 137 ? -9.422 -11.195 5.363 1 76.12 137 LEU B O 1
ATOM 3279 N N . SER B 1 138 ? -7.777 -12.172 6.449 1 70.44 138 SER B N 1
ATOM 3280 C CA . SER B 1 138 ? -8.367 -13.492 6.289 1 70.44 138 SER B CA 1
ATOM 3281 C C . SER B 1 138 ? -9.516 -13.711 7.273 1 70.44 138 SER B C 1
ATOM 3283 O O . SER B 1 138 ? -10.422 -14.508 7.016 1 70.44 138 SER B O 1
ATOM 3285 N N . SER B 1 139 ? -9.539 -13.141 8.453 1 61.91 139 SER B N 1
ATOM 3286 C CA . SER B 1 139 ? -10.484 -13.484 9.516 1 61.91 139 SER B CA 1
ATOM 3287 C C . SER B 1 139 ? -11.766 -12.664 9.398 1 61.91 139 SER B C 1
ATOM 3289 O O . SER B 1 139 ? -12.773 -12.984 10.023 1 61.91 139 SER B O 1
ATOM 3291 N N . HIS B 1 140 ? -12.055 -11.969 8.312 1 59.47 140 HIS B N 1
ATOM 3292 C CA . HIS B 1 140 ? -13.227 -11.109 8.227 1 59.47 140 HIS B CA 1
ATOM 3293 C C . HIS B 1 140 ? -13.906 -10.961 9.578 1 59.47 140 HIS B C 1
ATOM 3295 O O . HIS B 1 140 ? -15.133 -11.062 9.688 1 59.47 140 HIS B O 1
ATOM 3301 N N . GLY B 1 141 ? -13.195 -10.797 10.617 1 54.75 141 GLY B N 1
ATOM 3302 C CA . GLY B 1 141 ? -13.789 -10.633 11.938 1 54.75 141 GLY B CA 1
ATOM 3303 C C . GLY B 1 141 ? -14.211 -11.945 12.57 1 54.75 141 GLY B C 1
ATOM 3304 O O . GLY B 1 141 ? -14.656 -11.969 13.711 1 54.75 141 GLY B O 1
ATOM 3305 N N . HIS B 1 142 ? -14.219 -12.977 11.82 1 60.59 142 HIS B N 1
ATOM 3306 C CA . HIS B 1 142 ? -14.766 -14.203 12.383 1 60.59 142 HIS B CA 1
ATOM 3307 C C . HIS B 1 142 ? -13.664 -15.234 12.641 1 60.59 142 HIS B C 1
ATOM 3309 O O . HIS B 1 142 ? -13.742 -16.359 12.164 1 60.59 142 HIS B O 1
ATOM 3315 N N . TRP B 1 143 ? -12.664 -14.781 13.273 1 60.25 143 TRP B N 1
ATOM 3316 C CA . TRP B 1 143 ? -11.617 -15.742 13.602 1 60.25 143 TRP B CA 1
ATOM 3317 C C . TRP B 1 143 ? -12.188 -16.922 14.383 1 60.25 143 TRP B C 1
ATOM 3319 O O . TRP B 1 143 ? -11.711 -18.062 14.234 1 60.25 143 TRP B O 1
ATOM 3329 N N . ARG B 1 144 ? -13.234 -16.562 14.977 1 59.28 144 ARG B N 1
ATOM 3330 C CA . ARG B 1 144 ? -13.812 -17.562 15.875 1 59.28 144 ARG B CA 1
ATOM 3331 C C . ARG B 1 144 ? -14.547 -18.641 15.094 1 59.28 144 ARG B C 1
ATOM 3333 O O . ARG B 1 144 ? -14.758 -19.75 15.609 1 59.28 144 ARG B O 1
ATOM 3340 N N . GLN B 1 145 ? -14.75 -18.344 14.031 1 62.81 145 GLN B N 1
ATOM 3341 C CA . GLN B 1 145 ? -15.531 -19.328 13.305 1 62.81 145 GLN B CA 1
ATOM 3342 C C . GLN B 1 145 ? -14.641 -20.156 12.375 1 62.81 145 GLN B C 1
ATOM 3344 O O . GLN B 1 145 ? -15.125 -21.062 11.695 1 62.81 145 GLN B O 1
ATOM 3349 N N . LEU B 1 146 ? -13.383 -19.906 12.562 1 69.5 146 LEU B N 1
ATOM 3350 C CA . LEU B 1 146 ? -12.523 -20.703 11.703 1 69.5 146 LEU B CA 1
ATOM 3351 C C . LEU B 1 146 ? -12.266 -22.078 12.305 1 69.5 146 LEU B C 1
ATOM 3353 O O . LEU B 1 146 ? -11.93 -22.188 13.492 1 69.5 146 LEU B O 1
ATOM 3357 N N . SER B 1 147 ? -12.594 -23.141 11.547 1 75.38 147 SER B N 1
ATOM 3358 C CA . SER B 1 147 ? -12.312 -24.5 11.992 1 75.38 147 SER B CA 1
ATOM 3359 C C . SER B 1 147 ? -10.812 -24.781 12.016 1 75.38 147 SER B C 1
ATOM 3361 O O . SER B 1 147 ? -10.055 -24.188 11.25 1 75.38 147 SER B O 1
ATOM 3363 N N . LEU B 1 148 ? -10.359 -25.562 12.875 1 78.75 148 LEU B N 1
ATOM 3364 C CA . LEU B 1 148 ? -8.969 -25.984 12.992 1 78.75 148 LEU B CA 1
ATOM 3365 C C . LEU B 1 148 ? -8.484 -26.625 11.703 1 78.75 148 LEU B C 1
ATOM 3367 O O . LEU B 1 148 ? -7.336 -26.438 11.297 1 78.75 148 LEU B O 1
ATOM 3371 N N . SER B 1 149 ? -9.344 -27.312 11.078 1 82.25 149 SER B N 1
ATOM 3372 C CA . SER B 1 149 ? -8.992 -27.984 9.828 1 82.25 149 SER B CA 1
ATOM 3373 C C . SER B 1 149 ? -8.633 -26.969 8.742 1 82.25 149 SER B C 1
ATOM 3375 O O . SER B 1 149 ? -7.699 -27.188 7.969 1 82.25 149 SER B O 1
ATOM 3377 N N . THR B 1 150 ? -9.289 -25.922 8.727 1 80.81 150 THR B N 1
ATOM 3378 C CA . THR B 1 150 ? -9.039 -24.891 7.727 1 80.81 150 THR B CA 1
ATOM 3379 C C . THR B 1 150 ? -7.715 -24.188 7.992 1 80.81 150 THR B C 1
ATOM 3381 O O . THR B 1 150 ? -6.961 -23.891 7.062 1 80.81 150 THR B O 1
ATOM 3384 N N . VAL B 1 151 ? -7.445 -24.031 9.227 1 80.06 151 VAL B N 1
ATOM 3385 C CA . VAL B 1 151 ? -6.211 -23.359 9.609 1 80.06 151 VAL B CA 1
ATOM 3386 C C . VAL B 1 151 ? -5.016 -24.25 9.273 1 80.06 151 VAL B C 1
ATOM 3388 O O . VAL B 1 151 ? -4.02 -23.766 8.719 1 80.06 151 VAL B O 1
ATOM 3391 N N . VAL B 1 152 ? -5.18 -25.484 9.562 1 86.25 152 VAL B N 1
ATOM 3392 C CA . VAL B 1 152 ? -4.098 -26.438 9.289 1 86.25 152 VAL B CA 1
ATOM 3393 C C . VAL B 1 152 ? -3.889 -26.562 7.781 1 86.25 152 VAL B C 1
ATOM 3395 O O . VAL B 1 152 ? -2.752 -26.609 7.305 1 86.25 152 VAL B O 1
ATOM 3398 N N . LEU B 1 153 ? -4.93 -26.594 7.082 1 87.56 153 LEU B N 1
ATOM 3399 C CA . LEU B 1 153 ? -4.852 -26.672 5.625 1 87.56 153 LEU B CA 1
ATOM 3400 C C . LEU B 1 153 ? -4.156 -25.438 5.051 1 87.56 153 LEU B C 1
ATOM 3402 O O . LEU B 1 153 ? -3.307 -25.562 4.168 1 87.56 153 LEU B O 1
ATOM 3406 N N . GLY B 1 154 ? -4.496 -24.359 5.562 1 86.38 154 GLY B N 1
ATOM 3407 C CA . GLY B 1 154 ? -3.885 -23.109 5.113 1 86.38 154 GLY B CA 1
ATOM 3408 C C . GLY B 1 154 ? -2.4 -23.031 5.422 1 86.38 154 GLY B C 1
ATOM 3409 O O . GLY B 1 154 ? -1.603 -22.656 4.559 1 86.38 154 GLY B O 1
ATOM 3410 N N . LEU B 1 155 ? -2.078 -23.406 6.594 1 87 155 LEU B N 1
ATOM 3411 C CA . LEU B 1 155 ? -0.68 -23.375 7.008 1 87 155 LEU B CA 1
ATOM 3412 C C . LEU B 1 155 ? 0.146 -24.375 6.207 1 87 155 LEU B C 1
ATOM 3414 O O . LEU B 1 155 ? 1.296 -24.109 5.859 1 87 155 LEU B O 1
ATOM 3418 N N . ALA B 1 156 ? -0.46 -25.5 6.008 1 92.88 156 ALA B N 1
ATOM 3419 C CA . ALA B 1 156 ? 0.215 -26.516 5.203 1 92.88 156 ALA B CA 1
ATOM 3420 C C . ALA B 1 156 ? 0.431 -26.016 3.773 1 92.88 156 ALA B C 1
ATOM 3422 O O . ALA B 1 156 ? 1.487 -26.266 3.182 1 92.88 156 ALA B O 1
ATOM 3423 N N . CYS B 1 157 ? -0.524 -25.391 3.244 1 93.38 157 CYS B N 1
ATOM 3424 C CA . CYS B 1 157 ? -0.425 -24.812 1.906 1 93.38 157 CYS B CA 1
ATOM 3425 C C . CYS B 1 157 ? 0.688 -23.781 1.84 1 93.38 157 CYS B C 1
ATOM 3427 O O . CYS B 1 157 ? 1.572 -23.859 0.985 1 93.38 157 CYS B O 1
ATOM 3429 N N . GLY B 1 158 ? 0.675 -22.906 2.797 1 92.38 158 GLY B N 1
ATOM 3430 C CA . GLY B 1 158 ? 1.7 -21.875 2.852 1 92.38 158 GLY B CA 1
ATOM 3431 C C . GLY B 1 158 ? 3.1 -22.438 3.033 1 92.38 158 GLY B C 1
ATOM 3432 O O . GLY B 1 158 ? 4.051 -21.969 2.406 1 92.38 158 GLY B O 1
ATOM 3433 N N . SER B 1 159 ? 3.172 -23.391 3.85 1 94.5 159 SER B N 1
ATOM 3434 C CA . SER B 1 159 ? 4.465 -24.016 4.098 1 94.5 159 SER B CA 1
ATOM 3435 C C . SER B 1 159 ? 4.984 -24.719 2.852 1 94.5 159 SER B C 1
ATOM 3437 O O . SER B 1 159 ? 6.18 -24.656 2.547 1 94.5 159 SER B O 1
ATOM 3439 N N . ALA B 1 160 ? 4.113 -25.406 2.213 1 96.44 160 ALA B N 1
ATOM 3440 C CA . ALA B 1 160 ? 4.504 -26.094 0.989 1 96.44 160 ALA B CA 1
ATOM 3441 C C . ALA B 1 160 ? 4.941 -25.109 -0.087 1 96.44 160 ALA B C 1
ATOM 3443 O O . ALA B 1 160 ? 5.93 -25.344 -0.786 1 96.44 160 ALA B O 1
ATOM 3444 N N . PHE B 1 161 ? 4.227 -24.031 -0.179 1 95.62 161 PHE B N 1
ATOM 3445 C CA . PHE B 1 161 ? 4.617 -23 -1.135 1 95.62 161 PHE B CA 1
ATOM 3446 C C . PHE B 1 161 ? 5.949 -22.375 -0.744 1 95.62 161 PHE B C 1
ATOM 3448 O O . PHE B 1 161 ? 6.77 -22.062 -1.608 1 95.62 161 PHE B O 1
ATOM 3455 N N . ALA B 1 162 ? 6.156 -22.156 0.514 1 95.75 162 ALA B N 1
ATOM 3456 C CA . ALA B 1 162 ? 7.422 -21.609 0.987 1 95.75 162 ALA B CA 1
ATOM 3457 C C . ALA B 1 162 ? 8.594 -22.516 0.615 1 95.75 162 ALA B C 1
ATOM 3459 O O . ALA B 1 162 ? 9.625 -22.047 0.14 1 95.75 162 ALA B O 1
ATOM 3460 N N . LEU B 1 163 ? 8.398 -23.766 0.849 1 96.31 163 LEU B N 1
ATOM 3461 C CA . LEU B 1 163 ? 9.438 -24.719 0.508 1 96.31 163 LEU B CA 1
ATOM 3462 C C . LEU B 1 163 ? 9.695 -24.734 -0.996 1 96.31 163 LEU B C 1
ATOM 3464 O O . LEU B 1 163 ? 10.844 -24.812 -1.436 1 96.31 163 LEU B O 1
ATOM 3468 N N . THR B 1 164 ? 8.617 -24.688 -1.73 1 96.75 164 THR B N 1
ATOM 3469 C CA . THR B 1 164 ? 8.75 -24.594 -3.18 1 96.75 164 THR B CA 1
ATOM 3470 C C . THR B 1 164 ? 9.625 -23.406 -3.568 1 96.75 164 THR B C 1
ATOM 3472 O O . THR B 1 164 ? 10.578 -23.547 -4.336 1 96.75 164 THR B O 1
ATOM 3475 N N . SER B 1 165 ? 9.32 -22.281 -3.041 1 96.5 165 SER B N 1
ATOM 3476 C CA . SER B 1 165 ? 10.023 -21.047 -3.387 1 96.5 165 SER B CA 1
ATOM 3477 C C . SER B 1 165 ? 11.492 -21.125 -2.988 1 96.5 165 SER B C 1
ATOM 3479 O O . SER B 1 165 ? 12.367 -20.688 -3.742 1 96.5 165 SER B O 1
ATOM 3481 N N . LEU B 1 166 ? 11.766 -21.656 -1.835 1 96.31 166 LEU B N 1
ATOM 3482 C CA . LEU B 1 166 ? 13.141 -21.75 -1.341 1 96.31 166 LEU B CA 1
ATOM 3483 C C . LEU B 1 166 ? 13.961 -22.703 -2.197 1 96.31 166 LEU B C 1
ATOM 3485 O O . LEU B 1 166 ? 15.109 -22.406 -2.537 1 96.31 166 LEU B O 1
ATOM 3489 N N . TRP B 1 167 ? 13.383 -23.766 -2.549 1 96.88 167 TRP B N 1
ATOM 3490 C CA . TRP B 1 167 ? 14.102 -24.75 -3.355 1 96.88 167 TRP B CA 1
ATOM 3491 C C . TRP B 1 167 ? 14.273 -24.266 -4.789 1 96.88 167 TRP B C 1
ATOM 3493 O O . TRP B 1 167 ? 15.258 -24.594 -5.449 1 96.88 167 TRP B O 1
ATOM 3503 N N . VAL B 1 168 ? 13.312 -23.5 -5.27 1 95.56 168 VAL B N 1
ATOM 3504 C CA . VAL B 1 168 ? 13.445 -22.891 -6.586 1 95.56 168 VAL B CA 1
ATOM 3505 C C . VAL B 1 168 ? 14.641 -21.938 -6.59 1 95.56 168 VAL B C 1
ATOM 3507 O O . VAL B 1 168 ? 15.43 -21.938 -7.539 1 95.56 168 VAL B O 1
ATOM 3510 N N . ARG B 1 169 ? 14.766 -21.156 -5.582 1 95.44 169 ARG B N 1
ATOM 3511 C CA . ARG B 1 169 ? 15.906 -20.266 -5.496 1 95.44 169 ARG B CA 1
ATOM 3512 C C . ARG B 1 169 ? 17.219 -21.047 -5.438 1 95.44 169 ARG B C 1
ATOM 3514 O O . ARG B 1 169 ? 18.172 -20.734 -6.164 1 95.44 169 ARG B O 1
ATOM 3521 N N . GLU B 1 170 ? 17.297 -22.062 -4.621 1 94.5 170 GLU B N 1
ATOM 3522 C CA . GLU B 1 170 ? 18.516 -22.875 -4.508 1 94.5 170 GLU B CA 1
ATOM 3523 C C . GLU B 1 170 ? 18.875 -23.516 -5.84 1 94.5 170 GLU B C 1
ATOM 3525 O O . GLU B 1 170 ? 20.062 -23.578 -6.207 1 94.5 170 GLU B O 1
ATOM 3530 N N . ALA B 1 171 ? 17.875 -24 -6.496 1 95.38 171 ALA B N 1
ATOM 3531 C CA . ALA B 1 171 ? 18.125 -24.578 -7.812 1 95.38 171 ALA B CA 1
ATOM 3532 C C . ALA B 1 171 ? 18.719 -23.547 -8.773 1 95.38 171 ALA B C 1
ATOM 3534 O O . ALA B 1 171 ? 19.641 -23.844 -9.516 1 95.38 171 ALA B O 1
ATOM 3535 N N . SER B 1 172 ? 18.172 -22.344 -8.734 1 93.94 172 SER B N 1
ATOM 3536 C CA . SER B 1 172 ? 18.641 -21.297 -9.633 1 93.94 172 SER B CA 1
ATOM 3537 C C . SER B 1 172 ? 20.078 -20.906 -9.336 1 93.94 172 SER B C 1
ATOM 3539 O O . SER B 1 172 ? 20.828 -20.562 -10.25 1 93.94 172 SER B O 1
ATOM 3541 N N . LEU B 1 173 ? 20.5 -21 -8.109 1 90.88 173 LEU B N 1
ATOM 3542 C CA . LEU B 1 173 ? 21.859 -20.625 -7.715 1 90.88 173 LEU B CA 1
ATOM 3543 C C . LEU B 1 173 ? 22.859 -21.703 -8.125 1 90.88 173 LEU B C 1
ATOM 3545 O O . LEU B 1 173 ? 24.062 -21.438 -8.211 1 90.88 173 LEU B O 1
ATOM 3549 N N . GLN B 1 174 ? 22.344 -22.906 -8.391 1 91.44 174 GLN B N 1
ATOM 3550 C CA . GLN B 1 174 ? 23.219 -24.016 -8.773 1 91.44 174 GLN B CA 1
ATOM 3551 C C . GLN B 1 174 ? 23.516 -23.984 -10.266 1 91.44 174 GLN B C 1
ATOM 3553 O O . GLN B 1 174 ? 24.469 -24.625 -10.727 1 91.44 174 GLN B O 1
ATOM 3558 N N . VAL B 1 175 ? 22.609 -23.156 -10.906 1 89.88 175 VAL B N 1
ATOM 3559 C CA . VAL B 1 175 ? 22.797 -23.109 -12.359 1 89.88 175 VAL B CA 1
ATOM 3560 C C . VAL B 1 175 ? 23.922 -22.141 -12.711 1 89.88 175 VAL B C 1
ATOM 3562 O O . VAL B 1 175 ? 23.875 -20.969 -12.32 1 89.88 175 VAL B O 1
ATOM 3565 N N . GLY B 1 176 ? 25.047 -22.453 -13.172 1 87.62 176 GLY B N 1
ATOM 3566 C CA . GLY B 1 176 ? 26.203 -21.641 -13.523 1 87.62 176 GLY B CA 1
ATOM 3567 C C . GLY B 1 176 ? 25.953 -20.734 -14.719 1 87.62 176 GLY B C 1
ATOM 3568 O O . GLY B 1 176 ? 26.828 -20.594 -15.578 1 87.62 176 GLY B O 1
ATOM 3569 N N . LEU B 1 177 ? 24.719 -20.234 -14.898 1 91.38 177 LEU B N 1
ATOM 3570 C CA . LEU B 1 177 ? 24.375 -19.312 -15.969 1 91.38 177 LEU B CA 1
ATOM 3571 C C . LEU B 1 177 ? 23.906 -17.969 -15.398 1 91.38 177 LEU B C 1
ATOM 3573 O O . LEU B 1 177 ? 23.453 -17.906 -14.25 1 91.38 177 LEU B O 1
ATOM 3577 N N . PRO B 1 178 ? 24.109 -17.016 -16.141 1 91.38 178 PRO B N 1
ATOM 3578 C CA . PRO B 1 178 ? 23.625 -15.711 -15.68 1 91.38 178 PRO B CA 1
ATOM 3579 C C . PRO B 1 178 ? 22.109 -15.57 -15.758 1 91.38 178 PRO B C 1
ATOM 3581 O O . PRO B 1 178 ? 21.453 -16.344 -16.469 1 91.38 178 PRO B O 1
ATOM 3584 N N . PHE B 1 179 ? 21.547 -14.617 -15 1 90.62 179 PHE B N 1
ATOM 3585 C CA . PHE B 1 179 ? 20.156 -14.219 -15.172 1 90.62 179 PHE B CA 1
ATOM 3586 C C . PHE B 1 179 ? 19.938 -13.586 -16.547 1 90.62 179 PHE B C 1
ATOM 3588 O O . PHE B 1 179 ? 20.781 -12.828 -17.031 1 90.62 179 PHE B O 1
ATOM 3595 N N . PRO B 1 180 ? 18.812 -14.008 -17.203 1 93.12 180 PRO B N 1
ATOM 3596 C CA . PRO B 1 180 ? 17.594 -14.711 -16.766 1 93.12 180 PRO B CA 1
ATOM 3597 C C . PRO B 1 180 ? 17.609 -16.188 -17.156 1 93.12 180 PRO B C 1
ATOM 3599 O O . PRO B 1 180 ? 16.656 -16.922 -16.812 1 93.12 180 PRO B O 1
ATOM 3602 N N . HIS B 1 181 ? 18.625 -16.734 -17.734 1 94.19 181 HIS B N 1
ATOM 3603 C CA . HIS B 1 181 ? 18.672 -18.094 -18.25 1 94.19 181 HIS B CA 1
ATOM 3604 C C . HIS B 1 181 ? 18.562 -19.125 -17.125 1 94.19 181 HIS B C 1
ATOM 3606 O O . HIS B 1 181 ? 17.891 -20.156 -17.281 1 94.19 181 HIS B O 1
ATOM 3612 N N . ARG B 1 182 ? 19.219 -18.828 -16.016 1 93.62 182 ARG B N 1
ATOM 3613 C CA . ARG B 1 182 ? 19.172 -19.781 -14.914 1 93.62 182 ARG B CA 1
ATOM 3614 C C . ARG B 1 182 ? 17.734 -19.953 -14.406 1 93.62 182 ARG B C 1
ATOM 3616 O O . ARG B 1 182 ? 17.312 -21.078 -14.141 1 93.62 182 ARG B O 1
ATOM 3623 N N . ALA B 1 183 ? 16.984 -18.875 -14.258 1 94.81 183 ALA B N 1
ATOM 3624 C CA . ALA B 1 183 ? 15.602 -18.938 -13.82 1 94.81 183 ALA B CA 1
ATOM 3625 C C . ALA B 1 183 ? 14.727 -19.656 -14.844 1 94.81 183 ALA B C 1
ATOM 3627 O O . ALA B 1 183 ? 13.812 -20.391 -14.484 1 94.81 183 ALA B O 1
ATOM 3628 N N . GLY B 1 184 ? 15.031 -19.422 -16.094 1 95.69 184 GLY B N 1
ATOM 3629 C CA . GLY B 1 184 ? 14.289 -20.062 -17.172 1 95.69 184 GLY B CA 1
ATOM 3630 C C . GLY B 1 184 ? 14.414 -21.562 -17.172 1 95.69 184 GLY B C 1
ATOM 3631 O O . GLY B 1 184 ? 13.438 -22.281 -17.406 1 95.69 184 GLY B O 1
ATOM 3632 N N . TRP B 1 185 ? 15.562 -22.031 -16.969 1 95.56 185 TRP B N 1
ATOM 3633 C CA . TRP B 1 185 ? 15.797 -23.469 -16.938 1 95.56 185 TRP B CA 1
ATOM 3634 C C . TRP B 1 185 ? 15.07 -24.109 -15.758 1 95.56 185 TRP B C 1
ATOM 3636 O O . TRP B 1 185 ? 14.445 -25.156 -15.906 1 95.56 185 TRP B O 1
ATOM 3646 N N . VAL B 1 186 ? 15.211 -23.531 -14.602 1 96.12 186 VAL B N 1
ATOM 3647 C CA . VAL B 1 186 ? 14.531 -24.062 -13.43 1 96.12 186 VAL B CA 1
ATOM 3648 C C . VAL B 1 186 ? 13.023 -24.078 -13.664 1 96.12 186 VAL B C 1
ATOM 3650 O O . VAL B 1 186 ? 12.352 -25.062 -13.352 1 96.12 186 VAL B O 1
ATOM 3653 N N . LEU B 1 187 ? 12.516 -23.047 -14.234 1 97.06 187 LEU B N 1
ATOM 3654 C CA . LEU B 1 187 ? 11.102 -22.922 -14.547 1 97.06 187 LEU B CA 1
ATOM 3655 C C . LEU B 1 187 ? 10.648 -24.078 -15.445 1 97.06 187 LEU B C 1
ATOM 3657 O O . LEU B 1 187 ? 9.672 -24.766 -15.141 1 97.06 187 LEU B O 1
ATOM 3661 N N . LEU B 1 188 ? 11.336 -24.266 -16.516 1 96.38 188 LEU B N 1
ATOM 3662 C CA . LEU B 1 188 ? 10.961 -25.266 -17.5 1 96.38 188 LEU B CA 1
ATOM 3663 C C . LEU B 1 188 ? 10.984 -26.672 -16.891 1 96.38 188 LEU B C 1
ATOM 3665 O O . LEU B 1 188 ? 10.047 -27.453 -17.078 1 96.38 188 LEU B O 1
ATOM 3669 N N . LEU B 1 189 ? 12.016 -26.969 -16.172 1 96.62 189 LEU B N 1
ATOM 3670 C CA . LEU B 1 189 ? 12.188 -28.328 -15.633 1 96.62 189 LEU B CA 1
ATOM 3671 C C . LEU B 1 189 ? 11.164 -28.609 -14.539 1 96.62 189 LEU B C 1
ATOM 3673 O O . LEU B 1 189 ? 10.625 -29.703 -14.453 1 96.62 189 LEU B O 1
ATOM 3677 N N . VAL B 1 190 ? 10.93 -27.625 -13.68 1 97 190 VAL B N 1
ATOM 3678 C CA . VAL B 1 190 ? 9.953 -27.797 -12.609 1 97 190 VAL B CA 1
ATOM 3679 C C . VAL B 1 190 ? 8.562 -28.016 -13.211 1 97 190 VAL B C 1
ATOM 3681 O O . VAL B 1 190 ? 7.855 -28.953 -12.836 1 97 190 VAL B O 1
ATOM 3684 N N . ILE B 1 191 ? 8.188 -27.203 -14.141 1 97.12 191 ILE B N 1
ATOM 3685 C CA . ILE B 1 191 ? 6.867 -27.281 -14.75 1 97.12 191 ILE B CA 1
ATOM 3686 C C . ILE B 1 191 ? 6.734 -28.594 -15.531 1 97.12 191 ILE B C 1
ATOM 3688 O O . ILE B 1 191 ? 5.695 -29.266 -15.469 1 97.12 191 ILE B O 1
ATOM 3692 N N . ALA B 1 192 ? 7.762 -28.938 -16.281 1 96.88 192 ALA B N 1
ATOM 3693 C CA . ALA B 1 192 ? 7.734 -30.172 -17.062 1 96.88 192 ALA B CA 1
ATOM 3694 C C . ALA B 1 192 ? 7.531 -31.391 -16.156 1 96.88 192 ALA B C 1
ATOM 3696 O O . ALA B 1 192 ? 6.754 -32.281 -16.469 1 96.88 192 ALA B O 1
ATOM 3697 N N . LEU B 1 193 ? 8.258 -31.375 -15.07 1 97.12 193 LEU B N 1
ATOM 3698 C CA . LEU B 1 193 ? 8.125 -32.469 -14.125 1 97.12 193 LEU B CA 1
ATOM 3699 C C . LEU B 1 193 ? 6.715 -32.531 -13.531 1 97.12 193 LEU B C 1
ATOM 3701 O O . LEU B 1 193 ? 6.113 -33.594 -13.422 1 97.12 193 LEU B O 1
ATOM 3705 N N . GLN B 1 194 ? 6.16 -31.406 -13.172 1 97.31 194 GLN B N 1
ATOM 3706 C CA . GLN B 1 194 ? 4.82 -31.328 -12.602 1 97.31 194 GLN B CA 1
ATOM 3707 C C . GLN B 1 194 ? 3.766 -31.797 -13.602 1 97.31 194 GLN B C 1
ATOM 3709 O O . GLN B 1 194 ? 2.857 -32.562 -13.25 1 97.31 194 GLN B O 1
ATOM 3714 N N . THR B 1 195 ? 3.885 -31.344 -14.812 1 96.81 195 THR B N 1
ATOM 3715 C CA . THR B 1 195 ? 2.938 -31.719 -15.859 1 96.81 195 THR B CA 1
ATOM 3716 C C . THR B 1 195 ? 2.951 -33.219 -16.094 1 96.81 195 THR B C 1
ATOM 3718 O O . THR B 1 195 ? 1.895 -33.844 -16.172 1 96.81 195 THR B O 1
ATOM 3721 N N . THR B 1 196 ? 4.105 -33.75 -16.172 1 96.81 196 THR B N 1
ATOM 3722 C CA . THR B 1 196 ? 4.242 -35.188 -16.438 1 96.81 196 THR B CA 1
ATOM 3723 C C . THR B 1 196 ? 3.682 -36.031 -15.289 1 96.81 196 THR B C 1
ATOM 3725 O O . THR B 1 196 ? 2.955 -37 -15.508 1 96.81 196 THR B O 1
ATOM 3728 N N . LEU B 1 197 ? 4.012 -35.688 -14.07 1 96.88 197 LEU B N 1
ATOM 3729 C CA . LEU B 1 197 ? 3.561 -36.406 -12.898 1 96.88 197 LEU B CA 1
ATOM 3730 C C . LEU B 1 197 ? 2.043 -36.375 -12.773 1 96.88 197 LEU B C 1
ATOM 3732 O O . LEU B 1 197 ? 1.401 -37.406 -12.539 1 96.88 197 LEU B O 1
ATOM 3736 N N . LEU B 1 198 ? 1.465 -35.25 -12.969 1 96.38 198 LEU B N 1
ATOM 3737 C CA . LEU B 1 198 ? 0.026 -35.094 -12.781 1 96.38 198 LEU B CA 1
ATOM 3738 C C . LEU B 1 198 ? -0.741 -35.719 -13.945 1 96.38 198 LEU B C 1
ATOM 3740 O O . LEU B 1 198 ? -1.817 -36.281 -13.758 1 96.38 198 LEU B O 1
ATOM 3744 N N . LEU B 1 199 ? -0.231 -35.531 -15.141 1 95.44 199 LEU B N 1
ATOM 3745 C CA . LEU B 1 199 ? -0.857 -36.188 -16.281 1 95.44 199 LEU B CA 1
ATOM 3746 C C . LEU B 1 199 ? -0.868 -37.688 -16.109 1 95.44 199 LEU B C 1
ATOM 3748 O O . LEU B 1 199 ? -1.865 -38.344 -16.422 1 95.44 199 LEU B O 1
ATOM 3752 N N . ALA B 1 200 ? 0.258 -38.188 -15.719 1 96.31 200 ALA B N 1
ATOM 3753 C CA . ALA B 1 200 ? 0.35 -39.625 -15.484 1 96.31 200 ALA B CA 1
ATOM 3754 C C . ALA B 1 200 ? -0.641 -40.062 -14.414 1 96.31 200 ALA B C 1
ATOM 3756 O O . ALA B 1 200 ? -1.312 -41.094 -14.562 1 96.31 200 ALA B O 1
ATOM 3757 N N . TYR B 1 201 ? -0.727 -39.344 -13.406 1 95.75 201 TYR B N 1
ATOM 3758 C CA . TYR B 1 201 ? -1.634 -39.656 -12.305 1 95.75 201 TYR B CA 1
ATOM 3759 C C . TYR B 1 201 ? -3.084 -39.656 -12.773 1 95.75 201 TYR B C 1
ATOM 3761 O O . TYR B 1 201 ? -3.846 -40.562 -12.492 1 95.75 201 TYR B O 1
ATOM 3769 N N . LEU B 1 202 ? -3.5 -38.625 -13.453 1 94.5 202 LEU B N 1
ATOM 3770 C CA . LEU B 1 202 ? -4.883 -38.469 -13.891 1 94.5 202 LEU B CA 1
ATOM 3771 C C . LEU B 1 202 ? -5.227 -39.5 -14.953 1 94.5 202 LEU B C 1
ATOM 3773 O O . LEU B 1 202 ? -6.348 -40.031 -14.992 1 94.5 202 LEU B O 1
ATOM 3777 N N . TRP B 1 203 ? -4.27 -39.781 -15.797 1 94.5 203 TRP B N 1
ATOM 3778 C CA . TRP B 1 203 ? -4.48 -40.812 -16.828 1 94.5 203 TRP B CA 1
ATOM 3779 C C . TRP B 1 203 ? -4.711 -42.156 -16.188 1 94.5 203 TRP B C 1
ATOM 3781 O O . TRP B 1 203 ? -5.504 -42.969 -16.688 1 94.5 203 TRP B O 1
ATOM 3791 N N . TRP B 1 204 ? -4.113 -42.406 -15.094 1 95.31 204 TRP B N 1
ATOM 3792 C CA . TRP B 1 204 ? -4.176 -43.719 -14.43 1 95.31 204 TRP B CA 1
ATOM 3793 C C . TRP B 1 204 ? -5.391 -43.781 -13.516 1 95.31 204 TRP B C 1
ATOM 3795 O O . TRP B 1 204 ? -6.082 -44.812 -13.484 1 95.31 204 TRP B O 1
ATOM 3805 N N . ARG B 1 205 ? -5.715 -42.688 -12.805 1 94.19 205 ARG B N 1
ATOM 3806 C CA . ARG B 1 205 ? -6.695 -42.781 -11.727 1 94.19 205 ARG B CA 1
ATOM 3807 C C . ARG B 1 205 ? -7.973 -42 -12.094 1 94.19 205 ARG B C 1
ATOM 3809 O O . ARG B 1 205 ? -9.047 -42.312 -11.555 1 94.19 205 ARG B O 1
ATOM 3816 N N . GLU B 1 206 ? -7.867 -41.031 -12.852 1 94.56 206 GLU B N 1
ATOM 3817 C CA . GLU B 1 206 ? -9.008 -40.156 -13.102 1 94.56 206 GLU B CA 1
ATOM 3818 C C . GLU B 1 206 ? -9.109 -39.781 -14.578 1 94.56 206 GLU B C 1
ATOM 3820 O O . GLU B 1 206 ? -9.195 -38.594 -14.922 1 94.56 206 GLU B O 1
ATOM 3825 N N . ARG B 1 207 ? -9.328 -40.625 -15.422 1 93.06 207 ARG B N 1
ATOM 3826 C CA . ARG B 1 207 ? -9.352 -40.406 -16.859 1 93.06 207 ARG B CA 1
ATOM 3827 C C . ARG B 1 207 ? -10.531 -39.5 -17.25 1 93.06 207 ARG B C 1
ATOM 3829 O O . ARG B 1 207 ? -10.398 -38.625 -18.109 1 93.06 207 ARG B O 1
ATOM 3836 N N . PRO B 1 208 ? -11.703 -39.594 -16.594 1 92.62 208 PRO B N 1
ATOM 3837 C CA . PRO B 1 208 ? -12.828 -38.75 -16.969 1 92.62 208 PRO B CA 1
ATOM 3838 C C . PRO B 1 208 ? -12.531 -37.25 -16.734 1 92.62 208 PRO B C 1
ATOM 3840 O O . PRO B 1 208 ? -13.055 -36.406 -17.438 1 92.62 208 PRO B O 1
ATOM 3843 N N . THR B 1 209 ? -11.711 -37 -15.773 1 93.69 209 THR B N 1
ATOM 3844 C CA . THR B 1 209 ? -11.344 -35.625 -15.484 1 93.69 209 THR B CA 1
ATOM 3845 C C . THR B 1 209 ? -10.602 -35 -16.656 1 93.69 209 THR B C 1
ATOM 3847 O O . THR B 1 209 ? -10.805 -33.812 -16.984 1 93.69 209 THR B O 1
ATOM 3850 N N . LEU B 1 210 ? -9.797 -35.75 -17.328 1 93.38 210 LEU B N 1
ATOM 3851 C CA . LEU B 1 210 ? -9.047 -35.25 -18.484 1 93.38 210 LEU B CA 1
ATOM 3852 C C . LEU B 1 210 ? -9.992 -34.906 -19.625 1 93.38 210 LEU B C 1
ATOM 3854 O O . LEU B 1 210 ? -9.781 -33.906 -20.312 1 93.38 210 LEU B O 1
ATOM 3858 N N . THR B 1 211 ? -10.984 -35.656 -19.781 1 91.88 211 THR B N 1
ATOM 3859 C CA . THR B 1 211 ? -11.977 -35.375 -20.812 1 91.88 211 THR B CA 1
ATOM 3860 C C . THR B 1 211 ? -12.781 -34.125 -20.484 1 91.88 211 THR B C 1
ATOM 3862 O O . THR B 1 211 ? -13.109 -33.344 -21.375 1 91.88 211 THR B O 1
ATOM 3865 N N . ALA B 1 212 ? -13.062 -34.031 -19.266 1 91.75 212 ALA B N 1
ATOM 3866 C CA . ALA B 1 212 ? -13.82 -32.844 -18.812 1 91.75 212 ALA B CA 1
ATOM 3867 C C . ALA B 1 212 ? -13.016 -31.562 -19.031 1 91.75 212 ALA B C 1
ATOM 3869 O O . ALA B 1 212 ? -13.586 -30.531 -19.375 1 91.75 212 ALA B O 1
ATOM 3870 N N . LEU B 1 213 ? -11.75 -31.641 -18.828 1 93.19 213 LEU B N 1
ATOM 3871 C CA . LEU B 1 213 ? -10.891 -30.484 -19.031 1 93.19 213 LEU B CA 1
ATOM 3872 C C . LEU B 1 213 ? -10.82 -30.078 -20.5 1 93.19 213 LEU B C 1
ATOM 3874 O O . LEU B 1 213 ? -10.719 -28.906 -20.828 1 93.19 213 LEU B O 1
ATOM 3878 N N . ARG B 1 214 ? -10.93 -31.047 -21.375 1 91.75 214 ARG B N 1
ATOM 3879 C CA . ARG B 1 214 ? -10.898 -30.781 -22.812 1 91.75 214 ARG B CA 1
ATOM 3880 C C . ARG B 1 214 ? -12.156 -30.047 -23.266 1 91.75 214 ARG B C 1
ATOM 3882 O O . ARG B 1 214 ? -12.156 -29.375 -24.297 1 91.75 214 ARG B O 1
ATOM 3889 N N . ALA B 1 215 ? -13.172 -30.141 -22.453 1 91.81 215 ALA B N 1
ATOM 3890 C CA . ALA B 1 215 ? -14.445 -29.516 -22.781 1 91.81 215 ALA B CA 1
ATOM 3891 C C . ALA B 1 215 ? -14.43 -28.016 -22.453 1 91.81 215 ALA B C 1
ATOM 3893 O O . ALA B 1 215 ? -15.281 -27.266 -22.906 1 91.81 215 ALA B O 1
ATOM 3894 N N . ARG B 1 216 ? -13.453 -27.578 -21.719 1 92.94 216 ARG B N 1
ATOM 3895 C CA . ARG B 1 216 ? -13.344 -26.172 -21.328 1 92.94 216 ARG B CA 1
ATOM 3896 C C . ARG B 1 216 ? -11.977 -25.609 -21.703 1 92.94 216 ARG B C 1
ATOM 3898 O O . ARG B 1 216 ? -11.273 -25.078 -20.844 1 92.94 216 ARG B O 1
ATOM 3905 N N . PRO B 1 217 ? -11.695 -25.531 -22.953 1 92.94 217 PRO B N 1
ATOM 3906 C CA . PRO B 1 217 ? -10.336 -25.156 -23.375 1 92.94 217 PRO B CA 1
ATOM 3907 C C . PRO B 1 217 ? -10.016 -23.688 -23.078 1 92.94 217 PRO B C 1
ATOM 3909 O O . PRO B 1 217 ? -8.859 -23.359 -22.812 1 92.94 217 PRO B O 1
ATOM 3912 N N . ARG B 1 218 ? -10.984 -22.859 -23.094 1 94.5 218 ARG B N 1
ATOM 3913 C CA . ARG B 1 218 ? -10.727 -21.453 -22.844 1 94.5 218 ARG B CA 1
ATOM 3914 C C . ARG B 1 218 ? -10.273 -21.219 -21.406 1 94.5 218 ARG B C 1
ATOM 3916 O O . ARG B 1 218 ? -9.258 -20.562 -21.172 1 94.5 218 ARG B O 1
ATOM 3923 N N . LEU B 1 219 ? -10.992 -21.75 -20.484 1 94.62 219 LEU B N 1
ATOM 3924 C CA . LEU B 1 219 ? -10.664 -21.594 -19.062 1 94.62 219 LEU B CA 1
ATOM 3925 C C . LEU B 1 219 ? -9.344 -22.266 -18.734 1 94.62 219 LEU B C 1
ATOM 3927 O O . LEU B 1 219 ? -8.516 -21.703 -18.016 1 94.62 219 LEU B O 1
ATOM 3931 N N . VAL B 1 220 ? -9.141 -23.375 -19.297 1 95.06 220 VAL B N 1
ATOM 3932 C CA . VAL B 1 220 ? -7.906 -24.125 -19.078 1 95.06 220 VAL B CA 1
ATOM 3933 C C . VAL B 1 220 ? -6.727 -23.328 -19.641 1 95.06 220 VAL B C 1
ATOM 3935 O O . VAL B 1 220 ? -5.691 -23.203 -18.984 1 95.06 220 VAL B O 1
ATOM 3938 N N . GLY B 1 221 ? -6.91 -22.812 -20.797 1 96 221 GLY B N 1
ATOM 3939 C CA . GLY B 1 221 ? -5.867 -22.016 -21.422 1 96 221 GLY B CA 1
ATOM 3940 C C . GLY B 1 221 ? -5.527 -20.766 -20.641 1 96 221 GLY B C 1
ATOM 3941 O O . GLY B 1 221 ? -4.355 -20.406 -20.5 1 96 221 GLY B O 1
ATOM 3942 N N . LEU B 1 222 ? -6.508 -20.125 -20.109 1 95.88 222 LEU B N 1
ATOM 3943 C CA . LEU B 1 222 ? -6.301 -18.906 -19.344 1 95.88 222 LEU B CA 1
ATOM 3944 C C . LEU B 1 222 ? -5.559 -19.203 -18.047 1 95.88 222 LEU B C 1
ATOM 3946 O O . LEU B 1 222 ? -4.664 -18.438 -17.656 1 95.88 222 LEU B O 1
ATOM 3950 N N . ILE B 1 223 ? -5.922 -20.25 -17.438 1 95.69 223 ILE B N 1
ATOM 3951 C CA . ILE B 1 223 ? -5.266 -20.625 -16.188 1 95.69 223 ILE B CA 1
ATOM 3952 C C . ILE B 1 223 ? -3.793 -20.938 -16.469 1 95.69 223 ILE B C 1
ATOM 3954 O O . ILE B 1 223 ? -2.91 -20.438 -15.758 1 95.69 223 ILE B O 1
ATOM 3958 N N . SER B 1 224 ? -3.545 -21.688 -17.469 1 96.38 224 SER B N 1
ATOM 3959 C CA . SER B 1 224 ? -2.172 -22.062 -17.797 1 96.38 224 SER B CA 1
ATOM 3960 C C . SER B 1 224 ? -1.346 -20.844 -18.203 1 96.38 224 SER B C 1
ATOM 3962 O O . SER B 1 224 ? -0.17 -20.734 -17.844 1 96.38 224 SER B O 1
ATOM 3964 N N . LEU B 1 225 ? -1.922 -19.969 -18.953 1 96.62 225 LEU B N 1
ATOM 3965 C CA . LEU B 1 225 ? -1.222 -18.766 -19.406 1 96.62 225 LEU B CA 1
ATOM 3966 C C . LEU B 1 225 ? -0.863 -17.875 -18.219 1 96.62 225 LEU B C 1
ATOM 3968 O O . LEU B 1 225 ? 0.283 -17.438 -18.094 1 96.62 225 LEU B O 1
ATOM 3972 N N . THR B 1 226 ? -1.846 -17.594 -17.391 1 96.31 226 THR B N 1
ATOM 3973 C CA . THR B 1 226 ? -1.599 -16.75 -16.234 1 96.31 226 THR B CA 1
ATOM 3974 C C . THR B 1 226 ? -0.625 -17.422 -15.273 1 96.31 226 THR B C 1
ATOM 3976 O O . THR B 1 226 ? 0.201 -16.766 -14.641 1 96.31 226 THR B O 1
ATOM 3979 N N . SER B 1 227 ? -0.746 -18.719 -15.203 1 96.38 227 SER B N 1
ATOM 3980 C CA . SER B 1 227 ? 0.167 -19.469 -14.344 1 96.38 227 SER B CA 1
ATOM 3981 C C . SER B 1 227 ? 1.603 -19.375 -14.852 1 96.38 227 SER B C 1
ATOM 3983 O O . SER B 1 227 ? 2.533 -19.172 -14.07 1 96.38 227 SER B O 1
ATOM 3985 N N . CYS B 1 228 ? 1.748 -19.531 -16.094 1 96.5 228 CYS B N 1
ATOM 3986 C CA . CYS B 1 228 ? 3.086 -19.5 -16.672 1 96.5 228 CYS B CA 1
ATOM 3987 C C . CYS B 1 228 ? 3.723 -18.125 -16.516 1 96.5 228 CYS B C 1
ATOM 3989 O O . CYS B 1 228 ? 4.871 -18.016 -16.078 1 96.5 228 CYS B O 1
ATOM 3991 N N . ILE B 1 229 ? 3.014 -17.141 -16.844 1 97 229 ILE B N 1
ATOM 3992 C CA . ILE B 1 229 ? 3.537 -15.781 -16.719 1 97 229 ILE B CA 1
ATOM 3993 C C . ILE B 1 229 ? 3.822 -15.477 -15.25 1 97 229 ILE B C 1
ATOM 3995 O O . ILE B 1 229 ? 4.84 -14.859 -14.922 1 97 229 ILE B O 1
ATOM 3999 N N . GLY B 1 230 ? 2.912 -15.867 -14.375 1 96.88 230 GLY B N 1
ATOM 4000 C CA . GLY B 1 230 ? 3.15 -15.727 -12.945 1 96.88 230 GLY B CA 1
ATOM 4001 C C . GLY B 1 230 ? 4.41 -16.438 -12.477 1 96.88 230 GLY B C 1
ATOM 4002 O O . GLY B 1 230 ? 5.188 -15.867 -11.703 1 96.88 230 GLY B O 1
ATOM 4003 N N . SER B 1 231 ? 4.59 -17.578 -12.977 1 96.5 231 SER B N 1
ATOM 4004 C CA . SER B 1 231 ? 5.762 -18.359 -12.586 1 96.5 231 SER B CA 1
ATOM 4005 C C . SER B 1 231 ? 7.043 -17.734 -13.133 1 96.5 231 SER B C 1
ATOM 4007 O O . SER B 1 231 ? 8.094 -17.797 -12.484 1 96.5 231 SER B O 1
ATOM 4009 N N . ILE B 1 232 ? 6.98 -17.266 -14.352 1 96.06 232 ILE B N 1
ATOM 4010 C CA . ILE B 1 232 ? 8.125 -16.547 -14.883 1 96.06 232 ILE B CA 1
ATOM 4011 C C . ILE B 1 232 ? 8.508 -15.406 -13.938 1 96.06 232 ILE B C 1
ATOM 4013 O O . ILE B 1 232 ? 9.688 -15.203 -13.641 1 96.06 232 ILE B O 1
ATOM 4017 N N . GLY B 1 233 ? 7.527 -14.719 -13.453 1 96.69 233 GLY B N 1
ATOM 4018 C CA . GLY B 1 233 ? 7.77 -13.641 -12.508 1 96.69 233 GLY B CA 1
ATOM 4019 C C . GLY B 1 233 ? 8.352 -14.125 -11.195 1 96.69 233 GLY B C 1
ATOM 4020 O O . GLY B 1 233 ? 9.375 -13.609 -10.734 1 96.69 233 GLY B O 1
ATOM 4021 N N . TRP B 1 234 ? 7.773 -15.148 -10.602 1 96.38 234 TRP B N 1
ATOM 4022 C CA . TRP B 1 234 ? 8.219 -15.672 -9.312 1 96.38 234 TRP B CA 1
ATOM 4023 C C . TRP B 1 234 ? 9.633 -16.234 -9.414 1 96.38 234 TRP B C 1
ATOM 4025 O O . TRP B 1 234 ? 10.5 -15.898 -8.602 1 96.38 234 TRP B O 1
ATOM 4035 N N . PHE B 1 235 ? 9.852 -17.031 -10.391 1 96.19 235 PHE B N 1
ATOM 4036 C CA . PHE B 1 235 ? 11.148 -17.688 -10.523 1 96.19 235 PHE B CA 1
ATOM 4037 C C . PHE B 1 235 ? 12.25 -16.672 -10.797 1 96.19 235 PHE B C 1
ATOM 4039 O O . PHE B 1 235 ? 13.367 -16.797 -10.297 1 96.19 235 PHE B O 1
ATOM 4046 N N . SER B 1 236 ? 11.93 -15.711 -11.602 1 95.69 236 SER B N 1
ATOM 4047 C CA . SER B 1 236 ? 12.891 -14.648 -11.859 1 95.69 236 SER B CA 1
ATOM 4048 C C . SER B 1 236 ? 13.188 -13.836 -10.602 1 95.69 236 SER B C 1
ATOM 4050 O O . SER B 1 236 ? 14.344 -13.586 -10.273 1 95.69 236 SER B O 1
ATOM 4052 N N . ALA B 1 237 ? 12.188 -13.469 -9.875 1 95.12 237 ALA B N 1
ATOM 4053 C CA . ALA B 1 237 ? 12.359 -12.672 -8.664 1 95.12 237 ALA B CA 1
ATOM 4054 C C . ALA B 1 237 ? 13.156 -13.438 -7.617 1 95.12 237 ALA B C 1
ATOM 4056 O O . ALA B 1 237 ? 14.062 -12.875 -6.988 1 95.12 237 ALA B O 1
ATOM 4057 N N . MET B 1 238 ? 12.867 -14.711 -7.508 1 93.81 238 MET B N 1
ATOM 4058 C CA . MET B 1 238 ? 13.508 -15.531 -6.484 1 93.81 238 MET B CA 1
ATOM 4059 C C . MET B 1 238 ? 14.961 -15.828 -6.863 1 93.81 238 MET B C 1
ATOM 4061 O O . MET B 1 238 ? 15.773 -16.156 -6 1 93.81 238 MET B O 1
ATOM 4065 N N . SER B 1 239 ? 15.234 -15.75 -8.117 1 92.31 239 SER B N 1
ATOM 4066 C CA . SER B 1 239 ? 16.625 -15.922 -8.547 1 92.31 239 SER B CA 1
ATOM 4067 C C . SER B 1 239 ? 17.438 -14.672 -8.258 1 92.31 239 SER B C 1
ATOM 4069 O O . SER B 1 239 ? 18.672 -14.734 -8.195 1 92.31 239 SER B O 1
ATOM 4071 N N . LEU B 1 240 ? 16.812 -13.523 -8.109 1 90.75 240 LEU B N 1
ATOM 4072 C CA . LEU B 1 240 ? 17.5 -12.242 -7.973 1 90.75 240 LEU B CA 1
ATOM 4073 C C . LEU B 1 240 ? 17.578 -11.828 -6.512 1 90.75 240 LEU B C 1
ATOM 4075 O O . LEU B 1 240 ? 18.484 -11.086 -6.125 1 90.75 240 LEU B O 1
ATOM 4079 N N . GLN B 1 241 ? 16.594 -12.242 -5.738 1 91 241 GLN B N 1
ATOM 4080 C CA . GLN B 1 241 ? 16.484 -11.742 -4.371 1 91 241 GLN B CA 1
ATOM 4081 C C . GLN B 1 241 ? 16.062 -12.859 -3.414 1 91 241 GLN B C 1
ATOM 4083 O O . GLN B 1 241 ? 15.5 -13.867 -3.838 1 91 241 GLN B O 1
ATOM 4088 N N . ALA B 1 242 ? 16.406 -12.695 -2.131 1 92.44 242 ALA B N 1
ATOM 4089 C CA . ALA B 1 242 ? 16.016 -13.664 -1.105 1 92.44 242 ALA B CA 1
ATOM 4090 C C . ALA B 1 242 ? 14.508 -13.867 -1.083 1 92.44 242 ALA B C 1
ATOM 4092 O O . ALA B 1 242 ? 13.742 -12.906 -1.189 1 92.44 242 ALA B O 1
ATOM 4093 N N . VAL B 1 243 ? 14.102 -15.086 -0.875 1 93.12 243 VAL B N 1
ATOM 4094 C CA . VAL B 1 243 ? 12.711 -15.523 -1.016 1 93.12 243 VAL B CA 1
ATOM 4095 C C . VAL B 1 243 ? 11.836 -14.773 -0.019 1 93.12 243 VAL B C 1
ATOM 4097 O O . VAL B 1 243 ? 10.75 -14.297 -0.372 1 93.12 243 VAL B O 1
ATOM 4100 N N . PRO B 1 244 ? 12.242 -14.57 1.232 1 91.56 244 PRO B N 1
ATOM 4101 C CA . PRO B 1 244 ? 11.367 -13.883 2.182 1 91.56 244 PRO B CA 1
ATOM 4102 C C . PRO B 1 244 ? 11.016 -12.461 1.739 1 91.56 244 PRO B C 1
ATOM 4104 O O 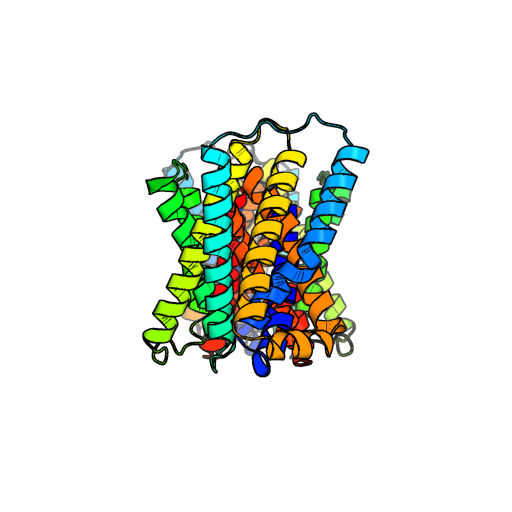. PRO B 1 244 ? 9.883 -12.016 1.93 1 91.56 244 PRO B O 1
ATOM 4107 N N . TYR B 1 245 ? 11.953 -11.75 1.186 1 91 245 TYR B N 1
ATOM 4108 C CA . TYR B 1 245 ? 11.688 -10.398 0.701 1 91 245 TYR B CA 1
ATOM 4109 C C . TYR B 1 245 ? 10.734 -10.43 -0.486 1 91 245 TYR B C 1
ATOM 4111 O O . TYR B 1 245 ? 9.781 -9.641 -0.545 1 91 245 TYR B O 1
ATOM 4119 N N . VAL B 1 246 ? 10.93 -11.375 -1.355 1 93 246 VAL B N 1
ATOM 4120 C CA . VAL B 1 246 ? 10.109 -11.5 -2.557 1 93 246 VAL B CA 1
ATOM 4121 C C . VAL B 1 246 ? 8.672 -11.844 -2.17 1 93 246 VAL B C 1
ATOM 4123 O O . VAL B 1 246 ? 7.723 -11.227 -2.662 1 93 246 VAL B O 1
ATOM 4126 N N . LYS B 1 247 ? 8.531 -12.75 -1.28 1 92.69 247 LYS B N 1
ATOM 4127 C CA . LYS B 1 247 ? 7.199 -13.211 -0.922 1 92.69 247 LYS B CA 1
ATOM 4128 C C . LYS B 1 247 ? 6.484 -12.203 -0.029 1 92.69 247 LYS B C 1
ATOM 4130 O O . LYS B 1 247 ? 5.254 -12.102 -0.051 1 92.69 247 LYS B O 1
ATOM 4135 N N . THR B 1 248 ? 7.234 -11.508 0.741 1 90.69 248 THR B N 1
ATOM 4136 C CA . THR B 1 248 ? 6.609 -10.43 1.499 1 90.69 248 THR B CA 1
ATOM 4137 C C . THR B 1 248 ? 6.039 -9.367 0.561 1 90.69 248 THR B C 1
ATOM 4139 O O . THR B 1 248 ? 4.891 -8.953 0.714 1 90.69 248 THR B O 1
ATOM 4142 N N . LEU B 1 249 ? 6.844 -8.938 -0.377 1 90.5 249 LEU B N 1
ATOM 4143 C CA . LEU B 1 249 ? 6.332 -8.008 -1.382 1 90.5 249 LEU B CA 1
ATOM 4144 C C . LEU B 1 249 ? 5.176 -8.633 -2.154 1 90.5 249 LEU B C 1
ATOM 4146 O O . LEU B 1 249 ? 4.219 -7.938 -2.514 1 90.5 249 LEU B O 1
ATOM 4150 N N . GLY B 1 250 ? 5.234 -9.867 -2.352 1 92.19 250 GLY B N 1
ATOM 4151 C CA . GLY B 1 250 ? 4.207 -10.586 -3.082 1 92.19 250 GLY B CA 1
ATOM 4152 C C . GLY B 1 250 ? 2.844 -10.516 -2.42 1 92.19 250 GLY B C 1
ATOM 4153 O O . GLY B 1 250 ? 1.822 -10.773 -3.061 1 92.19 250 GLY B O 1
ATOM 4154 N N . GLN B 1 251 ? 2.826 -10.164 -1.21 1 89.62 251 GLN B N 1
ATOM 4155 C CA . GLN B 1 251 ? 1.555 -10.047 -0.504 1 89.62 251 GLN B CA 1
ATOM 4156 C C . GLN B 1 251 ? 0.681 -8.953 -1.12 1 89.62 251 GLN B C 1
ATOM 4158 O O . GLN B 1 251 ? -0.524 -8.898 -0.867 1 89.62 251 GLN B O 1
ATOM 4163 N N . VAL B 1 252 ? 1.237 -8.133 -1.961 1 89.5 252 VAL B N 1
ATOM 4164 C CA . VAL B 1 252 ? 0.457 -7.133 -2.678 1 89.5 252 VAL B CA 1
ATOM 4165 C C . VAL B 1 252 ? -0.599 -7.82 -3.541 1 89.5 252 VAL B C 1
ATOM 4167 O O . VAL B 1 252 ? -1.548 -7.18 -3.998 1 89.5 252 VAL B O 1
ATOM 4170 N N . GLU B 1 253 ? -0.415 -9.086 -3.719 1 89.38 253 GLU B N 1
ATOM 4171 C CA . GLU B 1 253 ? -1.396 -9.883 -4.453 1 89.38 253 GLU B CA 1
ATOM 4172 C C . GLU B 1 253 ? -2.797 -9.695 -3.879 1 89.38 253 GLU B C 1
ATOM 4174 O O . GLU B 1 253 ? -3.789 -9.789 -4.605 1 89.38 253 GLU B O 1
ATOM 4179 N N . VAL B 1 254 ? -2.889 -9.469 -2.631 1 85.25 254 VAL B N 1
ATOM 4180 C CA . VAL B 1 254 ? -4.176 -9.297 -1.968 1 85.25 254 VAL B CA 1
ATOM 4181 C C . VAL B 1 254 ? -4.938 -8.133 -2.604 1 85.25 254 VAL B C 1
ATOM 4183 O O . VAL B 1 254 ? -6.152 -8.211 -2.793 1 85.25 254 VAL B O 1
ATOM 4186 N N . PHE B 1 255 ? -4.254 -7.098 -2.93 1 86.12 255 PHE B N 1
ATOM 4187 C CA . PHE B 1 255 ? -4.883 -5.977 -3.617 1 86.12 255 PHE B CA 1
ATOM 4188 C C . PHE B 1 255 ? -5.504 -6.43 -4.934 1 86.12 255 PHE B C 1
ATOM 4190 O O . PHE B 1 255 ? -6.652 -6.09 -5.234 1 86.12 255 PHE B O 1
ATOM 4197 N N . PHE B 1 256 ? -4.844 -7.238 -5.641 1 87.19 256 PHE B N 1
ATOM 4198 C CA . PHE B 1 256 ? -5.301 -7.691 -6.949 1 87.19 256 PHE B CA 1
ATOM 4199 C C . PHE B 1 256 ? -6.461 -8.672 -6.809 1 87.19 256 PHE B C 1
ATOM 4201 O O . PHE B 1 256 ? -7.395 -8.656 -7.613 1 87.19 256 PHE B O 1
ATOM 4208 N N . THR B 1 257 ? -6.324 -9.445 -5.871 1 83.81 257 THR B N 1
ATOM 4209 C CA . THR B 1 257 ? -7.402 -10.398 -5.625 1 83.81 257 THR B CA 1
ATOM 4210 C C . THR B 1 257 ? -8.703 -9.664 -5.305 1 83.81 257 THR B C 1
ATOM 4212 O O . THR B 1 257 ? -9.766 -10.031 -5.809 1 83.81 257 THR B O 1
ATOM 4215 N N . LEU B 1 258 ? -8.609 -8.656 -4.461 1 81.75 258 LEU B N 1
ATOM 4216 C CA . LEU B 1 258 ? -9.797 -7.871 -4.129 1 81.75 258 LEU B CA 1
ATOM 4217 C C . LEU B 1 258 ? -10.328 -7.148 -5.363 1 81.75 258 LEU B C 1
ATOM 4219 O O . LEU B 1 258 ? -11.547 -7.035 -5.543 1 81.75 258 LEU B O 1
ATOM 4223 N N . LEU B 1 259 ? -9.445 -6.738 -6.176 1 83.69 259 LEU B N 1
ATOM 4224 C CA . LEU B 1 259 ? -9.836 -6.059 -7.41 1 83.69 259 LEU B CA 1
ATOM 4225 C C . LEU B 1 259 ? -10.555 -7.02 -8.352 1 83.69 259 LEU B C 1
ATOM 4227 O O . LEU B 1 259 ? -11.625 -6.695 -8.883 1 83.69 259 LEU B O 1
ATOM 4231 N N . VAL B 1 260 ? -9.992 -8.188 -8.523 1 83 260 VAL B N 1
ATOM 4232 C CA . VAL B 1 260 ? -10.578 -9.195 -9.398 1 83 260 VAL B CA 1
ATOM 4233 C C . VAL B 1 260 ? -11.93 -9.625 -8.852 1 83 260 VAL B C 1
ATOM 4235 O O . VAL B 1 260 ? -12.898 -9.773 -9.609 1 83 260 VAL B O 1
ATOM 4238 N N . SER B 1 261 ? -12.016 -9.781 -7.582 1 78.94 261 SER B N 1
ATOM 4239 C CA . SER B 1 261 ? -13.273 -10.148 -6.949 1 78.94 261 SER B CA 1
ATOM 4240 C C . SER B 1 261 ? -14.336 -9.07 -7.148 1 78.94 261 SER B C 1
ATOM 4242 O O . SER B 1 261 ? -15.492 -9.375 -7.449 1 78.94 261 SER B O 1
ATOM 4244 N N . ALA B 1 262 ? -13.945 -7.871 -6.977 1 81 262 ALA B N 1
ATOM 4245 C CA . ALA B 1 262 ? -14.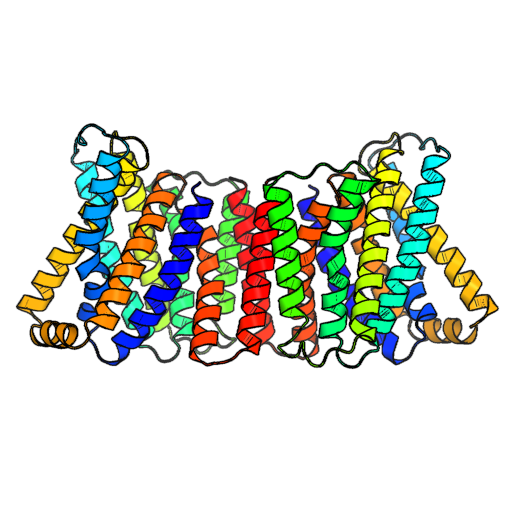867 -6.758 -7.156 1 81 262 ALA B CA 1
ATOM 4246 C C . ALA B 1 262 ? -15.328 -6.656 -8.609 1 81 262 ALA B C 1
ATOM 4248 O O . ALA B 1 262 ? -16.484 -6.324 -8.875 1 81 262 ALA B O 1
ATOM 4249 N N . LEU B 1 263 ? -14.492 -6.922 -9.547 1 81.62 263 LEU B N 1
ATOM 4250 C CA . LEU B 1 263 ? -14.828 -6.891 -10.969 1 81.62 263 LEU B CA 1
ATOM 4251 C C . LEU B 1 263 ? -15.797 -8.016 -11.32 1 81.62 263 LEU B C 1
ATOM 4253 O O . LEU B 1 263 ? -16.766 -7.793 -12.055 1 81.62 263 LEU B O 1
ATOM 4257 N N . TRP B 1 264 ? -15.594 -9.102 -10.758 1 76.12 264 TRP B N 1
ATOM 4258 C CA . TRP B 1 264 ? -16.438 -10.258 -11.008 1 76.12 264 TRP B CA 1
ATOM 4259 C C . TRP B 1 264 ? -17.828 -10.055 -10.398 1 76.12 264 TRP B C 1
ATOM 4261 O O . TRP B 1 264 ? -18.828 -10.492 -10.969 1 76.12 264 TRP B O 1
ATOM 4271 N N . LEU B 1 265 ? -17.828 -9.359 -9.227 1 72.31 265 LEU B N 1
ATOM 4272 C CA . LEU B 1 265 ? -19.094 -9.125 -8.539 1 72.31 265 LEU B CA 1
ATOM 4273 C C . LEU B 1 265 ? -19.766 -7.863 -9.062 1 72.31 265 LEU B C 1
ATOM 4275 O O . LEU B 1 265 ? -20.859 -7.508 -8.609 1 72.31 265 LEU B O 1
ATOM 4279 N N . LYS B 1 266 ? -19.062 -7.242 -9.969 1 78.31 266 LYS B N 1
ATOM 4280 C CA . LYS B 1 266 ? -19.594 -6.051 -10.625 1 78.31 266 LYS B CA 1
ATOM 4281 C C . LYS B 1 266 ? -19.906 -4.961 -9.602 1 78.31 266 LYS B C 1
ATOM 4283 O O . LYS B 1 266 ? -21.031 -4.426 -9.586 1 78.31 266 LYS B O 1
ATOM 4288 N N . GLN B 1 267 ? -19.031 -4.766 -8.781 1 76.31 267 GLN B N 1
ATOM 4289 C CA . GLN B 1 267 ? -19.094 -3.688 -7.805 1 76.31 267 GLN B CA 1
ATOM 4290 C C . GLN B 1 267 ? -18.109 -2.572 -8.133 1 76.31 267 GLN B C 1
ATOM 4292 O O . GLN B 1 267 ? -17.016 -2.529 -7.586 1 76.31 267 GLN B O 1
ATOM 4297 N N . PRO B 1 268 ? -18.609 -1.609 -8.852 1 74.44 268 PRO B N 1
ATOM 4298 C CA . PRO B 1 268 ? -17.672 -0.604 -9.352 1 74.44 268 PRO B CA 1
ATOM 4299 C C . PRO B 1 268 ? -17.078 0.271 -8.25 1 74.44 268 PRO B C 1
ATOM 4301 O O . PRO B 1 268 ? -15.922 0.671 -8.32 1 74.44 268 PRO B O 1
ATOM 4304 N N . VAL B 1 269 ? -17.875 0.511 -7.246 1 68.12 269 VAL B N 1
ATOM 4305 C CA . VAL B 1 269 ? -17.406 1.363 -6.16 1 68.12 269 VAL B CA 1
ATOM 4306 C C . VAL B 1 269 ? -16.25 0.682 -5.43 1 68.12 269 VAL B C 1
ATOM 4308 O O . VAL B 1 269 ? -15.242 1.322 -5.109 1 68.12 269 VAL B O 1
ATOM 4311 N N . ARG B 1 270 ? -16.359 -0.557 -5.273 1 79.06 270 ARG B N 1
ATOM 4312 C CA . ARG B 1 270 ? -15.32 -1.313 -4.586 1 79.06 270 ARG B CA 1
ATOM 4313 C C . ARG B 1 270 ? -14.062 -1.428 -5.445 1 79.06 270 ARG B C 1
ATOM 4315 O O . ARG B 1 270 ? -12.945 -1.429 -4.93 1 79.06 270 ARG B O 1
ATOM 4322 N N . VAL B 1 271 ? -14.336 -1.438 -6.727 1 79.75 271 VAL B N 1
ATOM 4323 C CA . VAL B 1 271 ? -13.203 -1.541 -7.645 1 79.75 271 VAL B CA 1
ATOM 4324 C C . VAL B 1 271 ? -12.352 -0.28 -7.555 1 79.75 271 VAL B C 1
ATOM 4326 O O . VAL B 1 271 ? -11.125 -0.36 -7.418 1 79.75 271 VAL B O 1
ATOM 4329 N N . ASN B 1 272 ? -13 0.833 -7.555 1 78.81 272 ASN B N 1
ATOM 4330 C CA . ASN B 1 272 ? -12.281 2.102 -7.477 1 78.81 272 ASN B CA 1
ATOM 4331 C C . ASN B 1 272 ? -11.562 2.258 -6.141 1 78.81 272 ASN B C 1
ATOM 4333 O O . ASN B 1 272 ? -10.453 2.795 -6.086 1 78.81 272 ASN B O 1
ATOM 4337 N N . GLU B 1 273 ? -12.172 1.754 -5.129 1 81.19 273 GLU B N 1
ATOM 4338 C CA . GLU B 1 273 ? -11.586 1.834 -3.793 1 81.19 273 GLU B CA 1
ATOM 4339 C C . GLU B 1 273 ? -10.32 0.995 -3.697 1 81.19 273 GLU B C 1
ATOM 4341 O O . GLU B 1 273 ? -9.266 1.493 -3.283 1 81.19 273 GLU B O 1
ATOM 4346 N N . PHE B 1 274 ? -10.336 -0.135 -4.156 1 82.5 274 PHE B N 1
ATOM 4347 C CA . PHE B 1 274 ? -9.195 -1.033 -4.043 1 82.5 274 PHE B CA 1
ATOM 4348 C C . PHE B 1 274 ? -8.094 -0.642 -5.023 1 82.5 274 PHE B C 1
ATOM 4350 O O . PHE B 1 274 ? -6.91 -0.724 -4.703 1 82.5 274 PHE B O 1
ATOM 4357 N N . LEU B 1 275 ? -8.516 -0.236 -6.18 1 83.56 275 LEU B N 1
ATOM 4358 C CA . LEU B 1 275 ? -7.547 0.229 -7.164 1 83.56 275 LEU B CA 1
ATOM 4359 C C . LEU B 1 275 ? -6.828 1.48 -6.668 1 83.56 275 LEU B C 1
ATOM 4361 O O . LEU B 1 275 ? -5.613 1.606 -6.828 1 83.56 275 LEU B O 1
ATOM 4365 N N . GLY B 1 276 ? -7.566 2.33 -6.129 1 82.62 276 GLY B N 1
ATOM 4366 C CA . GLY B 1 276 ? -6.969 3.531 -5.566 1 82.62 276 GLY B CA 1
ATOM 4367 C C . GLY B 1 276 ? -5.965 3.24 -4.465 1 82.62 276 GLY B C 1
ATOM 4368 O O . GLY B 1 276 ? -4.863 3.791 -4.461 1 82.62 276 GLY B O 1
ATOM 4369 N N . LEU B 1 277 ? -6.34 2.398 -3.568 1 84.62 277 LEU B N 1
ATOM 4370 C CA . LEU B 1 277 ? -5.465 2.043 -2.459 1 84.62 277 LEU B CA 1
ATOM 4371 C C . LEU B 1 277 ? -4.203 1.348 -2.961 1 84.62 277 LEU B C 1
ATOM 4373 O O . LEU B 1 277 ? -3.105 1.605 -2.463 1 84.62 277 LEU B O 1
ATOM 4377 N N . PHE B 1 278 ? -4.363 0.561 -3.959 1 87.06 278 PHE B N 1
ATOM 4378 C CA . PHE B 1 278 ? -3.209 -0.094 -4.566 1 87.06 278 PHE B CA 1
ATOM 4379 C C . PHE B 1 278 ? -2.275 0.931 -5.199 1 87.06 278 PHE B C 1
ATOM 4381 O O . PHE B 1 278 ? -1.057 0.853 -5.035 1 87.06 278 PHE B O 1
ATOM 4388 N N . LEU B 1 279 ? -2.859 1.856 -5.914 1 84.56 279 LEU B N 1
ATOM 4389 C CA . LEU B 1 279 ? -2.068 2.869 -6.605 1 84.56 279 LEU B CA 1
ATOM 4390 C C . LEU B 1 279 ? -1.338 3.762 -5.605 1 84.56 279 LEU B C 1
ATOM 4392 O O . LEU B 1 279 ? -0.207 4.184 -5.859 1 84.56 279 LEU B O 1
ATOM 4396 N N . ILE B 1 280 ? -1.943 4.027 -4.5 1 85.69 280 ILE B N 1
ATOM 4397 C CA . ILE B 1 280 ? -1.286 4.801 -3.453 1 85.69 280 ILE B CA 1
ATOM 4398 C C . ILE B 1 280 ? -0.068 4.043 -2.936 1 85.69 280 ILE B C 1
ATOM 4400 O O . ILE B 1 280 ? 1.012 4.617 -2.779 1 85.69 280 ILE B O 1
ATOM 4404 N N . ALA B 1 281 ? -0.273 2.744 -2.691 1 87.62 281 ALA B N 1
ATOM 4405 C CA . ALA B 1 281 ? 0.833 1.911 -2.223 1 87.62 281 ALA B CA 1
ATOM 4406 C C . ALA B 1 281 ? 1.96 1.869 -3.252 1 87.62 281 ALA B C 1
ATOM 4408 O O . ALA B 1 281 ? 3.137 1.978 -2.896 1 87.62 281 ALA B O 1
ATOM 4409 N N . LEU B 1 282 ? 1.548 1.767 -4.48 1 87.31 282 LEU B N 1
ATOM 4410 C CA . LEU B 1 282 ? 2.523 1.724 -5.562 1 87.31 282 LEU B CA 1
ATOM 4411 C C . LEU B 1 282 ? 3.283 3.043 -5.664 1 87.31 282 LEU B C 1
ATOM 4413 O O . LEU B 1 282 ? 4.504 3.049 -5.82 1 87.31 282 LEU B O 1
ATOM 4417 N N . ALA B 1 283 ? 2.584 4.113 -5.637 1 85.31 283 ALA B N 1
ATOM 4418 C CA . ALA B 1 283 ? 3.207 5.434 -5.676 1 85.31 283 ALA B CA 1
ATOM 4419 C C . ALA B 1 283 ? 4.199 5.602 -4.527 1 85.31 283 ALA B C 1
ATOM 4421 O O . ALA B 1 283 ? 5.301 6.121 -4.723 1 85.31 283 ALA B O 1
ATOM 4422 N N . ALA B 1 284 ? 3.824 5.16 -3.344 1 85.31 284 ALA B N 1
ATOM 4423 C CA . ALA B 1 284 ? 4.691 5.242 -2.168 1 85.31 284 ALA B CA 1
ATOM 4424 C C . ALA B 1 284 ? 5.973 4.441 -2.375 1 85.31 284 ALA B C 1
ATOM 4426 O O . ALA B 1 284 ? 7.066 4.926 -2.088 1 85.31 284 ALA B O 1
ATOM 4427 N N . ILE B 1 285 ? 5.859 3.293 -2.914 1 83.94 285 ILE B N 1
ATOM 4428 C CA . ILE B 1 285 ? 6.996 2.414 -3.166 1 83.94 285 ILE B CA 1
ATOM 4429 C C . ILE B 1 285 ? 7.938 3.064 -4.18 1 83.94 285 ILE B C 1
ATOM 4431 O O . ILE B 1 285 ? 9.156 3.037 -4.008 1 83.94 285 ILE B O 1
ATOM 4435 N N . ILE B 1 286 ? 7.441 3.723 -5.203 1 83 286 ILE B N 1
ATOM 4436 C CA . ILE B 1 286 ? 8.242 4.316 -6.27 1 83 286 ILE B CA 1
ATOM 4437 C C . ILE B 1 286 ? 9.023 5.512 -5.727 1 83 286 ILE B C 1
ATOM 4439 O O . ILE B 1 286 ? 10.227 5.629 -5.949 1 83 286 ILE B O 1
ATOM 4443 N N . VAL B 1 287 ? 8.469 6.312 -4.91 1 83.25 287 VAL B N 1
ATOM 4444 C CA . VAL B 1 287 ? 9.078 7.582 -4.527 1 83.25 287 VAL B CA 1
ATOM 4445 C C . VAL B 1 287 ? 10.109 7.344 -3.426 1 83.25 287 VAL B C 1
ATOM 4447 O O . VAL B 1 287 ? 11.016 8.156 -3.23 1 83.25 287 VAL B O 1
ATOM 4450 N N . ILE B 1 288 ? 9.984 6.305 -2.66 1 79.31 288 ILE B N 1
ATOM 4451 C CA . ILE B 1 288 ? 10.914 6.031 -1.574 1 79.31 288 ILE B CA 1
ATOM 4452 C C . ILE B 1 288 ? 12.266 5.602 -2.148 1 79.31 288 ILE B C 1
ATOM 4454 O O . ILE B 1 288 ? 13.289 5.684 -1.47 1 79.31 288 ILE B O 1
ATOM 4458 N N . TRP B 1 289 ? 12.305 5.211 -3.4 1 74.06 289 TRP B N 1
ATOM 4459 C CA . TRP B 1 289 ? 13.555 4.836 -4.059 1 74.06 289 TRP B CA 1
ATOM 4460 C C . TRP B 1 289 ? 14.469 6.043 -4.207 1 74.06 289 TRP B C 1
ATOM 4462 O O . TRP B 1 289 ? 15.656 5.895 -4.512 1 74.06 289 TRP B O 1
ATOM 4472 N N . PHE B 1 290 ? 13.961 7.273 -3.891 1 68.94 290 PHE B N 1
ATOM 4473 C CA . PHE B 1 290 ? 14.758 8.484 -4.066 1 68.94 290 PHE B CA 1
ATOM 4474 C C . PHE B 1 290 ? 15.117 9.094 -2.721 1 68.94 290 PHE B C 1
ATOM 4476 O O . PHE B 1 290 ? 14.344 9.016 -1.768 1 68.94 290 PHE B O 1
#

Secondary structure (DSSP, 8-state):
-HHHHHHHHHHHHHHHHHHHHHHHTTS-HHHHHHHHHHTHHHHHHHHHHHHHHHS--PPPPP-HHHHHHHHHHHHHHHHHHHHHHHHHTSS-HHHHHHHGGGHHHHHHHHHHHHS-----HHHHHHHHHHHHHHHHHHSTT-GGG--HHHHHHHHHHHHHHHHHHHHHHHHHHHS-S-TTHHHHHHHHHHHHHHHHHHHHHHHHH-HHHHHHHHT-HHHHHHHHHHHHHHHHHHHHHHHHS-HHHHHHHHTTHHHHHHHHHHHHTT-HHHHHHHHHHHHHHHHHHHHHT-/-HHHHHHHHHHHHHHHHHHHHHHHTTS-HHHHHHHHHHTHHHHHHHHHHHHHHHS--PPPPP-HHHHHHHHHHHHHHHHHHHHHHHHHTSS-HHHHHHHGGGHHHHHHHHHHHHS-----HHHHHHHHHHHHHHHHHHSTT-GGG--HHHHHHHHHHHHHHHHHHHHHHHHHHHS-S-TTHHHHHHHHHHHHHHHHHHHHHHHHH-HHHHHHHHT-HHHHHHHHHHHHHHHHHHHHHHHHS-HHHHHHHHTTHHHHHHHHHHHHTT-HHHHHHHHHHHHHHHHHHHHHT-

Nearest PDB structures (foldseek):
  6i1z-assembly1_A  TM=6.945E-01  e=7.792E-05  Zea mays
  6i1r-assembly1_A  TM=6.886E-01  e=1.054E-04  Zea mays
  6i1z-assembly1_B  TM=6.861E-01  e=4.385E-04  Zea mays
  5oge-assembly2_B  TM=6.488E-01  e=4.517E-03  Saccharomyces cerevisiae S288C
  5oge-assembly4_D  TM=6.098E-01  e=5.853E-03  Saccharomyces cerevisiae S288C

Solvent-accessible surface area (backbone atoms only — not comparable to full-atom values): 27253 Å² total; per-residue (Å²): 110,43,62,62,24,27,53,47,12,21,50,26,41,31,52,22,51,53,49,46,43,61,47,40,76,81,40,53,52,70,52,50,43,36,33,43,26,58,59,18,32,64,51,37,47,52,50,40,51,48,46,41,70,74,53,74,67,79,79,76,65,84,50,72,66,35,53,50,23,38,51,50,17,25,54,26,39,53,50,16,45,33,41,45,45,54,31,48,67,37,92,56,39,64,35,33,58,25,37,36,58,42,19,22,46,44,23,43,53,49,29,42,74,74,67,68,44,84,72,52,72,60,40,50,48,16,32,50,39,27,44,52,13,36,54,39,48,21,29,70,79,43,60,82,70,58,53,68,66,57,54,50,45,14,47,50,19,5,43,26,42,17,50,17,49,50,26,48,27,53,26,23,70,55,31,86,48,60,88,66,56,20,28,37,51,50,50,32,53,28,34,42,51,41,32,52,55,44,50,53,48,32,62,72,73,37,50,66,55,59,56,56,50,65,73,38,53,66,64,41,49,48,24,4,51,27,32,35,55,13,46,54,13,45,41,44,16,31,56,71,38,62,50,30,49,48,39,32,44,30,52,56,22,56,49,42,37,53,32,51,50,22,58,75,66,66,33,65,53,56,29,32,45,41,51,14,55,44,29,34,42,50,14,30,50,46,31,64,77,104,110,44,62,61,26,26,52,48,12,20,49,25,42,30,52,20,52,54,50,45,45,61,47,40,77,80,40,52,51,68,52,50,43,36,33,44,26,59,59,17,31,63,50,36,46,52,50,42,52,48,47,42,71,74,52,75,67,80,79,78,65,85,52,70,67,37,54,50,24,38,51,49,16,27,54,27,38,53,51,16,45,33,42,46,45,54,31,48,66,38,90,56,39,64,35,33,60,24,38,36,57,42,20,23,47,44,21,42,52,49,30,41,73,75,65,70,44,84,72,52,74,62,41,52,49,15,32,52,38,28,43,53,14,36,53,40,49,22,28,67,77,42,59,82,70,58,54,68,66,57,52,51,45,15,48,49,19,4,42,25,42,17,50,16,49,49,24,48,24,54,28,24,71,55,30,86,49,60,88,67,57,20,29,36,50,50,50,31,54,26,34,42,51,41,32,52,55,44,48,53,48,33,62,73,75,37,49,68,53,58,56,54,49,65,74,39,53,68,63,41,49,48,22,4,51,27,33,35,54,14,44,53,14,44,41,46,17,31,58,69,38,62,51,30,50,47,39,31,43,29,50,56,22,55,48,42,37,52,31,52,51,22,59,75,68,65,33,65,52,57,29,33,44,40,49,16,54,44,30,34,44,50,16,31,50,46,32,65,78,103

pLDDT: mean 88.95, std 9.06, range [54.75, 97.94]

Foldseek 3Di:
DLLVLLVLLLQLVLVLLVLLLVVLQPAALLLSLLLQQQCLQVVLVVVLVVVCVVPNDDDWDDDPLLVVLLVLLLVLSSVLSSLLSVCSNDPQNLLLVLLLLCLLVLLVVCCVVPVVDDDDPVLNVLLVVLNVVSNVRNCVVPPVPDDPVSNVSSPSSSNSNSSSLSSLQVSLVNTPDDPPNSLSVSLNSSSVVNNVVSVVVCVVPPVVSVVVCVVCVPSSVSSNVSSNSSSSSSSRSSNVDPNSVSSSSSSLSVLSNQLVVCVVVVPVVSNCVSVVVSVVVVVVVVVVVD/DLLVLLVLLLQLVLVLLVLLLVVLQPAALLLSLLLQQQCLQVVLVVVLVVVCVVPNDDDWDDDPLLVVLLVLLLVLSSVLSSLLSVCSNDPQNLLLVLLLLCLLVLLVVCCVVPVVDDADPVLNVLLVVLNVVSNVRNCVVPPVPDDPVSNVSSPSSSNSNSSSLSSLQVSLVNTPDDPPNSLSVSLNSSSVVNNVVSVVVCVVPPVVSVVVCVVCVPSSVSSNVSSNSSSSSSSRSSNVDPNSVSSSSSSLSVLSNQLVVCVVVVPVVSNCVSVVVSVVVVVVVVVVVD

Radius of gyration: 27.19 Å; Cα contacts (8 Å, |Δi|>4): 950; chains: 2; bounding box: 48×85×55 Å

InterPro domains:
  IPR000620 EamA domain [PF00892] (151-288)
  IPR037185 Multidrug transporter EmrE superfamily [SSF103481] (36-143)
  IPR037185 Multidrug transporter EmrE superfamily [SSF103481] (193-289)

Organism: Ferrimonas balearica (strain DSM 9799 / CCM 4581 / KCTC 23876 / PAT) (NCBI:txid550540)

Sequence (580 aa):
MWIAFTLLAAFMQAWRNAFQSQLSAHTSVAGVTLVRFLWAGPLAGAYLFGLYQWQPQALPQWNGAFFGYVVGAALMQILATGLMVKLFQLKNFAVGAGLAKSEALVAAILGTLFFGTQLSLLGWLGVGIGAIAVMLLSSHGHWRQLSLSTVVLGLACGSAFALTSLWVREASLQVGLPFPHRAGWVLLLVIALQTTLLLAYLWWRERPTLTALRARPRLVGLISLTSCIGSIGWFSAMSLQAVPYVKTLGQVEVFFTLLVSALWLKQPVRVNEFLGLFLIALAAIIVIWFMWIAFTLLAAFMQAWRNAFQSQLSAHTSVAGVTLVRFLWAGPLAGAYLFGLYQWQPQALPQWNGAFFGYVVGAALMQILATGLMVKLFQLKNFAVGAGLAKSEALVAAILGTLFFGTQLSLLGWLGVGIGAIAVMLLSSHGHWRQLSLSTVVLGLACGSAFALTSLWVREASLQVGLPFPHRAGWVLLLVIALQTTLLLAYLWWRERPTLTALRARPRLVGLISLTSCIGSIGWFSAMSLQAVPYVKTLGQVEVFFTLLVSALWLKQPVRVNEFLGLFLIALAAIIVIWF